Protein AF-0000000084448997 (afdb_homodimer)

Sequence (476 aa):
MPVSAATRRRLIRLTQALVGGPIVVFGGLALWTRKCSFEPFGPDTDSLFKHPVLKQLNPRCLPSSHDSCVRRVPFGQLRPELLEDARRGGGALVQEFSRGMWGGYGYRIQRRIMEFTKGPENASDVWAPEELGRDTFEPGTVLTNHFLVLEKSPTELLFRGCLTPKETPFRPRDLDNFFALTAELNEQRQEADFRLKAISFDAVTTAPKEDPLGGVPGMLHRVYSKLLVEAAVGWCVRMPVSAATRRRLIRLTQALVGGPIVVFGGLALWTRKCSFEPFGPDTDSLFKHPVLKQLNPRCLPSSHDSCVRRVPFGQLRPELLEDARRGGGALVQEFSRGMWGGYGYRIQRRIMEFTKGPENASDVWAPEELGRDTFEPGTVLTNHFLVLEKSPTELLFRGCLTPKETPFRPRDLDNFFALTAELNEQRQEADFRLKAISFDAVTTAPKEDPLGGVPGMLHRVYSKLLVEAAVGWCVR

Radius of gyration: 23.67 Å; Cα contacts (8 Å, |Δi|>4): 933; chains: 2; bounding box: 52×69×56 Å

Secondary structure (DSSP, 8-state):
----HHHHHHHHHHHHHTTTSHHHHHHHHHHHTTTEEE---STTT-GGGG-HHHHHH-TT---EEEEEEEEEEEGGGB-HHHHHHHHTT-SHHHHHHHHHHHHSGGGHHHHHHHGGG--GGGTTSB-SHHHHTT----TT-EETTTEEEEEE-SSEEEEEESS-TT-SS----SSEEEEEEEEEEETTTTEEEEEEEEEEE-SS-SS--SSTTTTHHHHHHHHHHHHHHHHHHTTTB-/----HHHHHHHHHHHHHTTTSHHHHHHHHHHHTTTEEE---STTT-GGGG-HHHHHH-TT---EEEEEEEEEEEGGGB-HHHHHHHHTT-SHHHHHHHHHHHHSGGGHHHHHHHGGG--GGGTTSB-SHHHHTT----TT-EETTTEEEEEE-SSEEEEEESS-TT-SS----SSEEEEEEEEEEETTTTEEEEEEEEEEE-SS-SS--SSTTTTHHHHHHHHHHHHHHHHHHTTTB-

Structure (mmCIF, N/CA/C/O backbone):
data_AF-0000000084448997-model_v1
#
loop_
_entity.id
_entity.type
_entity.pdbx_description
1 polymer 'Uncharacterized protein'
#
loop_
_atom_site.group_PDB
_atom_site.id
_atom_site.type_symbol
_atom_site.label_atom_id
_atom_site.label_alt_id
_atom_site.label_comp_id
_atom_site.label_asym_id
_atom_site.label_entity_id
_atom_site.label_seq_id
_atom_site.pdbx_PDB_ins_code
_atom_site.Cartn_x
_atom_site.Cartn_y
_atom_site.Cartn_z
_atom_site.occupancy
_atom_site.B_iso_or_equiv
_atom_site.auth_seq_id
_atom_site.auth_comp_id
_atom_site.auth_asym_id
_atom_site.auth_atom_id
_atom_site.pdbx_PDB_model_num
ATOM 1 N N . MET A 1 1 ? 16.875 -13.812 9.453 1 30.17 1 MET A N 1
ATOM 2 C CA . MET A 1 1 ? 18.203 -13.375 9.844 1 30.17 1 MET A CA 1
ATOM 3 C C . MET A 1 1 ? 18.234 -11.867 10.094 1 30.17 1 MET A C 1
ATOM 5 O O . MET A 1 1 ? 17.562 -11.109 9.391 1 30.17 1 MET A O 1
ATOM 9 N N . PRO A 1 2 ? 18.719 -11.445 11.305 1 42.59 2 PRO A N 1
ATOM 10 C CA . PRO A 1 2 ? 18.859 -10.008 11.578 1 42.59 2 PRO A CA 1
ATOM 11 C C . PRO A 1 2 ? 19.578 -9.266 10.453 1 42.59 2 PRO A C 1
ATOM 13 O O . PRO A 1 2 ? 20.5 -9.805 9.836 1 42.59 2 PRO A O 1
ATOM 16 N N . VAL A 1 3 ? 18.844 -8.453 9.766 1 49.03 3 VAL A N 1
ATOM 17 C CA . VAL A 1 3 ? 19.594 -7.598 8.844 1 49.03 3 VAL A CA 1
ATOM 18 C C . VAL A 1 3 ? 20.969 -7.305 9.422 1 49.03 3 VAL A C 1
ATOM 20 O O . VAL A 1 3 ? 21.094 -6.914 10.586 1 49.03 3 VAL A O 1
ATOM 23 N N . SER A 1 4 ? 21.969 -7.73 8.727 1 55.41 4 SER A N 1
ATOM 24 C CA . SER A 1 4 ? 23.328 -7.453 9.18 1 55.41 4 SER A CA 1
ATOM 25 C C . SER A 1 4 ? 23.5 -5.984 9.547 1 55.41 4 SER A C 1
ATOM 27 O O . SER A 1 4 ? 22.75 -5.125 9.062 1 55.41 4 SER A O 1
ATOM 29 N N . ALA A 1 5 ? 24.359 -5.68 10.523 1 52.22 5 ALA A N 1
ATOM 30 C CA . ALA A 1 5 ? 24.641 -4.316 10.961 1 52.22 5 ALA A CA 1
ATOM 31 C C . ALA A 1 5 ? 24.984 -3.418 9.773 1 52.22 5 ALA A C 1
ATOM 33 O O . ALA A 1 5 ? 24.594 -2.248 9.742 1 52.22 5 ALA A O 1
ATOM 34 N N . ALA A 1 6 ? 25.734 -4.031 8.859 1 51.88 6 ALA A N 1
ATOM 35 C CA . ALA A 1 6 ? 26.141 -3.242 7.703 1 51.88 6 ALA A CA 1
ATOM 36 C C . ALA A 1 6 ? 24.953 -2.902 6.816 1 51.88 6 ALA A C 1
ATOM 38 O O . ALA A 1 6 ? 24.828 -1.769 6.344 1 51.88 6 ALA A O 1
ATOM 39 N N . THR A 1 7 ? 24.109 -3.826 6.574 1 52.19 7 THR A N 1
ATOM 40 C CA . THR A 1 7 ? 22.922 -3.574 5.777 1 52.19 7 THR A CA 1
ATOM 41 C C . THR A 1 7 ? 21.969 -2.627 6.508 1 52.19 7 THR A C 1
ATOM 43 O O . THR A 1 7 ? 21.375 -1.739 5.895 1 52.19 7 THR A O 1
ATOM 46 N N . ARG A 1 8 ? 21.891 -2.793 7.727 1 50.94 8 ARG A N 1
ATOM 47 C CA . ARG A 1 8 ? 21.125 -1.854 8.539 1 50.94 8 ARG A CA 1
ATOM 48 C C . ARG A 1 8 ? 21.656 -0.434 8.383 1 50.94 8 ARG A C 1
ATOM 50 O O . ARG A 1 8 ? 20.891 0.513 8.219 1 50.94 8 ARG A O 1
ATOM 57 N N . ARG A 1 9 ? 23.016 -0.293 8.508 1 48.25 9 ARG A N 1
ATOM 58 C CA . ARG A 1 9 ? 23.625 1.032 8.375 1 48.25 9 ARG A CA 1
ATOM 59 C C . ARG A 1 9 ?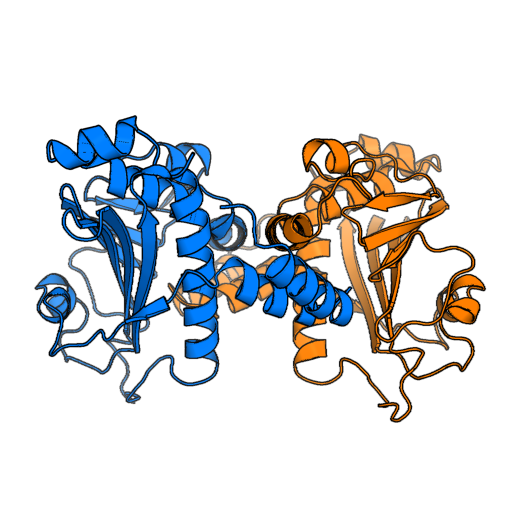 23.359 1.607 6.98 1 48.25 9 ARG A C 1
ATOM 61 O O . ARG A 1 9 ? 23.062 2.795 6.84 1 48.25 9 ARG A O 1
ATOM 68 N N . ARG A 1 10 ? 23.641 0.839 6 1 48.28 10 ARG A N 1
ATOM 69 C CA . ARG A 1 10 ? 23.359 1.338 4.656 1 48.28 10 ARG A CA 1
ATOM 70 C C . ARG A 1 10 ? 21.875 1.665 4.484 1 48.28 10 ARG A C 1
ATOM 72 O O . ARG A 1 10 ? 21.531 2.684 3.883 1 48.28 10 ARG A O 1
ATOM 79 N N . LEU A 1 11 ? 21.062 0.79 4.887 1 48.62 11 LEU A N 1
ATOM 80 C CA . LEU A 1 11 ? 19.625 1.025 4.871 1 48.62 11 LEU A CA 1
ATOM 81 C C . LEU A 1 11 ? 19.266 2.266 5.68 1 48.62 11 LEU A C 1
ATOM 83 O O . LEU A 1 11 ? 18.422 3.061 5.266 1 48.62 11 LEU A O 1
ATOM 87 N N . ILE A 1 12 ? 19.891 2.373 6.852 1 47.62 12 ILE A N 1
ATOM 88 C CA . ILE A 1 12 ? 19.719 3.602 7.617 1 47.62 12 ILE A CA 1
ATOM 89 C C . ILE A 1 12 ? 20.125 4.801 6.766 1 47.62 12 ILE A C 1
ATOM 91 O O . ILE A 1 12 ? 19.406 5.805 6.711 1 47.62 12 ILE A O 1
ATOM 95 N N . ARG A 1 13 ? 21.312 4.664 6.156 1 46.66 13 ARG A N 1
ATOM 96 C CA . ARG A 1 13 ? 21.766 5.785 5.344 1 46.66 13 ARG A CA 1
ATOM 97 C C . ARG A 1 13 ? 20.828 6.059 4.184 1 46.66 13 ARG A C 1
ATOM 99 O O . ARG A 1 13 ? 20.547 7.215 3.861 1 46.66 13 ARG A O 1
ATOM 106 N N . LEU A 1 14 ? 20.516 5.004 3.496 1 44.94 14 LEU A N 1
ATOM 107 C CA . LEU A 1 14 ? 19.578 5.176 2.387 1 44.94 14 LEU A CA 1
ATOM 108 C C . LEU A 1 14 ? 18.234 5.68 2.883 1 44.94 14 LEU A C 1
ATOM 110 O O . LEU A 1 14 ? 17.625 6.574 2.275 1 44.94 14 LEU A O 1
ATOM 114 N N . THR A 1 15 ? 17.688 5.016 3.865 1 45.19 15 THR A N 1
ATOM 115 C CA . THR A 1 15 ? 16.453 5.512 4.484 1 45.19 15 THR A CA 1
ATOM 116 C C . THR A 1 15 ? 16.656 6.93 5.016 1 45.19 15 THR A C 1
ATOM 118 O O . THR A 1 15 ? 15.75 7.762 4.922 1 45.19 15 THR A O 1
ATOM 121 N N . GLN A 1 16 ? 17.906 7.059 5.613 1 42.22 16 GLN A N 1
ATOM 122 C CA . GLN A 1 16 ? 18.266 8.367 6.152 1 42.22 16 GLN A CA 1
ATOM 123 C C . GLN A 1 16 ? 18.25 9.438 5.062 1 42.22 16 GLN A C 1
ATOM 125 O O . GLN A 1 16 ? 17.828 10.57 5.309 1 42.22 16 GLN A O 1
ATOM 130 N N . ALA A 1 17 ? 18.781 8.961 3.924 1 40.31 17 ALA A N 1
ATOM 131 C CA . ALA A 1 17 ? 18.797 9.953 2.852 1 40.31 17 ALA A CA 1
ATOM 132 C C . ALA A 1 17 ? 17.391 10.234 2.346 1 40.31 17 ALA A C 1
ATOM 134 O O . ALA A 1 17 ? 17.125 11.297 1.772 1 40.31 17 ALA A O 1
ATOM 135 N N . LEU A 1 18 ? 16.469 9.383 2.547 1 43.66 18 LEU A N 1
ATOM 136 C CA . LEU A 1 18 ? 15.203 9.508 1.853 1 43.66 18 LEU A CA 1
ATOM 137 C C . LEU A 1 18 ? 14.07 9.766 2.84 1 43.66 18 LEU A C 1
ATOM 139 O O . LEU A 1 18 ? 12.89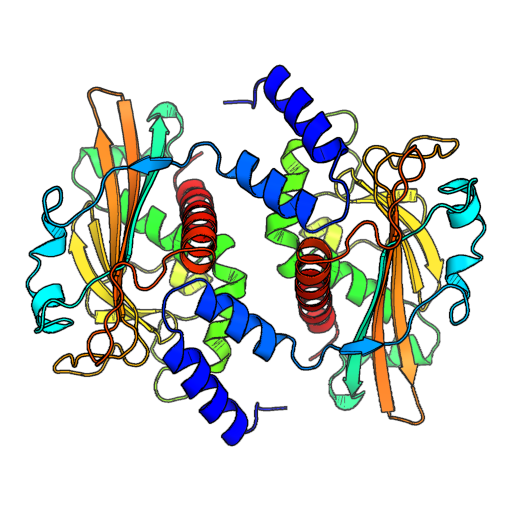1 9.57 2.51 1 43.66 18 LEU A O 1
ATOM 143 N N . VAL A 1 19 ? 14.25 10.375 4 1 45.5 19 VAL A N 1
ATOM 144 C CA . VAL A 1 19 ? 13.203 10.539 5 1 45.5 19 VAL A CA 1
ATOM 145 C C . VAL A 1 19 ? 12.102 11.438 4.445 1 45.5 19 VAL A C 1
ATOM 147 O O . VAL A 1 19 ? 12.352 12.578 4.059 1 45.5 19 VAL A O 1
ATOM 150 N N . GLY A 1 20 ? 10.992 11.133 4.242 1 51.88 20 GLY A N 1
ATOM 151 C CA . GLY A 1 20 ? 9.773 11.914 4.105 1 51.88 20 GLY A CA 1
ATOM 152 C C . GLY A 1 20 ? 9.391 12.18 2.662 1 51.88 20 GLY A C 1
ATOM 153 O O . GLY A 1 20 ? 8.562 13.047 2.383 1 51.88 20 GLY A O 1
ATOM 154 N N . GLY A 1 21 ? 9.141 11.086 1.874 1 60.69 21 GLY A N 1
ATOM 155 C CA . GLY A 1 21 ? 8.57 11.219 0.544 1 60.69 21 GLY A CA 1
ATOM 156 C C . GLY A 1 21 ? 8.578 9.922 -0.24 1 60.69 21 GLY A C 1
ATOM 157 O O . GLY A 1 21 ? 8.984 8.875 0.28 1 60.69 21 GLY A O 1
ATOM 158 N N . PRO A 1 22 ? 7.941 9.961 -1.347 1 64.44 22 PRO A N 1
ATOM 159 C CA . PRO A 1 22 ? 7.812 8.773 -2.195 1 64.44 22 PRO A CA 1
ATOM 160 C C . PRO A 1 22 ? 9.156 8.102 -2.475 1 64.44 22 PRO A C 1
ATOM 162 O O . PRO A 1 22 ? 9.211 6.883 -2.654 1 64.44 22 PRO A O 1
ATOM 165 N N . ILE A 1 23 ? 10.211 8.859 -2.35 1 65.31 23 ILE A N 1
ATOM 166 C CA . ILE A 1 23 ? 11.508 8.258 -2.637 1 65.31 23 ILE A CA 1
ATOM 167 C C . ILE A 1 23 ? 11.898 7.312 -1.506 1 65.31 23 ILE A C 1
ATOM 169 O O . ILE A 1 23 ? 12.445 6.23 -1.753 1 65.31 23 ILE A O 1
ATOM 173 N N . VAL A 1 24 ? 11.539 7.73 -0.389 1 69 24 VAL A N 1
ATOM 174 C CA . VAL A 1 24 ? 11.82 6.898 0.776 1 69 24 VAL A CA 1
ATOM 175 C C . VAL A 1 24 ? 11 5.609 0.699 1 69 24 VAL A C 1
ATOM 177 O O . VAL A 1 24 ? 11.516 4.527 0.992 1 69 24 VAL A O 1
ATOM 180 N N . VAL A 1 25 ? 9.867 5.777 0.194 1 76.25 25 VAL A N 1
ATOM 181 C CA . VAL A 1 25 ? 8.984 4.613 0.132 1 76.25 25 VAL A CA 1
ATOM 182 C C . VAL A 1 25 ? 9.516 3.627 -0.908 1 76.25 25 VAL A C 1
ATOM 184 O O . VAL A 1 25 ? 9.648 2.434 -0.627 1 76.25 25 VAL A O 1
ATOM 187 N N . PHE A 1 26 ? 10 4.133 -2.066 1 78 26 PHE A N 1
ATOM 188 C CA . PHE A 1 26 ? 10.461 3.238 -3.123 1 78 26 PHE A CA 1
ATOM 189 C C . PHE A 1 26 ? 11.797 2.605 -2.756 1 78 26 PHE A C 1
ATOM 191 O O . PHE A 1 26 ? 12.031 1.432 -3.047 1 78 26 PHE A O 1
ATOM 198 N N . GLY A 1 27 ? 12.68 3.426 -2.15 1 81.12 27 GLY A N 1
ATOM 199 C CA . GLY A 1 27 ? 13.922 2.85 -1.668 1 81.12 27 GLY A CA 1
ATOM 200 C C . GLY A 1 27 ? 13.719 1.812 -0.579 1 81.12 27 GLY A C 1
ATOM 201 O O . GLY A 1 27 ? 14.367 0.762 -0.585 1 81.12 27 GLY A O 1
ATOM 202 N N . GLY A 1 28 ? 12.875 2.107 0.318 1 86 28 GLY A N 1
ATOM 203 C CA . GLY A 1 28 ? 12.539 1.155 1.364 1 86 28 GLY A CA 1
ATOM 204 C C . GLY A 1 28 ? 11.914 -0.12 0.831 1 86 28 GLY A C 1
ATOM 205 O O . GLY A 1 28 ? 12.219 -1.214 1.315 1 86 28 GLY A O 1
ATOM 206 N N . LEU A 1 29 ? 11.047 0.115 -0.14 1 88.56 29 LEU A N 1
ATOM 207 C CA . LEU A 1 29 ? 10.438 -1.052 -0.769 1 88.56 29 LEU A CA 1
ATOM 208 C C . LEU A 1 29 ? 11.5 -1.94 -1.408 1 88.56 29 LEU A C 1
ATOM 210 O O . LEU A 1 29 ? 11.453 -3.166 -1.273 1 88.56 29 LEU A O 1
ATOM 214 N N . ALA A 1 30 ? 12.438 -1.319 -2.146 1 89.12 30 ALA A N 1
ATOM 215 C CA . ALA A 1 30 ? 13.516 -2.076 -2.775 1 89.12 30 ALA A CA 1
ATOM 216 C C . ALA A 1 30 ? 14.305 -2.867 -1.737 1 89.12 30 ALA A C 1
ATOM 218 O O . ALA A 1 30 ? 14.625 -4.039 -1.949 1 89.12 30 ALA A O 1
ATOM 219 N N . LEU A 1 31 ? 14.562 -2.273 -0.615 1 89.12 31 LEU A N 1
ATOM 220 C CA . LEU A 1 31 ? 15.305 -2.938 0.449 1 89.12 31 LEU A CA 1
ATOM 221 C C . LEU A 1 31 ? 14.484 -4.059 1.073 1 89.12 31 LEU A C 1
ATOM 223 O O . LEU A 1 31 ? 14.992 -5.152 1.311 1 89.12 31 LEU A O 1
ATOM 227 N N . TRP A 1 32 ? 13.219 -3.754 1.306 1 91.69 32 TRP A N 1
ATOM 228 C CA . TRP A 1 32 ? 12.328 -4.715 1.947 1 91.69 32 TRP A CA 1
ATOM 229 C C . TRP A 1 32 ? 12.148 -5.957 1.08 1 91.69 32 TRP A C 1
ATOM 231 O O . TRP A 1 32 ? 12.102 -7.078 1.591 1 91.69 32 TRP A O 1
ATOM 241 N N . THR A 1 33 ? 12.141 -5.758 -0.217 1 95.81 33 THR A N 1
ATOM 242 C CA . THR A 1 33 ? 11.844 -6.859 -1.127 1 95.81 33 THR A CA 1
ATOM 243 C C . THR A 1 33 ? 13.117 -7.371 -1.792 1 95.81 33 THR A C 1
ATOM 245 O O . THR A 1 33 ? 13.062 -8.016 -2.844 1 95.81 33 THR A O 1
ATOM 248 N N . ARG A 1 34 ? 14.266 -7.129 -1.25 1 94.62 34 ARG A N 1
ATOM 249 C CA . ARG A 1 34 ? 15.555 -7.418 -1.877 1 94.62 34 ARG A CA 1
ATOM 250 C C . ARG A 1 34 ? 15.758 -8.922 -2.035 1 94.62 34 ARG A C 1
ATOM 252 O O . ARG A 1 34 ? 16.562 -9.359 -2.859 1 94.62 34 ARG A O 1
ATOM 259 N N . LYS A 1 35 ? 15.086 -9.711 -1.281 1 97.06 35 LYS A N 1
ATOM 260 C CA . LYS A 1 35 ? 15.258 -11.156 -1.368 1 97.06 35 LYS A CA 1
ATOM 261 C C . LYS A 1 35 ? 14.391 -11.75 -2.477 1 97.06 35 LYS A C 1
ATOM 263 O O . LYS A 1 35 ? 14.5 -12.93 -2.797 1 97.06 35 LYS A O 1
ATOM 268 N N . CYS A 1 36 ? 13.531 -10.922 -3.012 1 98.25 36 CYS A N 1
ATOM 269 C CA . CYS A 1 36 ? 12.781 -11.312 -4.203 1 98.25 36 CYS A CA 1
ATOM 270 C C . CYS A 1 36 ? 13.586 -11.031 -5.469 1 98.25 36 CYS A C 1
ATOM 272 O O . CYS A 1 36 ? 14.273 -10.016 -5.555 1 98.25 36 CYS A O 1
ATOM 274 N N . SER A 1 37 ? 13.484 -11.914 -6.406 1 98.12 37 SER A N 1
ATOM 275 C CA . SER A 1 37 ? 14.156 -11.734 -7.688 1 98.12 37 SER A CA 1
ATOM 276 C C . SER A 1 37 ? 13.305 -12.258 -8.836 1 98.12 37 SER A C 1
ATOM 278 O O . SER A 1 37 ? 12.359 -13.023 -8.617 1 98.12 37 SER A O 1
ATOM 280 N N . PHE A 1 38 ? 13.656 -11.781 -10.047 1 97.94 38 PHE A N 1
ATOM 281 C CA . PHE A 1 38 ? 12.961 -12.266 -11.234 1 97.94 38 PHE A CA 1
ATOM 282 C C . PHE A 1 38 ? 13.82 -13.281 -11.984 1 97.94 38 PHE A C 1
ATOM 284 O O . PHE A 1 38 ? 15.023 -13.086 -12.133 1 97.94 38 PHE A O 1
ATOM 291 N N . GLU A 1 39 ? 13.211 -14.336 -12.406 1 97.56 39 GLU A N 1
ATOM 292 C CA . GLU A 1 39 ? 13.875 -15.375 -13.18 1 97.56 39 GLU A CA 1
ATOM 293 C C . GLU A 1 39 ? 13.336 -15.43 -14.609 1 97.56 39 GLU A C 1
ATOM 295 O O . GLU A 1 39 ? 12.227 -14.969 -14.875 1 97.56 39 GLU A O 1
ATOM 300 N N . PRO A 1 40 ? 14.195 -16.031 -15.5 1 96.19 40 PRO A N 1
ATOM 301 C CA . PRO A 1 40 ? 13.695 -16.203 -16.859 1 96.19 40 PRO A CA 1
ATOM 302 C C . PRO A 1 40 ? 12.367 -16.953 -16.922 1 96.19 40 PRO A C 1
ATOM 304 O O . PRO A 1 40 ? 12.195 -17.953 -16.219 1 96.19 40 PRO A O 1
ATOM 307 N N . PHE A 1 41 ? 11.469 -16.422 -17.625 1 97.5 41 PHE A N 1
ATOM 308 C CA . PHE A 1 41 ? 10.102 -16.938 -17.75 1 97.5 41 PHE A CA 1
ATOM 309 C C . PHE A 1 41 ? 9.5 -16.547 -19.094 1 97.5 41 PHE A C 1
ATOM 311 O O . PHE A 1 41 ? 9.344 -15.367 -19.391 1 97.5 41 PHE A O 1
ATOM 318 N N . GLY A 1 42 ? 9.266 -17.594 -19.859 1 96 42 GLY A N 1
ATOM 319 C CA . GLY A 1 42 ? 8.75 -17.375 -21.203 1 96 42 GLY A CA 1
ATOM 320 C C . GLY A 1 42 ? 8.219 -18.625 -21.859 1 96 42 GLY A C 1
ATOM 321 O O . GLY A 1 42 ? 8.25 -19.703 -21.266 1 96 42 GLY A O 1
ATOM 322 N N . PRO A 1 43 ? 7.723 -18.453 -23.094 1 94.12 43 PRO A N 1
ATOM 323 C CA . PRO A 1 43 ? 7.094 -19.578 -23.812 1 94.12 43 PRO A CA 1
ATOM 324 C C . PRO A 1 43 ? 8.047 -20.75 -24.031 1 94.12 43 PRO A C 1
ATOM 326 O O . PRO A 1 43 ? 7.609 -21.891 -24.094 1 94.12 43 PRO A O 1
ATOM 329 N N . ASP A 1 44 ? 9.336 -20.5 -24.031 1 93.5 44 ASP A N 1
ATOM 330 C CA . ASP A 1 44 ? 10.305 -21.547 -24.312 1 93.5 44 ASP A CA 1
ATOM 331 C C . ASP A 1 44 ? 10.797 -22.203 -23.031 1 93.5 44 ASP A C 1
ATOM 333 O O . ASP A 1 44 ? 11.453 -23.25 -23.062 1 93.5 44 ASP A O 1
ATOM 337 N N . THR A 1 45 ? 10.445 -21.625 -21.922 1 92.69 45 THR A N 1
ATOM 338 C CA . THR A 1 45 ? 11.094 -22.094 -20.703 1 92.69 45 THR A CA 1
ATOM 339 C C . THR A 1 45 ? 10.062 -22.641 -19.734 1 92.69 45 THR A C 1
ATOM 341 O O . THR A 1 45 ? 10.414 -23.328 -18.766 1 92.69 45 THR A O 1
ATOM 344 N N . ASP A 1 46 ? 8.812 -22.375 -20 1 96.31 46 ASP A N 1
ATOM 345 C CA . ASP A 1 46 ? 7.848 -22.75 -18.969 1 96.31 46 ASP A CA 1
ATOM 346 C C . ASP A 1 46 ? 6.574 -23.312 -19.578 1 96.31 46 ASP A C 1
ATOM 348 O O . ASP A 1 46 ? 6.031 -22.734 -20.531 1 96.31 46 ASP A O 1
ATOM 352 N N . SER A 1 47 ? 6.066 -24.359 -19 1 95.12 47 SER A N 1
ATOM 353 C CA . SER A 1 47 ? 4.922 -25.109 -19.516 1 95.12 47 SER A CA 1
ATOM 354 C C . SER A 1 47 ? 3.627 -24.328 -19.328 1 95.12 47 SER A C 1
ATOM 356 O O . SER A 1 47 ? 2.609 -24.641 -19.953 1 95.12 47 SER A O 1
ATOM 358 N N . LEU A 1 48 ? 3.613 -23.312 -18.469 1 96.94 48 LEU A N 1
ATOM 359 C CA . LEU A 1 48 ? 2.418 -22.5 -18.25 1 96.94 48 LEU A CA 1
ATOM 360 C C . LEU A 1 48 ? 1.926 -21.891 -19.547 1 96.94 48 LEU A C 1
ATOM 362 O O . LEU A 1 48 ? 0.721 -21.703 -19.734 1 96.94 48 LEU A O 1
ATOM 366 N N . PHE A 1 49 ? 2.799 -21.656 -20.531 1 97.5 49 PHE A N 1
ATOM 367 C CA . PHE A 1 49 ? 2.463 -21 -21.797 1 97.5 49 PHE A CA 1
ATOM 368 C C . PHE A 1 49 ? 1.732 -21.969 -22.719 1 97.5 49 PHE A C 1
ATOM 370 O O . PHE A 1 49 ? 1.145 -21.547 -23.719 1 97.5 49 PHE A O 1
ATOM 377 N N . LYS A 1 50 ? 1.778 -23.219 -22.375 1 96.12 50 LYS A N 1
ATOM 378 C CA . LYS A 1 50 ? 1.125 -24.219 -23.203 1 96.12 50 LYS A CA 1
ATOM 379 C C . LYS A 1 50 ? -0.182 -24.688 -22.562 1 96.12 50 LYS A C 1
ATOM 381 O O . LYS A 1 50 ? -0.819 -25.625 -23.047 1 96.12 50 LYS A O 1
ATOM 386 N N . HIS A 1 51 ? -0.453 -24.125 -21.438 1 97.12 51 HIS A N 1
ATOM 387 C CA . HIS A 1 51 ? -1.677 -24.531 -20.75 1 97.12 51 HIS A CA 1
ATOM 388 C C . HIS A 1 51 ? -2.9 -24.312 -21.641 1 97.12 51 HIS A C 1
ATOM 390 O O . HIS A 1 51 ? -3.021 -23.266 -22.297 1 97.12 51 HIS A O 1
ATOM 396 N N . PRO A 1 52 ? -3.852 -25.219 -21.656 1 96.62 52 PRO A N 1
ATOM 397 C CA . PRO A 1 52 ? -5.016 -25.109 -22.547 1 96.62 52 PRO A CA 1
ATOM 398 C C . PRO A 1 52 ? -5.871 -23.891 -22.25 1 96.62 52 PRO A C 1
ATOM 400 O O . PRO A 1 52 ? -6.414 -23.281 -23.172 1 96.62 52 PRO A O 1
ATOM 403 N N . VAL A 1 53 ? -6.004 -23.531 -21.016 1 96.44 53 VAL A N 1
ATOM 404 C CA . VAL A 1 53 ? -6.82 -22.375 -20.656 1 96.44 53 VAL A CA 1
ATOM 405 C C . VAL A 1 53 ? -6.227 -21.109 -21.266 1 96.44 53 VAL A C 1
ATOM 407 O O . VAL A 1 53 ? -6.961 -20.234 -21.719 1 96.44 53 VAL A O 1
ATOM 410 N N . LEU A 1 54 ? -4.906 -21 -21.203 1 96.94 54 LEU A N 1
ATOM 411 C CA . LEU A 1 54 ? -4.266 -19.828 -21.797 1 96.94 54 LEU A CA 1
ATOM 412 C C . LEU A 1 54 ? -4.555 -19.75 -23.297 1 96.94 54 LEU A C 1
ATOM 414 O O . LEU A 1 54 ? -4.785 -18.672 -23.828 1 96.94 54 LEU A O 1
ATOM 418 N N . LYS A 1 55 ? -4.57 -20.859 -23.969 1 94.88 55 LYS A N 1
ATOM 419 C CA . LYS A 1 55 ? -4.891 -20.906 -25.406 1 94.88 55 LYS A CA 1
ATOM 420 C C . LYS A 1 55 ? -6.328 -20.453 -25.656 1 94.88 55 LYS A C 1
ATOM 422 O O . LYS A 1 55 ? -6.613 -19.828 -26.672 1 94.88 55 LYS A O 1
ATOM 427 N N . GLN A 1 56 ? -7.148 -20.812 -24.766 1 95.88 56 GLN A N 1
ATOM 428 C CA . GLN A 1 56 ? -8.539 -20.375 -24.859 1 95.88 56 GLN A CA 1
ATOM 429 C C . GLN A 1 56 ? -8.664 -18.875 -24.656 1 95.88 56 GLN A C 1
ATOM 431 O O . GLN A 1 56 ? -9.469 -18.219 -25.328 1 95.88 56 GLN A O 1
ATOM 436 N N . LEU A 1 57 ? -7.926 -18.312 -23.781 1 96.38 57 LEU A N 1
ATOM 437 C CA . LEU A 1 57 ? -8.031 -16.906 -23.406 1 96.38 57 LEU A CA 1
ATOM 438 C C . LEU A 1 57 ? -7.363 -16.016 -24.453 1 96.38 57 LEU A C 1
ATOM 440 O O . LEU A 1 57 ? -7.746 -14.852 -24.625 1 96.38 57 LEU A O 1
ATOM 444 N N . ASN A 1 58 ? -6.391 -16.547 -25.062 1 96.81 58 ASN A N 1
ATOM 445 C CA . ASN A 1 58 ? -5.648 -15.836 -26.094 1 96.81 58 ASN A CA 1
ATOM 446 C C . ASN A 1 58 ? -5.492 -16.672 -27.359 1 96.81 58 ASN A C 1
ATOM 448 O O . ASN A 1 58 ? -4.379 -17.031 -27.734 1 96.81 58 ASN A O 1
ATOM 452 N N . PRO A 1 59 ? -6.617 -16.906 -28.031 1 95.62 59 PRO A N 1
ATOM 453 C CA . PRO A 1 59 ? -6.625 -17.859 -29.141 1 95.62 59 PRO A CA 1
ATOM 454 C C . PRO A 1 59 ? -5.766 -17.391 -30.328 1 95.62 59 PRO A C 1
ATOM 456 O O . PRO A 1 59 ? -5.293 -18.219 -31.109 1 95.62 59 PRO A O 1
ATOM 459 N N . ARG A 1 60 ? -5.5 -16.094 -30.438 1 95.62 60 ARG A N 1
ATOM 460 C CA . ARG A 1 60 ? -4.695 -15.578 -31.547 1 95.62 60 ARG A CA 1
ATOM 461 C C . ARG A 1 60 ? -3.217 -15.539 -31.172 1 95.62 60 ARG A C 1
ATOM 463 O O . ARG A 1 60 ? -2.385 -15.094 -31.969 1 95.62 60 ARG A O 1
ATOM 470 N N . CYS A 1 61 ? -2.916 -15.992 -30.031 1 94.75 61 CYS A N 1
ATOM 471 C CA . CYS A 1 61 ? -1.546 -16.031 -29.531 1 94.75 61 CYS A CA 1
ATOM 472 C C . CYS A 1 61 ? -0.895 -14.656 -29.625 1 94.75 61 CYS A C 1
ATOM 474 O O . CYS A 1 61 ? 0.222 -14.531 -30.141 1 94.75 61 CYS A O 1
ATOM 476 N N . LEU A 1 62 ? -1.63 -13.633 -29.25 1 96.56 62 LEU A N 1
ATOM 477 C CA . LEU A 1 62 ? -1.087 -12.281 -29.234 1 96.56 62 LEU A CA 1
ATOM 478 C C . LEU A 1 62 ? -0.008 -12.141 -28.156 1 96.56 62 LEU A C 1
ATOM 480 O O . LEU A 1 62 ? 0.01 -12.898 -27.188 1 96.56 62 LEU A O 1
ATOM 484 N N . PRO A 1 63 ? 0.838 -11.148 -28.344 1 96.06 63 PRO A N 1
ATOM 485 C CA . PRO A 1 63 ? 1.954 -10.977 -27.422 1 96.06 63 PRO A CA 1
ATOM 486 C C . PRO A 1 63 ? 1.491 -10.719 -25.984 1 96.06 63 PRO A C 1
ATOM 488 O O . PRO A 1 63 ? 0.406 -10.172 -25.766 1 96.06 63 PRO A O 1
ATOM 491 N N . SER A 1 64 ? 2.342 -11.172 -25.031 1 95.5 64 SER A N 1
ATOM 492 C CA . SER A 1 64 ? 2.053 -11 -23.609 1 95.5 64 SER A CA 1
ATOM 493 C C . SER A 1 64 ? 3.242 -10.391 -22.875 1 95.5 64 SER A C 1
ATOM 495 O O . SER A 1 64 ? 4.379 -10.484 -23.344 1 95.5 64 SER A O 1
ATOM 497 N N . SER A 1 65 ? 2.98 -9.617 -21.812 1 94.5 65 SER A N 1
ATOM 498 C CA . SER A 1 65 ? 3.975 -9.336 -20.781 1 94.5 65 SER A CA 1
ATOM 499 C C . SER A 1 65 ? 4.004 -10.43 -19.719 1 94.5 65 SER A C 1
ATOM 501 O O . SER A 1 65 ? 2.955 -10.914 -19.297 1 94.5 65 SER A O 1
ATOM 503 N N . HIS A 1 66 ? 5.176 -10.875 -19.438 1 96 66 HIS A N 1
ATOM 504 C CA . HIS A 1 66 ? 5.23 -11.969 -18.469 1 96 66 HIS A CA 1
ATOM 505 C C . HIS A 1 66 ? 6.488 -11.875 -17.609 1 96 66 HIS A C 1
ATOM 507 O O . HIS A 1 66 ? 7.527 -11.406 -18.062 1 96 66 HIS A O 1
ATOM 513 N N . ASP A 1 67 ? 6.371 -12.211 -16.359 1 95.62 67 ASP A N 1
ATOM 514 C CA . ASP A 1 67 ? 7.488 -12.25 -15.414 1 95.62 67 ASP A CA 1
ATOM 515 C C . ASP A 1 67 ? 7.25 -13.289 -14.328 1 95.62 67 ASP A C 1
ATOM 517 O O . ASP A 1 67 ? 6.141 -13.812 -14.18 1 95.62 67 ASP A O 1
ATOM 521 N N . SER A 1 68 ? 8.32 -13.727 -13.719 1 98.12 68 SER A N 1
ATOM 522 C CA . SER A 1 68 ? 8.32 -14.68 -12.617 1 98.12 68 SER A CA 1
ATOM 523 C C . SER A 1 68 ? 9.109 -14.148 -11.422 1 98.12 68 SER A C 1
ATOM 525 O O . SER A 1 68 ? 10.344 -14.094 -11.461 1 98.12 68 SER A O 1
ATOM 527 N N . CYS A 1 69 ? 8.383 -13.75 -10.406 1 98.31 69 CYS A N 1
ATOM 528 C CA . CYS A 1 69 ? 8.984 -13.266 -9.172 1 98.31 69 CYS A CA 1
ATOM 529 C C . CYS A 1 69 ? 9.195 -14.414 -8.188 1 98.31 69 CYS A C 1
ATOM 531 O O . CYS A 1 69 ? 8.25 -15.133 -7.852 1 98.31 69 CYS A O 1
ATOM 533 N N . VAL A 1 70 ? 10.453 -14.578 -7.652 1 98.88 70 VAL A N 1
ATOM 534 C CA . VAL A 1 70 ? 10.758 -15.703 -6.781 1 98.88 70 VAL A CA 1
ATOM 535 C C . VAL A 1 70 ? 11.328 -15.195 -5.457 1 98.88 70 VAL A C 1
ATOM 537 O O . VAL A 1 70 ? 12.109 -14.242 -5.434 1 98.88 70 VAL A O 1
ATOM 540 N N . ARG A 1 71 ? 10.906 -15.703 -4.375 1 98.88 71 ARG A N 1
ATOM 541 C CA . ARG A 1 71 ? 11.422 -15.523 -3.021 1 98.88 71 ARG A CA 1
ATOM 542 C C . ARG A 1 71 ? 11.789 -16.859 -2.396 1 98.88 71 ARG A C 1
ATOM 544 O O . ARG A 1 71 ? 10.938 -17.75 -2.254 1 98.88 71 ARG A O 1
ATOM 551 N N . ARG A 1 72 ? 13.055 -17.031 -2.025 1 98.81 72 ARG A N 1
ATOM 552 C CA . ARG A 1 72 ? 13.531 -18.281 -1.437 1 98.81 72 ARG A CA 1
ATOM 553 C C . ARG A 1 72 ? 13.695 -18.141 0.073 1 98.81 72 ARG A C 1
ATOM 555 O O . ARG A 1 72 ? 14.164 -17.125 0.562 1 98.81 72 ARG A O 1
ATOM 562 N N . VAL A 1 73 ? 13.273 -19.188 0.769 1 98.88 73 VAL A N 1
ATOM 563 C CA . VAL A 1 73 ? 13.305 -19.172 2.229 1 98.88 73 VAL A CA 1
ATOM 564 C C . VAL A 1 73 ? 13.961 -20.453 2.736 1 98.88 73 VAL A C 1
ATOM 566 O O . VAL A 1 73 ? 13.523 -21.562 2.408 1 98.88 73 VAL A O 1
ATOM 569 N N . PRO A 1 74 ? 15.016 -20.328 3.559 1 98.75 74 PRO A N 1
ATOM 570 C CA . PRO A 1 74 ? 15.57 -21.531 4.172 1 98.75 74 PRO A CA 1
ATOM 571 C C . PRO A 1 74 ? 14.539 -22.312 5 1 98.75 74 PRO A C 1
ATOM 573 O O . PRO A 1 74 ? 13.703 -21.688 5.668 1 98.75 74 PRO A O 1
ATOM 576 N N . PHE A 1 75 ? 14.672 -23.609 4.984 1 98.75 75 PHE A N 1
ATOM 577 C CA . PHE A 1 75 ? 13.758 -24.453 5.73 1 98.75 75 PHE A CA 1
ATOM 578 C C . PHE A 1 75 ? 13.695 -24.047 7.195 1 98.75 75 PHE A C 1
ATOM 580 O O . PHE A 1 75 ? 12.625 -24.062 7.805 1 98.75 75 PHE A O 1
ATOM 587 N N . GLY A 1 76 ? 14.805 -23.609 7.727 1 98.25 76 GLY A N 1
ATOM 588 C CA . GLY A 1 76 ? 14.883 -23.25 9.133 1 98.25 76 GLY A CA 1
ATOM 589 C C . GLY A 1 76 ? 14.055 -22.031 9.5 1 98.25 76 GLY A C 1
ATOM 590 O O . GLY A 1 76 ? 13.781 -21.797 10.672 1 98.25 76 GLY A O 1
ATOM 591 N N . GLN A 1 77 ? 13.625 -21.297 8.516 1 98.56 77 GLN A N 1
ATOM 592 C CA . GLN A 1 77 ? 12.844 -20.078 8.758 1 98.56 77 GLN A CA 1
ATOM 593 C C . GLN A 1 77 ? 11.352 -20.328 8.539 1 98.56 77 GLN A C 1
ATOM 595 O O . GLN A 1 77 ? 10.516 -19.516 8.914 1 98.56 77 GLN A O 1
ATOM 600 N N . LEU A 1 78 ? 11.016 -21.422 7.992 1 98.75 78 LEU A N 1
ATOM 601 C CA . LEU A 1 78 ? 9.617 -21.734 7.699 1 98.75 78 LEU A CA 1
ATOM 602 C C . LEU A 1 78 ? 8.883 -22.172 8.961 1 98.75 78 LEU A C 1
ATOM 604 O O . LEU A 1 78 ? 9.492 -22.766 9.867 1 98.75 78 LEU A O 1
ATOM 608 N N . ARG A 1 79 ? 7.594 -21.859 9.023 1 98.69 79 ARG A N 1
ATOM 609 C CA . ARG A 1 79 ? 6.758 -22.516 10.023 1 98.69 79 ARG A CA 1
ATOM 610 C C . ARG A 1 79 ? 6.855 -24.031 9.914 1 98.69 79 ARG A C 1
ATOM 612 O O . ARG A 1 79 ? 6.605 -24.594 8.852 1 98.69 79 ARG A O 1
ATOM 619 N N . PRO A 1 80 ? 7.164 -24.641 10.992 1 98.44 80 PRO A N 1
ATOM 620 C CA . PRO A 1 80 ? 7.48 -26.062 10.93 1 98.44 80 PRO A CA 1
ATOM 621 C C . PRO A 1 80 ? 6.309 -26.906 10.43 1 98.44 80 PRO A C 1
ATOM 623 O O . PRO A 1 80 ? 6.512 -27.906 9.719 1 98.44 80 PRO A O 1
ATOM 626 N N . GLU A 1 81 ? 5.074 -26.547 10.805 1 98.62 81 GLU A N 1
ATOM 627 C CA . GLU A 1 81 ? 3.92 -27.344 10.398 1 98.62 81 GLU A CA 1
ATOM 628 C C . GLU A 1 81 ? 3.705 -27.266 8.891 1 98.62 81 GLU A C 1
ATOM 630 O O . GLU A 1 81 ? 3.234 -28.234 8.281 1 98.62 81 GLU A O 1
ATOM 635 N N . LEU A 1 82 ? 4.07 -26.188 8.273 1 98.81 82 LEU A N 1
ATOM 636 C CA . LEU A 1 82 ? 3.943 -26.047 6.828 1 98.81 82 LEU A CA 1
ATOM 637 C C . LEU A 1 82 ? 5 -26.891 6.109 1 98.81 82 LEU A C 1
ATOM 639 O O . LEU A 1 82 ? 4.707 -27.531 5.109 1 98.81 82 LEU A O 1
ATOM 643 N N . LEU A 1 83 ? 6.211 -26.844 6.621 1 98.75 83 LEU A N 1
ATOM 644 C CA . LEU A 1 83 ? 7.297 -27.625 6.039 1 98.75 83 LEU A CA 1
ATOM 645 C C . LEU A 1 83 ? 7 -29.125 6.121 1 98.75 83 LEU A C 1
ATOM 647 O O . LEU A 1 83 ? 7.176 -29.844 5.137 1 98.75 83 LEU A O 1
ATOM 651 N N . GLU A 1 84 ? 6.578 -29.547 7.297 1 98.56 84 GLU A N 1
ATOM 652 C CA . GLU A 1 84 ? 6.258 -30.953 7.48 1 98.56 84 GLU A CA 1
ATOM 653 C C . GLU A 1 84 ? 5.141 -31.391 6.539 1 98.56 84 GLU A C 1
ATOM 655 O O . GLU A 1 84 ? 5.227 -32.469 5.926 1 98.56 84 GLU A O 1
ATOM 660 N N . ASP A 1 85 ? 4.109 -30.641 6.438 1 98.81 85 ASP A N 1
ATOM 661 C CA . ASP A 1 85 ? 3.01 -30.953 5.531 1 98.81 85 ASP A CA 1
ATOM 662 C C . ASP A 1 85 ? 3.496 -31.047 4.09 1 98.81 85 ASP A C 1
ATOM 664 O O . ASP A 1 85 ? 3.125 -31.984 3.363 1 98.81 85 ASP A O 1
ATOM 668 N N . ALA A 1 86 ? 4.293 -30.125 3.701 1 98.69 86 ALA A N 1
ATOM 669 C CA . ALA A 1 86 ? 4.805 -30.109 2.332 1 98.69 86 ALA A CA 1
ATOM 670 C C . ALA A 1 86 ? 5.66 -31.344 2.051 1 98.69 86 ALA A C 1
ATOM 672 O O . ALA A 1 86 ? 5.586 -31.922 0.963 1 98.69 86 ALA A O 1
ATOM 673 N N . ARG A 1 87 ? 6.469 -31.734 3 1 98.06 87 ARG A N 1
ATOM 674 C CA . ARG A 1 87 ? 7.32 -32.906 2.844 1 98.06 87 ARG A CA 1
ATOM 675 C C . ARG A 1 87 ? 6.484 -34.156 2.656 1 98.06 87 ARG A C 1
ATOM 677 O O . ARG A 1 87 ? 6.922 -35.125 2.002 1 98.06 87 ARG A O 1
ATOM 684 N N . ARG A 1 88 ? 5.324 -34.094 3.131 1 98.19 88 ARG A N 1
ATOM 685 C CA . ARG A 1 88 ? 4.43 -35.219 3.014 1 98.19 88 ARG A CA 1
ATOM 686 C C . ARG A 1 88 ? 3.535 -35.094 1.784 1 98.19 88 ARG A C 1
ATOM 688 O O . ARG A 1 88 ? 2.59 -35.875 1.616 1 98.19 88 ARG A O 1
ATOM 695 N N . GLY A 1 89 ? 3.689 -34.125 1.059 1 97.88 89 GLY A N 1
ATOM 696 C CA . GLY A 1 89 ? 2.951 -33.969 -0.184 1 97.88 89 GLY A CA 1
ATOM 697 C C . GLY A 1 89 ? 1.696 -33.125 -0.024 1 97.88 89 GLY A C 1
ATOM 698 O O . GLY A 1 89 ? 0.849 -33.094 -0.919 1 97.88 89 GLY A O 1
ATOM 699 N N . GLY A 1 90 ? 1.583 -32.438 1.111 1 98.31 90 GLY A N 1
ATOM 700 C CA . GLY A 1 90 ? 0.413 -31.594 1.369 1 98.31 90 GLY A CA 1
ATOM 701 C C . GLY A 1 90 ? 0.478 -30.25 0.695 1 98.31 90 GLY A C 1
ATOM 702 O O . GLY A 1 90 ? 1.534 -29.844 0.203 1 98.31 90 GLY A O 1
ATOM 703 N N . GLY A 1 91 ? -0.653 -29.531 0.678 1 98.62 91 GLY A N 1
ATOM 704 C CA . GLY A 1 91 ? -0.773 -28.266 -0.04 1 98.62 91 GLY A CA 1
ATOM 705 C C . GLY A 1 91 ? -0.82 -27.062 0.877 1 98.62 91 GLY A C 1
ATOM 706 O O . GLY A 1 91 ? -1.084 -25.953 0.428 1 98.62 91 GLY A O 1
ATOM 707 N N . ALA A 1 92 ? -0.515 -27.234 2.176 1 98.81 92 ALA A N 1
ATOM 708 C CA . ALA A 1 92 ? -0.688 -26.172 3.148 1 98.81 92 ALA A CA 1
ATOM 709 C C . ALA A 1 92 ? 0.261 -25 2.861 1 98.81 92 ALA A C 1
ATOM 711 O O . ALA A 1 92 ? -0.078 -23.844 3.098 1 98.81 92 ALA A O 1
ATOM 712 N N . LEU A 1 93 ? 1.407 -25.344 2.318 1 98.88 93 LEU A N 1
ATOM 713 C CA . LEU A 1 93 ? 2.404 -24.297 2.076 1 98.88 93 LEU A CA 1
ATOM 714 C C . LEU A 1 93 ? 1.932 -23.328 0.998 1 98.88 93 LEU A C 1
ATOM 716 O O . LEU A 1 93 ? 1.91 -22.109 1.214 1 98.88 93 LEU A O 1
ATOM 720 N N . VAL A 1 94 ? 1.501 -23.797 -0.129 1 98.94 94 VAL A N 1
ATOM 721 C CA . VAL A 1 94 ? 1.051 -22.922 -1.209 1 98.94 94 VAL A CA 1
ATOM 722 C C . VAL A 1 94 ? -0.267 -22.266 -0.819 1 98.94 94 VAL A C 1
ATOM 724 O O . VAL A 1 94 ? -0.518 -21.109 -1.183 1 98.94 94 VAL A O 1
ATOM 727 N N . GLN A 1 95 ? -1.071 -22.906 -0.051 1 98.88 95 GLN A N 1
ATOM 728 C CA . GLN A 1 95 ? -2.32 -22.312 0.419 1 98.88 95 GLN A CA 1
ATOM 729 C C . GLN A 1 95 ? -2.055 -21.141 1.352 1 98.88 95 GLN A C 1
ATOM 731 O O . GLN A 1 95 ? -2.691 -20.094 1.231 1 98.88 95 GLN A O 1
ATOM 736 N N . GLU A 1 96 ? -1.111 -21.344 2.305 1 98.94 96 GLU A N 1
ATOM 737 C CA . GLU A 1 96 ? -0.764 -20.266 3.227 1 98.94 96 GLU A CA 1
ATOM 738 C C . GLU A 1 96 ? -0.144 -19.078 2.486 1 98.94 96 GLU A C 1
ATOM 740 O O . GLU A 1 96 ? -0.43 -17.922 2.801 1 98.94 96 GLU A O 1
ATOM 745 N N . PHE A 1 97 ? 0.678 -19.406 1.527 1 98.94 97 PHE A N 1
ATOM 746 C CA . PHE A 1 97 ? 1.243 -18.391 0.652 1 98.94 97 PHE A CA 1
ATOM 747 C C . PHE A 1 97 ? 0.14 -17.594 -0.026 1 98.94 97 PHE A C 1
ATOM 749 O O . PHE A 1 97 ? 0.163 -16.359 -0.012 1 98.94 97 PHE A O 1
ATOM 756 N N . SER A 1 98 ? -0.845 -18.203 -0.525 1 98.88 98 SER A N 1
ATOM 757 C CA . SER A 1 98 ? -1.975 -17.562 -1.19 1 98.88 98 SER A CA 1
ATOM 758 C C . SER A 1 98 ? -2.812 -16.766 -0.204 1 98.88 98 SER A C 1
ATOM 760 O O . SER A 1 98 ? -3.229 -15.641 -0.506 1 98.88 98 SER A O 1
ATOM 762 N N . ARG A 1 99 ? -3.047 -17.344 0.963 1 98.88 99 ARG A N 1
ATOM 763 C CA . ARG A 1 99 ? -3.762 -16.609 2.002 1 98.88 99 ARG A CA 1
ATOM 764 C C . ARG A 1 99 ? -3.047 -15.312 2.344 1 98.88 99 ARG A C 1
ATOM 766 O O . ARG A 1 99 ? -3.684 -14.266 2.488 1 98.88 99 ARG A O 1
ATOM 773 N N . GLY A 1 100 ? -1.753 -15.398 2.422 1 98.56 100 GLY A N 1
ATOM 774 C CA . GLY A 1 100 ? -0.964 -14.211 2.695 1 98.56 100 GLY A CA 1
ATOM 775 C C . GLY A 1 100 ? -1.054 -13.172 1.594 1 98.56 100 GLY A C 1
ATOM 776 O O . GLY A 1 100 ? -1.066 -11.969 1.866 1 98.56 100 GLY A O 1
ATOM 777 N N . MET A 1 101 ? -1.133 -13.609 0.39 1 97.94 101 MET A N 1
ATOM 778 C CA . MET A 1 101 ? -1.209 -12.688 -0.742 1 97.94 101 MET A CA 1
ATOM 779 C C . MET A 1 101 ? -2.541 -11.945 -0.753 1 97.94 101 MET A C 1
ATOM 781 O O . MET A 1 101 ? -2.572 -10.719 -0.822 1 97.94 101 MET A O 1
ATOM 785 N N . TRP A 1 102 ? -3.623 -12.664 -0.607 1 97.81 102 TRP A N 1
ATOM 786 C CA . TRP A 1 102 ? -4.953 -12.102 -0.792 1 97.81 102 TRP A CA 1
ATOM 787 C C . TRP A 1 102 ? -5.461 -11.469 0.501 1 97.81 102 TRP A C 1
ATOM 789 O O . TRP A 1 102 ? -6.109 -10.422 0.474 1 97.81 102 TRP A O 1
ATOM 799 N N . GLY A 1 103 ? -5.184 -12.125 1.601 1 97.38 103 GLY A N 1
ATOM 800 C CA . GLY A 1 103 ? -5.695 -11.664 2.883 1 97.38 103 GLY A CA 1
ATOM 801 C C . GLY A 1 103 ? -4.738 -10.734 3.607 1 97.38 103 GLY A C 1
ATOM 802 O O . GLY A 1 103 ? -5.129 -10.055 4.555 1 97.38 103 GLY A O 1
ATOM 803 N N . GLY A 1 104 ? -3.551 -10.688 3.182 1 96 104 GLY A N 1
ATOM 804 C CA . GLY A 1 104 ? -2.525 -9.914 3.867 1 96 104 GLY A CA 1
ATOM 805 C C . GLY A 1 104 ? -2.543 -8.445 3.502 1 96 104 GLY A C 1
ATOM 806 O O . GLY A 1 104 ? -3.355 -8.008 2.682 1 96 104 GLY A O 1
ATOM 807 N N . TYR A 1 105 ? -1.618 -7.707 4.121 1 93.25 105 TYR A N 1
ATOM 808 C CA . TYR A 1 105 ? -1.638 -6.25 4.004 1 93.25 105 TYR A CA 1
ATOM 809 C C . TYR A 1 105 ? -1.113 -5.805 2.645 1 93.25 105 TYR A C 1
ATOM 811 O O . TYR A 1 105 ? -1.362 -4.676 2.217 1 93.25 105 TYR A O 1
ATOM 819 N N . GLY A 1 106 ? -0.302 -6.691 1.954 1 93.69 106 GLY A N 1
ATOM 820 C CA . GLY A 1 106 ? 0.213 -6.332 0.643 1 93.69 106 GLY A CA 1
ATOM 821 C C . GLY A 1 106 ? -0.879 -6.027 -0.366 1 93.69 106 GLY A C 1
ATOM 822 O O . GLY A 1 106 ? -0.705 -5.18 -1.243 1 93.69 106 GLY A O 1
ATOM 823 N N . TYR A 1 107 ? -2.043 -6.668 -0.269 1 94.06 107 TYR A N 1
ATOM 824 C CA . TYR A 1 107 ? -3.162 -6.547 -1.198 1 94.06 107 TYR A CA 1
ATOM 825 C C . TYR A 1 107 ? -4.234 -5.621 -0.643 1 94.06 107 TYR A C 1
ATOM 827 O O . TYR A 1 107 ? -5.301 -5.461 -1.245 1 94.06 107 TYR A O 1
ATOM 835 N N . ARG A 1 108 ? -4.047 -4.98 0.447 1 93.25 108 ARG A N 1
ATOM 836 C CA . ARG A 1 108 ? -5.102 -4.266 1.161 1 93.25 108 ARG A CA 1
ATOM 837 C C . ARG A 1 108 ? -5.586 -3.061 0.364 1 93.25 108 ARG A C 1
ATOM 839 O O . ARG A 1 108 ? -6.789 -2.816 0.268 1 93.25 108 ARG A O 1
ATOM 846 N N . ILE A 1 109 ? -4.629 -2.281 -0.182 1 90 109 ILE A N 1
ATOM 847 C CA . ILE A 1 109 ? -5.012 -1.101 -0.948 1 90 109 ILE A CA 1
ATOM 848 C C . ILE A 1 109 ? -5.789 -1.522 -2.193 1 90 109 ILE A C 1
ATOM 850 O O . ILE A 1 109 ? -6.855 -0.977 -2.48 1 90 109 ILE A O 1
ATOM 854 N N . GLN A 1 110 ? -5.266 -2.523 -2.914 1 90.12 110 GLN A N 1
ATOM 855 C CA . GLN A 1 110 ? -5.996 -3 -4.086 1 90.12 110 GLN A CA 1
ATOM 856 C C . GLN A 1 110 ? -7.355 -3.574 -3.691 1 90.12 110 GLN A C 1
ATOM 858 O O . GLN A 1 110 ? -8.344 -3.381 -4.398 1 90.12 110 GLN A O 1
ATOM 863 N N . ARG A 1 111 ? -7.438 -4.289 -2.602 1 92.25 111 ARG A N 1
ATOM 864 C CA . ARG A 1 111 ? -8.719 -4.812 -2.143 1 92.25 111 ARG A CA 1
ATOM 865 C C . ARG A 1 111 ? -9.727 -3.688 -1.937 1 92.25 111 ARG A C 1
ATOM 867 O O . ARG A 1 111 ? -10.898 -3.816 -2.309 1 92.25 111 ARG A O 1
ATOM 874 N N . ARG A 1 112 ? -9.336 -2.602 -1.342 1 89.25 112 ARG A N 1
ATOM 875 C CA . ARG A 1 112 ? -10.211 -1.449 -1.138 1 89.25 112 ARG A CA 1
ATOM 876 C C . ARG A 1 112 ? -10.711 -0.9 -2.469 1 89.25 112 A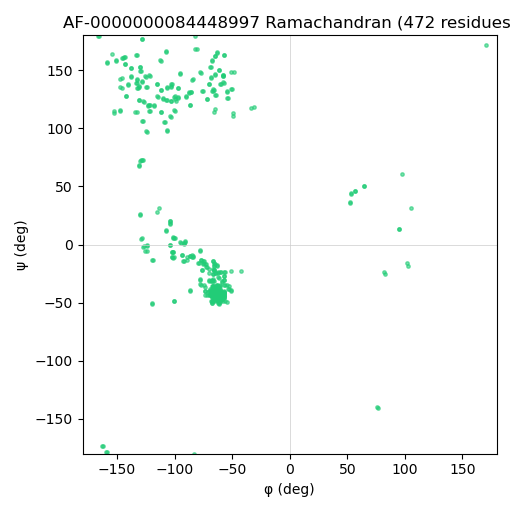RG A C 1
ATOM 878 O O . ARG A 1 112 ? -11.891 -0.571 -2.605 1 89.25 112 ARG A O 1
ATOM 885 N N . ILE A 1 113 ? -9.82 -0.873 -3.422 1 87.38 113 ILE A N 1
ATOM 886 C CA . ILE A 1 113 ? -10.18 -0.38 -4.746 1 87.38 113 ILE A CA 1
ATOM 887 C C . ILE A 1 113 ? -11.195 -1.321 -5.391 1 87.38 113 ILE A C 1
ATOM 889 O O . ILE A 1 113 ? -12.18 -0.871 -5.984 1 87.38 113 ILE A O 1
ATOM 893 N N . MET A 1 114 ? -10.984 -2.602 -5.238 1 89.19 114 MET A N 1
ATOM 894 C CA . MET A 1 114 ? -11.867 -3.592 -5.855 1 89.19 114 MET A CA 1
ATOM 895 C C . MET A 1 114 ? -13.258 -3.539 -5.242 1 89.19 114 MET A C 1
ATOM 897 O O . MET A 1 114 ? -14.242 -3.912 -5.891 1 89.19 114 MET A O 1
ATOM 901 N N . GLU A 1 115 ? -13.367 -3.102 -4.086 1 88.88 115 GLU A N 1
ATOM 902 C CA . GLU A 1 115 ? -14.656 -3.027 -3.395 1 88.88 115 GLU A CA 1
ATOM 903 C C . GLU A 1 115 ? -15.609 -2.07 -4.102 1 88.88 115 GLU A C 1
ATOM 905 O O . GLU A 1 115 ? -16.828 -2.148 -3.918 1 88.88 115 GLU A O 1
ATOM 910 N N . PHE A 1 116 ? -15.094 -1.257 -4.906 1 83.81 116 PHE A N 1
ATOM 911 C CA . PHE A 1 116 ? -15.938 -0.368 -5.695 1 83.81 116 PHE A CA 1
ATOM 912 C C . PHE A 1 116 ? -16.781 -1.161 -6.688 1 83.81 116 PHE A C 1
ATOM 914 O O . PHE A 1 116 ? -17.766 -0.651 -7.219 1 83.81 116 PHE A O 1
ATOM 921 N N . THR A 1 117 ? -16.391 -2.365 -6.949 1 87.12 117 THR A N 1
ATOM 922 C CA . THR A 1 117 ? -17.109 -3.193 -7.91 1 87.12 117 THR A CA 1
ATOM 923 C C . THR A 1 117 ? -18 -4.199 -7.191 1 87.12 117 THR A C 1
ATOM 925 O O . THR A 1 117 ? -18.609 -5.066 -7.828 1 87.12 117 THR A O 1
ATOM 928 N N . LYS A 1 118 ? -18.078 -4.062 -5.91 1 89.44 118 LYS A N 1
ATOM 929 C CA . LYS A 1 118 ? -18.906 -4.977 -5.133 1 89.44 118 LYS A CA 1
ATOM 930 C C . LYS A 1 118 ? -20.391 -4.637 -5.289 1 89.44 118 LYS A C 1
ATOM 932 O O . LYS A 1 118 ? -20.766 -3.465 -5.266 1 89.44 118 LYS A O 1
ATOM 937 N N . GLY A 1 119 ? -21.172 -5.668 -5.555 1 92.19 119 GLY A N 1
ATOM 938 C CA . GLY A 1 119 ? -22.625 -5.574 -5.691 1 92.19 119 GLY A CA 1
ATOM 939 C C . GLY A 1 119 ? -23.328 -6.902 -5.492 1 92.19 119 GLY A C 1
ATOM 940 O O . GLY A 1 119 ? -22.703 -7.895 -5.125 1 92.19 119 GLY A O 1
ATOM 941 N N . PRO A 1 120 ? -24.578 -6.844 -5.629 1 94 120 PRO A N 1
ATOM 942 C CA . PRO A 1 120 ? -25.359 -8.062 -5.414 1 94 120 PRO A CA 1
ATOM 943 C C . PRO A 1 120 ? -24.922 -9.211 -6.324 1 94 120 PRO A C 1
ATOM 945 O O . PRO A 1 120 ? -24.969 -10.375 -5.918 1 94 120 PRO A O 1
ATOM 948 N N . GLU A 1 121 ? -24.438 -8.938 -7.504 1 91.38 121 GLU A N 1
ATOM 949 C CA . GLU A 1 121 ? -24.094 -9.945 -8.5 1 91.38 121 GLU A CA 1
ATOM 950 C C . GLU A 1 121 ? -22.844 -10.719 -8.117 1 91.38 121 GLU A C 1
ATOM 952 O O . GLU A 1 121 ? -22.578 -11.797 -8.641 1 91.38 121 GLU A O 1
ATOM 957 N N . ASN A 1 122 ? -22.047 -10.078 -7.172 1 93.56 122 ASN A N 1
ATOM 958 C CA . ASN A 1 122 ? -20.812 -10.75 -6.773 1 93.56 122 ASN A CA 1
ATOM 959 C C . ASN A 1 122 ? -20.688 -10.828 -5.254 1 93.56 122 ASN A C 1
ATOM 961 O O . ASN A 1 122 ? -19.578 -10.883 -4.723 1 93.56 122 ASN A O 1
ATOM 965 N N . ALA A 1 123 ? -21.766 -10.805 -4.605 1 93.06 123 ALA A N 1
ATOM 966 C CA . ALA A 1 123 ? -21.812 -10.836 -3.146 1 93.06 123 ALA A CA 1
ATOM 967 C C . ALA A 1 123 ? -21.266 -12.164 -2.617 1 93.06 123 ALA A C 1
ATOM 969 O O . ALA A 1 123 ? -20.781 -12.234 -1.488 1 93.06 123 ALA A O 1
ATOM 970 N N . SER A 1 124 ? -21.312 -13.203 -3.428 1 93.69 124 SER A N 1
ATOM 971 C CA . SER A 1 124 ? -20.891 -14.531 -2.996 1 93.69 124 SER A CA 1
ATOM 972 C C . SER A 1 124 ? -19.391 -14.711 -3.184 1 93.69 124 SER A C 1
ATOM 974 O O . SER A 1 124 ? -18.828 -15.719 -2.75 1 93.69 124 SER A O 1
ATOM 976 N N . ASP A 1 125 ? -18.75 -13.789 -3.861 1 96.69 125 ASP A N 1
ATOM 977 C CA . ASP A 1 125 ? -17.297 -13.859 -3.979 1 96.69 125 ASP A CA 1
ATOM 978 C C . ASP A 1 125 ? -16.625 -13.727 -2.611 1 96.69 125 ASP A C 1
ATOM 980 O O . ASP A 1 125 ? -17.281 -13.367 -1.628 1 96.69 125 ASP A O 1
ATOM 984 N N . VAL A 1 126 ? -15.344 -14.086 -2.557 1 97.06 126 VAL A N 1
ATOM 985 C CA . VAL A 1 126 ? -14.609 -13.906 -1.312 1 97.06 126 VAL A CA 1
ATOM 986 C C . VAL A 1 126 ? -14.023 -12.5 -1.257 1 97.06 126 VAL A C 1
ATOM 988 O O . VAL A 1 126 ? -13.234 -12.109 -2.123 1 97.06 126 VAL A O 1
ATOM 991 N N . TRP A 1 127 ? -14.414 -11.742 -0.239 1 95.56 127 TRP A N 1
ATOM 992 C CA . TRP A 1 127 ? -14.062 -10.328 -0.2 1 95.56 127 TRP A CA 1
ATOM 993 C C . TRP A 1 127 ? -13.227 -10.008 1.035 1 95.56 127 TRP A C 1
ATOM 995 O O . TRP A 1 127 ? -12.188 -9.352 0.935 1 95.56 127 TRP A O 1
ATOM 1005 N N . ALA A 1 128 ? -13.727 -10.453 2.217 1 96.38 128 ALA A N 1
ATOM 1006 C CA . ALA A 1 128 ? -13.203 -10.008 3.504 1 96.38 128 ALA A CA 1
ATOM 1007 C C . ALA A 1 128 ? -11.805 -10.578 3.748 1 96.38 128 ALA A C 1
ATOM 1009 O O . ALA A 1 128 ? -11.547 -11.742 3.457 1 96.38 128 ALA A O 1
ATOM 1010 N N . PRO A 1 129 ? -10.914 -9.734 4.273 1 96.06 129 PRO A N 1
ATOM 1011 C CA . PRO A 1 129 ? -9.555 -10.219 4.535 1 96.06 129 PRO A CA 1
ATOM 1012 C C . PRO A 1 129 ? -9.539 -11.492 5.379 1 96.06 129 PRO A C 1
ATOM 1014 O O . PRO A 1 129 ? -8.719 -12.375 5.145 1 96.06 129 PRO A O 1
ATOM 1017 N N . GLU A 1 130 ? -10.43 -11.57 6.336 1 97.31 130 GLU A N 1
ATOM 1018 C CA . GLU A 1 130 ? -10.484 -12.758 7.184 1 97.31 130 GLU A CA 1
ATOM 1019 C C . GLU A 1 130 ? -10.875 -13.992 6.375 1 97.31 130 GLU A C 1
ATOM 1021 O O . GLU A 1 130 ? -10.32 -15.07 6.582 1 97.31 130 GLU A O 1
ATOM 1026 N N . GLU A 1 131 ? -11.836 -13.789 5.484 1 98 131 GLU A N 1
ATOM 1027 C CA . GLU A 1 131 ? -12.258 -14.891 4.625 1 98 131 GLU A CA 1
ATOM 1028 C C . GLU A 1 131 ? -11.156 -15.273 3.641 1 98 131 GLU A C 1
ATOM 1030 O O . GLU A 1 131 ? -10.891 -16.453 3.434 1 98 131 GLU A O 1
ATOM 1035 N N . LEU A 1 132 ? -10.555 -14.289 3.09 1 97.88 132 LEU A N 1
ATOM 1036 C CA . LEU A 1 132 ? -9.438 -14.523 2.18 1 97.88 132 LEU A CA 1
ATOM 1037 C C . LEU A 1 132 ? -8.297 -15.242 2.891 1 97.88 132 LEU A C 1
ATOM 1039 O O . LEU A 1 132 ? -7.684 -16.156 2.324 1 97.88 132 LEU A O 1
ATOM 1043 N N . GLY A 1 133 ? -8.094 -14.93 4.172 1 98.19 133 GLY A N 1
ATOM 1044 C CA . GLY A 1 133 ? -7.008 -15.477 4.969 1 98.19 133 GLY A CA 1
ATOM 1045 C C . GLY A 1 133 ? -7.277 -16.891 5.449 1 98.19 133 GLY A C 1
ATOM 1046 O O . GLY A 1 133 ? -6.395 -17.531 6.02 1 98.19 133 GLY A O 1
ATOM 1047 N N . ARG A 1 134 ? -8.438 -17.391 5.195 1 98 134 ARG A N 1
ATOM 1048 C CA . ARG A 1 134 ? -8.781 -18.75 5.625 1 98 134 ARG A CA 1
ATOM 1049 C C . ARG A 1 134 ? -9.234 -19.594 4.441 1 98 134 ARG A C 1
ATOM 1051 O O . ARG A 1 134 ? -9.578 -20.766 4.609 1 98 134 ARG A O 1
ATOM 1058 N N . ASP A 1 135 ? -9.258 -19.031 3.289 1 98.25 135 ASP A N 1
ATOM 1059 C CA . ASP A 1 135 ? -9.797 -19.719 2.119 1 98.25 135 ASP A CA 1
ATOM 1060 C C . ASP A 1 135 ? -8.898 -20.875 1.703 1 98.25 135 ASP A C 1
ATOM 1062 O O . ASP A 1 135 ? -7.695 -20.859 1.949 1 98.25 135 ASP A O 1
ATOM 1066 N N . THR A 1 136 ? -9.508 -21.891 1.062 1 98.38 136 THR A N 1
ATOM 1067 C CA . THR A 1 136 ? -8.75 -23.031 0.574 1 98.38 136 THR A CA 1
ATOM 1068 C C . THR A 1 136 ? -8.523 -22.922 -0.932 1 98.38 136 THR A C 1
ATOM 1070 O O . THR A 1 136 ? -7.754 -23.703 -1.503 1 98.38 136 THR A O 1
ATOM 1073 N N . PHE A 1 137 ? -9.172 -22.016 -1.577 1 98.62 137 PHE A N 1
ATOM 1074 C CA . PHE A 1 137 ? -8.953 -21.672 -2.979 1 98.62 137 PHE A CA 1
ATOM 1075 C C . PHE A 1 137 ? -9.312 -22.844 -3.885 1 98.62 137 PHE A C 1
ATOM 1077 O O . PHE A 1 137 ? -8.523 -23.234 -4.746 1 98.62 137 PHE A O 1
ATOM 1084 N N . GLU A 1 138 ? -10.5 -23.375 -3.652 1 98.62 138 GLU A N 1
ATOM 1085 C CA . GLU A 1 138 ? -10.984 -24.422 -4.551 1 98.62 138 GLU A CA 1
ATOM 1086 C C . GLU A 1 138 ? -11.289 -23.859 -5.934 1 98.62 138 GLU A C 1
ATOM 1088 O O . GLU A 1 138 ? -11.773 -22.734 -6.062 1 98.62 138 GLU A O 1
ATOM 1093 N N . PRO A 1 139 ? -11 -24.703 -6.984 1 98.44 139 PRO A N 1
ATOM 1094 C CA . PRO A 1 139 ? -11.375 -24.234 -8.328 1 98.44 139 PRO A CA 1
ATOM 1095 C C . PRO A 1 139 ? -12.82 -23.766 -8.406 1 98.44 139 PRO A C 1
ATOM 1097 O O . PRO A 1 139 ? -13.719 -24.406 -7.848 1 98.44 139 PRO A O 1
ATOM 1100 N N . GLY A 1 140 ? -12.977 -22.594 -9.047 1 97.69 140 GLY A N 1
ATOM 1101 C CA . GLY A 1 140 ? -14.305 -21.984 -9.133 1 97.69 140 GLY A CA 1
ATOM 1102 C C . GLY A 1 140 ? -14.508 -20.859 -8.156 1 97.69 140 GLY A C 1
ATOM 1103 O O . GLY A 1 140 ? -15.43 -20.047 -8.305 1 97.69 140 GLY A O 1
ATOM 1104 N N . THR A 1 141 ? -13.672 -20.75 -7.16 1 98.25 141 THR A N 1
ATOM 1105 C CA . THR A 1 141 ? -13.734 -19.656 -6.215 1 98.25 141 THR A CA 1
ATOM 1106 C C . THR A 1 141 ? -13.367 -18.328 -6.895 1 98.25 141 THR A C 1
ATOM 1108 O O . THR A 1 141 ? -12.406 -18.266 -7.664 1 98.25 141 THR A O 1
ATOM 1111 N N . VAL A 1 142 ? -14.172 -17.328 -6.668 1 97.94 142 VAL A N 1
ATOM 1112 C CA . VAL A 1 142 ? -13.875 -16 -7.191 1 97.94 142 VAL A CA 1
ATOM 1113 C C . VAL A 1 142 ? -13.5 -15.07 -6.043 1 97.94 142 VAL A C 1
ATOM 1115 O O . VAL A 1 142 ? -14.227 -14.977 -5.051 1 97.94 142 VAL A O 1
ATOM 1118 N N . LEU A 1 143 ? -12.344 -14.484 -6.215 1 97.25 143 LEU A N 1
ATOM 1119 C CA . LEU A 1 143 ? -11.828 -13.555 -5.215 1 97.25 143 LEU A CA 1
ATOM 1120 C C . LEU A 1 143 ? -12.008 -12.109 -5.676 1 97.25 143 LEU A C 1
ATOM 1122 O O . LEU A 1 143 ? -11.578 -11.75 -6.773 1 97.25 143 LEU A O 1
ATOM 1126 N N . THR A 1 144 ? -12.664 -11.289 -4.926 1 94.56 144 THR A N 1
ATOM 1127 C CA . THR A 1 144 ? -12.805 -9.852 -5.078 1 94.56 144 THR A CA 1
ATOM 1128 C C . THR A 1 144 ? -13.281 -9.5 -6.484 1 94.56 144 THR A C 1
ATOM 1130 O O . THR A 1 144 ? -12.766 -8.562 -7.102 1 94.56 144 THR A O 1
ATOM 1133 N N . ASN A 1 145 ? -14.109 -10.32 -7.004 1 92 145 ASN A N 1
ATOM 1134 C CA . ASN A 1 145 ? -14.828 -10.094 -8.25 1 92 145 ASN A CA 1
ATOM 1135 C C . ASN A 1 145 ? -13.977 -10.445 -9.461 1 92 145 ASN A C 1
ATOM 1137 O O . ASN A 1 145 ? -14.5 -10.891 -10.484 1 92 145 ASN A O 1
ATOM 1141 N N . HIS A 1 146 ? -12.656 -10.422 -9.406 1 92.06 146 HIS A N 1
ATOM 1142 C CA . HIS A 1 146 ? -11.898 -10.336 -10.648 1 92.06 146 HIS A CA 1
ATOM 1143 C C . HIS A 1 146 ? -10.906 -11.484 -10.773 1 92.06 146 HIS A C 1
ATOM 1145 O O . HIS A 1 146 ? -10.25 -11.633 -11.805 1 92.06 146 HIS A O 1
ATOM 1151 N N . PHE A 1 147 ? -10.773 -12.281 -9.773 1 95.69 147 PHE A N 1
ATOM 1152 C CA . PHE A 1 147 ? -9.797 -13.359 -9.812 1 95.69 147 PHE A CA 1
ATOM 1153 C C . PHE A 1 147 ? -10.477 -14.711 -9.609 1 95.69 147 PHE A C 1
ATOM 1155 O O . PHE A 1 147 ? -11.094 -14.953 -8.578 1 95.69 147 PHE A O 1
ATOM 1162 N N . LEU A 1 148 ? -10.344 -15.523 -10.547 1 97.56 148 LEU A N 1
ATOM 1163 C CA . LEU A 1 148 ? -10.945 -16.859 -10.547 1 97.56 148 LEU A CA 1
ATOM 1164 C C . LEU A 1 148 ? -9.883 -17.938 -10.328 1 97.56 148 LEU A C 1
ATOM 1166 O O . LEU A 1 148 ? -8.883 -17.969 -11.047 1 97.56 148 LEU A O 1
ATOM 1170 N N . VAL A 1 149 ? -10.094 -18.75 -9.32 1 98.69 149 VAL A N 1
ATOM 1171 C CA . VAL A 1 149 ? -9.234 -19.922 -9.148 1 98.69 149 VAL A CA 1
ATOM 1172 C C . VAL A 1 149 ? -9.562 -20.953 -10.219 1 98.69 149 VAL A C 1
ATOM 1174 O O . VAL A 1 149 ? -10.703 -21.422 -10.312 1 98.69 149 VAL A O 1
ATOM 1177 N N . LEU A 1 150 ? -8.562 -21.375 -10.953 1 98.38 150 LEU A N 1
ATOM 1178 C CA . LEU A 1 150 ? -8.781 -22.297 -12.062 1 98.38 150 LEU A CA 1
ATOM 1179 C C . LEU A 1 150 ? -8.422 -23.719 -11.648 1 98.38 150 LEU A C 1
ATOM 1181 O O . LEU A 1 150 ? -9.148 -24.672 -11.953 1 98.38 150 LEU A O 1
ATOM 1185 N N . GLU A 1 151 ? -7.266 -23.875 -11.062 1 98.69 151 GLU A N 1
ATOM 1186 C CA . GLU A 1 151 ? -6.727 -25.188 -10.688 1 98.69 151 GLU A CA 1
ATOM 1187 C C . GLU A 1 151 ? -5.973 -25.109 -9.359 1 98.69 151 GLU A C 1
ATOM 1189 O O . GLU A 1 151 ? -5.504 -24.031 -8.969 1 98.69 151 GLU A O 1
ATOM 1194 N N . LYS A 1 152 ? -5.918 -26.25 -8.742 1 98.56 152 LYS A N 1
ATOM 1195 C CA . LYS A 1 152 ? -5.219 -26.375 -7.465 1 98.56 152 LYS A CA 1
ATOM 1196 C C . LYS A 1 152 ? -4.492 -27.703 -7.371 1 98.56 152 LYS A C 1
ATOM 1198 O O . LYS A 1 152 ? -5.062 -28.766 -7.676 1 98.56 152 LYS A O 1
ATOM 1203 N N . SER A 1 153 ? -3.254 -27.703 -7.066 1 98.31 153 SER A N 1
ATOM 1204 C CA . SER A 1 153 ? -2.438 -28.859 -6.703 1 98.31 153 SER A CA 1
ATOM 1205 C C . SER A 1 153 ? -1.696 -28.625 -5.395 1 98.31 153 SER A C 1
ATOM 1207 O O . SER A 1 153 ? -1.776 -27.531 -4.816 1 98.31 153 SER A O 1
ATOM 1209 N N . PRO A 1 154 ? -0.981 -29.562 -4.883 1 98.5 154 PRO A N 1
ATOM 1210 C CA . PRO A 1 154 ? -0.292 -29.391 -3.602 1 98.5 154 PRO A CA 1
ATOM 1211 C C . PRO A 1 154 ? 0.8 -28.312 -3.664 1 98.5 154 PRO A C 1
ATOM 1213 O O . PRO A 1 154 ? 1.254 -27.828 -2.625 1 98.5 154 PRO A O 1
ATOM 1216 N N . THR A 1 155 ? 1.221 -27.938 -4.895 1 98.75 155 THR A N 1
ATOM 1217 C CA . THR A 1 155 ? 2.332 -27 -4.934 1 98.75 155 THR A CA 1
ATOM 1218 C C . THR A 1 155 ? 1.98 -25.781 -5.789 1 98.75 155 THR A C 1
ATOM 1220 O O . THR A 1 155 ? 2.803 -24.875 -5.961 1 98.75 155 THR A O 1
ATOM 1223 N N . GLU A 1 156 ? 0.749 -25.781 -6.383 1 98.75 156 GLU A N 1
ATOM 1224 C CA . GLU A 1 156 ? 0.449 -24.703 -7.332 1 98.75 156 GLU A CA 1
ATOM 1225 C C . GLU A 1 156 ? -1.03 -24.344 -7.297 1 98.75 156 GLU A C 1
ATOM 1227 O O . GLU A 1 156 ? -1.895 -25.219 -7.219 1 98.75 156 GLU A O 1
ATOM 1232 N N . LEU A 1 157 ? -1.323 -23.062 -7.281 1 98.88 157 LEU A N 1
ATOM 1233 C CA . LEU A 1 157 ? -2.639 -22.484 -7.543 1 98.88 157 LEU A CA 1
ATOM 1234 C C . LEU A 1 157 ? -2.621 -21.641 -8.812 1 98.88 157 LEU A C 1
ATOM 1236 O O . LEU A 1 157 ? -1.771 -20.766 -8.969 1 98.88 157 LEU A O 1
ATOM 1240 N N . LEU A 1 158 ? -3.551 -21.953 -9.703 1 98.81 158 LEU A N 1
ATOM 1241 C CA . LEU A 1 158 ? -3.66 -21.25 -10.977 1 98.81 158 LEU A CA 1
ATOM 1242 C C . LEU A 1 158 ? -4.863 -20.312 -10.977 1 98.81 158 LEU A C 1
ATOM 1244 O O . LEU A 1 158 ? -5.949 -20.688 -10.531 1 98.81 158 LEU A O 1
ATOM 1248 N N . PHE A 1 159 ? -4.633 -19.062 -11.484 1 98 159 PHE A N 1
ATOM 1249 C CA . PHE A 1 159 ? -5.684 -18.047 -11.445 1 98 159 PHE A CA 1
ATOM 1250 C C . PHE A 1 159 ? -5.863 -17.406 -12.812 1 98 159 PHE A C 1
ATOM 1252 O O . PHE A 1 159 ? -4.922 -17.344 -13.609 1 98 159 PHE A O 1
ATOM 1259 N N . ARG A 1 160 ? -7.074 -16.938 -13.031 1 96.94 160 ARG A N 1
ATOM 1260 C CA . ARG A 1 160 ? -7.371 -15.953 -14.062 1 96.94 160 ARG A CA 1
ATOM 1261 C C . ARG A 1 160 ? -7.781 -14.617 -13.445 1 96.94 160 ARG A C 1
ATOM 1263 O O . ARG A 1 160 ? -8.547 -14.586 -12.484 1 96.94 160 ARG A O 1
ATOM 1270 N N . GLY A 1 161 ? -7.234 -13.602 -13.914 1 93.75 161 GLY A N 1
ATOM 1271 C CA . GLY A 1 161 ? -7.648 -12.25 -13.547 1 93.75 161 GLY A CA 1
ATOM 1272 C C . GLY A 1 161 ? -8.164 -11.445 -14.727 1 93.75 161 GLY A C 1
ATOM 1273 O O . GLY A 1 161 ? -7.438 -11.234 -15.703 1 93.75 161 GLY A O 1
ATOM 1274 N N . CYS A 1 162 ? -9.383 -11.016 -14.664 1 91.44 162 CYS A N 1
ATOM 1275 C CA . CYS A 1 162 ? -10 -10.18 -15.68 1 91.44 162 CYS A CA 1
ATOM 1276 C C . CYS A 1 162 ? -11.25 -9.5 -15.148 1 91.44 162 CYS A C 1
ATOM 1278 O O . CYS A 1 162 ? -11.602 -9.664 -13.977 1 91.44 162 CYS A O 1
ATOM 1280 N N . LEU A 1 163 ? -11.969 -8.82 -15.992 1 85 163 LEU A N 1
ATOM 1281 C CA . LEU A 1 163 ? -13.117 -8.047 -15.547 1 85 163 LEU A CA 1
ATOM 1282 C C . LEU A 1 163 ? -14.312 -8.953 -15.273 1 85 163 LEU A C 1
ATOM 1284 O O . LEU A 1 163 ? -15.133 -8.664 -14.398 1 85 163 LEU A O 1
ATOM 1288 N N . THR A 1 164 ? -14.414 -9.969 -16.062 1 87.69 164 THR A N 1
ATOM 1289 C CA . THR A 1 164 ? -15.547 -10.875 -15.945 1 87.69 164 THR A CA 1
ATOM 1290 C C . THR A 1 164 ? -15.078 -12.328 -15.867 1 87.69 164 THR A C 1
ATOM 1292 O O . THR A 1 164 ? -15.391 -13.133 -16.75 1 87.69 164 THR A O 1
ATOM 1295 N N . PRO A 1 165 ? -14.531 -12.664 -14.766 1 91 165 PRO A N 1
ATOM 1296 C CA . PRO A 1 165 ? -13.898 -13.977 -14.703 1 91 165 PRO A CA 1
ATOM 1297 C C . PRO A 1 165 ? -14.906 -15.117 -14.609 1 91 165 PRO A C 1
ATOM 1299 O O . PRO A 1 165 ? -14.562 -16.281 -14.867 1 91 165 PRO A O 1
ATOM 1302 N N . LYS A 1 166 ? -16.141 -14.852 -14.32 1 90.62 166 LYS A N 1
ATOM 1303 C CA . LYS A 1 166 ? -17.172 -15.875 -14.125 1 90.62 166 LYS A CA 1
ATOM 1304 C C . LYS A 1 166 ? -17.859 -16.219 -15.438 1 90.62 166 LYS A C 1
ATOM 1306 O O . LYS A 1 166 ? -18.625 -17.188 -15.508 1 90.62 166 LYS A O 1
ATOM 1311 N N . GLU A 1 167 ? -17.641 -15.453 -16.344 1 91.38 167 GLU A N 1
ATOM 1312 C CA . GLU A 1 167 ? -18.297 -15.688 -17.625 1 91.38 167 GLU A CA 1
ATOM 1313 C C . GLU A 1 167 ? -17.828 -17 -18.25 1 91.38 167 GLU A C 1
ATOM 1315 O O . GLU A 1 167 ? -16.625 -17.25 -18.344 1 91.38 167 GLU A O 1
ATOM 1320 N N . THR A 1 168 ? -18.766 -17.906 -18.672 1 90.5 168 THR A N 1
ATOM 1321 C CA . THR A 1 168 ? -18.5 -19.172 -19.359 1 90.5 168 THR A CA 1
ATOM 1322 C C . THR A 1 168 ? -19.312 -19.297 -20.625 1 90.5 168 THR A C 1
ATOM 1324 O O . THR A 1 168 ? -20.484 -18.891 -20.656 1 90.5 168 THR A O 1
ATOM 1327 N N . PRO A 1 169 ? -18.828 -19.797 -21.688 1 92.94 169 PRO A N 1
ATOM 1328 C CA . PRO A 1 169 ? -17.406 -20.125 -21.797 1 92.94 169 PRO A CA 1
ATOM 1329 C C . PRO A 1 169 ? -16.5 -18.906 -21.719 1 92.94 169 PRO A C 1
ATOM 1331 O O . PRO A 1 169 ? -16.969 -17.766 -21.875 1 92.94 169 PRO A O 1
ATOM 1334 N N . PHE A 1 170 ? -15.242 -19.062 -21.453 1 94.75 170 PHE A N 1
ATOM 1335 C CA . PHE A 1 170 ? -14.281 -17.969 -21.406 1 94.75 170 PHE A CA 1
ATOM 1336 C C . PHE A 1 170 ? -14.203 -17.25 -22.75 1 94.75 170 PHE A C 1
ATOM 1338 O O . PHE A 1 170 ? -14.281 -17.891 -23.797 1 94.75 170 PHE A O 1
ATOM 1345 N N . ARG A 1 171 ? -14.148 -15.945 -22.719 1 92.25 171 ARG A N 1
ATOM 1346 C CA . ARG A 1 171 ? -13.992 -15.133 -23.922 1 92.25 171 ARG A CA 1
ATOM 1347 C C . ARG A 1 171 ? -12.75 -14.258 -23.828 1 92.25 171 ARG A C 1
ATOM 1349 O O . ARG A 1 171 ? -12.391 -13.781 -22.75 1 92.25 171 ARG A O 1
ATOM 1356 N N . PRO A 1 172 ? -12.133 -14.078 -25.016 1 93.81 172 PRO A N 1
ATOM 1357 C CA . PRO A 1 172 ? -11.008 -13.148 -25.031 1 93.81 172 PRO A CA 1
ATOM 1358 C C . PRO A 1 172 ? -11.391 -11.742 -24.562 1 93.81 172 PRO A C 1
ATOM 1360 O O . PRO A 1 172 ? -12.484 -11.266 -24.875 1 93.81 172 PRO A O 1
ATOM 1363 N N . ARG A 1 173 ? -10.422 -11.141 -23.891 1 92 173 ARG A N 1
ATOM 1364 C CA . ARG A 1 173 ? -10.68 -9.82 -23.328 1 92 173 ARG A CA 1
ATOM 1365 C C . ARG A 1 173 ? -9.539 -8.859 -23.641 1 92 173 ARG A C 1
ATOM 1367 O O . ARG A 1 173 ? -8.477 -9.281 -24.094 1 92 173 ARG A O 1
ATOM 1374 N N . ASP A 1 174 ? -9.766 -7.609 -23.5 1 87.69 174 ASP A N 1
ATOM 1375 C CA . ASP A 1 174 ? -8.773 -6.574 -23.781 1 87.69 174 ASP A CA 1
ATOM 1376 C C . ASP A 1 174 ? -7.727 -6.504 -22.672 1 87.69 174 ASP A C 1
ATOM 1378 O O . ASP A 1 174 ? -6.648 -5.934 -22.875 1 87.69 174 ASP A O 1
ATOM 1382 N N . LEU A 1 175 ? -7.973 -7.051 -21.562 1 88.12 175 LEU A N 1
ATOM 1383 C CA . LEU A 1 175 ? -7.004 -7.203 -20.484 1 88.12 175 LEU A CA 1
ATOM 1384 C C . LEU A 1 175 ? -7.266 -8.484 -19.703 1 88.12 175 LEU A C 1
ATOM 1386 O O . LEU A 1 175 ? -8.297 -8.617 -19.047 1 88.12 175 LEU A O 1
ATOM 1390 N N . ASP A 1 176 ? -6.359 -9.336 -19.766 1 92.62 176 ASP A N 1
ATOM 1391 C CA . ASP A 1 176 ? -6.457 -10.617 -19.078 1 92.62 176 ASP A CA 1
ATOM 1392 C C . ASP A 1 176 ? -5.129 -10.992 -18.422 1 92.62 176 ASP A C 1
ATOM 1394 O O . ASP A 1 176 ? -4.066 -10.547 -18.859 1 92.62 176 ASP A O 1
ATOM 1398 N N . ASN A 1 177 ? -5.273 -11.609 -17.312 1 93.94 177 ASN A N 1
ATOM 1399 C CA . ASN A 1 177 ? -4.117 -12.102 -16.578 1 93.94 177 ASN A CA 1
ATOM 1400 C C . ASN A 1 177 ? -4.258 -13.586 -16.234 1 93.94 177 ASN A C 1
ATOM 1402 O O . ASN A 1 177 ? -5.297 -14.016 -15.734 1 93.94 177 ASN A O 1
ATOM 1406 N N . PHE A 1 178 ? -3.311 -14.352 -16.656 1 96.31 178 PHE A N 1
ATOM 1407 C CA . PHE A 1 178 ? -3.15 -15.758 -16.328 1 96.31 178 PHE A CA 1
ATOM 1408 C C . PHE A 1 178 ? -1.917 -15.977 -15.461 1 96.31 178 PHE A C 1
ATOM 1410 O O . PHE A 1 178 ? -0.79 -15.758 -15.914 1 96.31 178 PHE A O 1
ATOM 1417 N N . PHE A 1 179 ? -2.193 -16.422 -14.141 1 97.06 179 PHE A N 1
ATOM 1418 C CA . PHE A 1 179 ? -1.021 -16.422 -13.273 1 97.06 179 PHE A CA 1
ATOM 1419 C C . PHE A 1 179 ? -1.064 -17.578 -12.289 1 97.06 179 PHE A C 1
ATOM 1421 O O . PHE A 1 179 ? -2.125 -18.156 -12.055 1 97.06 179 PHE A O 1
ATOM 1428 N N . ALA A 1 180 ? 0.102 -17.891 -11.75 1 98.56 180 ALA A N 1
ATOM 1429 C CA . ALA A 1 180 ? 0.255 -19.031 -10.844 1 98.56 180 ALA A CA 1
ATOM 1430 C C . ALA A 1 180 ? 1.014 -18.625 -9.578 1 98.56 180 ALA A C 1
ATOM 1432 O O . ALA A 1 180 ? 1.982 -17.875 -9.648 1 98.56 180 ALA A O 1
ATOM 1433 N N . LEU A 1 181 ? 0.545 -19.062 -8.469 1 98.81 181 LEU A N 1
ATOM 1434 C CA . LEU A 1 181 ? 1.305 -19.094 -7.223 1 98.81 181 LEU A CA 1
ATOM 1435 C C . LEU A 1 181 ? 1.854 -20.5 -6.957 1 98.81 181 LEU A C 1
ATOM 1437 O O . LEU A 1 181 ? 1.097 -21.469 -6.93 1 98.81 181 LEU A O 1
ATOM 1441 N N . THR A 1 182 ? 3.152 -20.578 -6.773 1 98.81 182 THR A N 1
ATOM 1442 C CA . THR A 1 182 ? 3.75 -21.891 -6.504 1 98.81 182 THR A CA 1
ATOM 1443 C C . THR A 1 182 ? 4.574 -21.844 -5.223 1 98.81 182 THR A C 1
ATOM 1445 O O . THR A 1 182 ? 5.168 -20.812 -4.887 1 98.81 182 THR A O 1
ATOM 1448 N N . ALA A 1 183 ? 4.586 -22.875 -4.496 1 98.88 183 ALA A N 1
ATOM 1449 C CA . ALA A 1 183 ? 5.445 -23.141 -3.342 1 98.88 183 ALA A CA 1
ATOM 1450 C C . ALA A 1 183 ? 6.035 -24.547 -3.396 1 98.88 183 ALA A C 1
ATOM 1452 O O . ALA A 1 183 ? 5.316 -25.531 -3.246 1 98.88 183 ALA A O 1
ATOM 1453 N N . GLU A 1 184 ? 7.34 -24.594 -3.545 1 98.56 184 GLU A N 1
ATOM 1454 C CA . GLU A 1 184 ? 8.008 -25.875 -3.754 1 98.56 184 GLU A CA 1
ATOM 1455 C C . GLU A 1 184 ? 9.234 -26.016 -2.852 1 98.56 184 GLU A C 1
ATOM 1457 O O . GLU A 1 184 ? 9.961 -25.047 -2.635 1 98.56 184 GLU A O 1
ATOM 1462 N N . LEU A 1 185 ? 9.406 -27.234 -2.377 1 98.69 185 LEU A N 1
ATOM 1463 C CA . LEU A 1 185 ? 10.602 -27.516 -1.586 1 98.69 185 LEU A CA 1
ATOM 1464 C C . LEU A 1 185 ? 11.766 -27.922 -2.482 1 98.69 185 LEU A C 1
ATOM 1466 O O . LEU A 1 185 ? 11.586 -28.688 -3.428 1 98.69 185 LEU A O 1
ATOM 1470 N N . ASN A 1 186 ? 12.859 -27.297 -2.264 1 98.38 186 ASN A N 1
ATOM 1471 C CA . ASN A 1 186 ? 14.141 -27.734 -2.814 1 98.38 186 ASN A CA 1
ATOM 1472 C C . ASN A 1 186 ? 15.031 -28.359 -1.743 1 98.38 186 ASN A C 1
ATOM 1474 O O . ASN A 1 186 ? 15.734 -27.656 -1.025 1 98.38 186 ASN A O 1
ATOM 1478 N N . GLU A 1 187 ? 15.023 -29.688 -1.689 1 97.69 187 GLU A N 1
ATOM 1479 C CA . GLU A 1 187 ? 15.711 -30.406 -0.627 1 97.69 187 GLU A CA 1
ATOM 1480 C C . GLU A 1 187 ? 17.219 -30.25 -0.75 1 97.69 187 GLU A C 1
ATOM 1482 O O . GLU A 1 187 ? 17.938 -30.234 0.256 1 97.69 187 GLU A O 1
ATOM 1487 N N . GLN A 1 188 ? 17.703 -30.125 -1.931 1 98 188 GLN A N 1
ATOM 1488 C CA . GLN A 1 188 ? 19.141 -29.969 -2.146 1 98 188 GLN A CA 1
ATOM 1489 C C . GLN A 1 188 ? 19.625 -28.656 -1.544 1 98 188 GLN A C 1
ATOM 1491 O O . GLN A 1 188 ? 20.656 -28.625 -0.848 1 98 188 GLN A O 1
ATOM 1496 N N . ARG A 1 189 ? 18.922 -27.547 -1.822 1 98.25 189 ARG A N 1
ATOM 1497 C CA . ARG A 1 189 ? 19.328 -26.234 -1.313 1 98.25 189 ARG A CA 1
ATOM 1498 C C . ARG A 1 189 ? 18.797 -26.016 0.098 1 98.25 189 ARG A C 1
ATOM 1500 O O . ARG A 1 189 ? 19.188 -25.062 0.772 1 98.25 189 ARG A O 1
ATOM 1507 N N . GLN A 1 190 ? 17.891 -26.891 0.582 1 98.5 190 GLN A N 1
ATOM 1508 C CA . GLN A 1 190 ? 17.219 -26.75 1.869 1 98.5 190 GLN A CA 1
ATOM 1509 C C . GLN A 1 190 ? 16.484 -25.406 1.967 1 98.5 190 GLN A C 1
ATOM 1511 O O . GLN A 1 190 ? 16.641 -24.688 2.949 1 98.5 190 GLN A O 1
ATOM 1516 N N . GLU A 1 191 ? 15.781 -25.109 0.889 1 98.81 191 GLU A N 1
ATOM 1517 C CA . GLU A 1 191 ? 14.984 -23.891 0.784 1 98.81 191 GLU A CA 1
ATOM 1518 C C . GLU A 1 191 ? 13.625 -24.172 0.139 1 98.81 191 GLU A C 1
ATOM 1520 O O . GLU A 1 191 ? 13.477 -25.141 -0.599 1 98.81 191 GLU A O 1
ATOM 1525 N N . ALA A 1 192 ? 12.703 -23.375 0.505 1 98.88 192 ALA A N 1
ATOM 1526 C CA . ALA A 1 192 ? 11.438 -23.328 -0.221 1 98.88 192 ALA A CA 1
ATOM 1527 C C . ALA A 1 192 ? 11.422 -22.188 -1.229 1 98.88 192 ALA A C 1
ATOM 1529 O O . ALA A 1 192 ? 11.867 -21.078 -0.925 1 98.88 192 ALA A O 1
ATOM 1530 N N . ASP A 1 193 ? 10.961 -22.469 -2.459 1 98.88 193 ASP A N 1
ATOM 1531 C CA . ASP A 1 193 ? 10.797 -21.453 -3.498 1 98.88 193 ASP A CA 1
ATOM 1532 C C . ASP A 1 193 ? 9.336 -21.016 -3.605 1 98.88 193 ASP A C 1
ATOM 1534 O O . ASP A 1 193 ? 8.469 -21.812 -3.951 1 98.88 193 ASP A O 1
ATOM 1538 N N . PHE A 1 194 ? 9.094 -19.781 -3.301 1 98.94 194 PHE A N 1
ATOM 1539 C CA . PHE A 1 194 ? 7.797 -19.156 -3.525 1 98.94 194 PHE A CA 1
ATOM 1540 C C . PHE A 1 194 ? 7.812 -18.312 -4.797 1 98.94 194 PHE A C 1
ATOM 1542 O O . PHE A 1 194 ? 8.672 -17.438 -4.957 1 98.94 194 PHE A O 1
ATOM 1549 N N . ARG A 1 195 ? 6.809 -18.578 -5.703 1 98.81 195 ARG A N 1
ATOM 1550 C CA . ARG A 1 195 ? 6.844 -17.891 -6.988 1 98.81 195 ARG A CA 1
ATOM 1551 C C . ARG A 1 195 ? 5.473 -17.328 -7.34 1 98.81 195 ARG A C 1
ATOM 1553 O O . ARG A 1 195 ? 4.449 -17.953 -7.094 1 98.81 195 ARG A O 1
ATOM 1560 N N . LEU A 1 196 ? 5.484 -16.141 -7.871 1 98.69 196 LEU A N 1
ATOM 1561 C CA . LEU A 1 196 ? 4.383 -15.555 -8.633 1 98.69 196 LEU A CA 1
ATOM 1562 C C . LEU A 1 196 ? 4.742 -15.469 -10.117 1 98.69 196 LEU A C 1
ATOM 1564 O O . LEU A 1 196 ? 5.578 -14.648 -10.508 1 98.69 196 LEU A O 1
ATOM 1568 N N . LYS A 1 197 ? 4.164 -16.344 -10.891 1 98.25 197 LYS A N 1
ATOM 1569 C CA . LYS A 1 197 ? 4.273 -16.281 -12.352 1 98.25 197 LYS A CA 1
ATOM 1570 C C . LYS A 1 197 ? 3.057 -15.594 -12.961 1 98.25 197 LYS A C 1
ATOM 1572 O O . LYS A 1 197 ? 1.917 -15.984 -12.703 1 98.25 197 LYS A O 1
ATOM 1577 N N . ALA A 1 198 ? 3.336 -14.594 -13.766 1 96.75 198 ALA A N 1
ATOM 1578 C CA . ALA A 1 198 ? 2.205 -13.844 -14.305 1 96.75 198 ALA A CA 1
ATOM 1579 C C . ALA A 1 198 ? 2.355 -13.633 -15.812 1 96.75 198 ALA A C 1
ATOM 1581 O O . ALA A 1 198 ? 3.447 -13.328 -16.297 1 96.75 198 ALA A O 1
ATOM 1582 N N . ILE A 1 199 ? 1.288 -13.852 -16.516 1 96.12 199 ILE A N 1
ATOM 1583 C CA . ILE A 1 199 ? 1.157 -13.594 -17.938 1 96.12 199 ILE A CA 1
ATOM 1584 C C . ILE A 1 199 ? -0 -12.625 -18.188 1 96.12 199 ILE A C 1
ATOM 1586 O O . ILE A 1 199 ? -1.157 -12.953 -17.906 1 96.12 199 ILE A O 1
ATOM 1590 N N . SER A 1 200 ? 0.297 -11.438 -18.688 1 94.25 200 SER A N 1
ATOM 1591 C CA . SER A 1 200 ? -0.697 -10.414 -18.969 1 94.25 200 SER A CA 1
ATOM 1592 C C . SER A 1 200 ? -0.767 -10.117 -20.469 1 94.25 200 SER A C 1
ATOM 1594 O O . SER A 1 200 ? 0.265 -10.039 -21.141 1 94.25 200 SER A O 1
ATOM 1596 N N . PHE A 1 201 ? -1.966 -9.977 -20.953 1 92.81 201 PHE A N 1
ATOM 1597 C CA . PHE A 1 201 ? -2.105 -9.805 -22.391 1 92.81 201 PHE A CA 1
ATOM 1598 C C . PHE A 1 201 ? -3.438 -9.148 -22.734 1 92.81 201 PHE A C 1
ATOM 1600 O O . PHE A 1 201 ? -4.344 -9.102 -21.906 1 92.81 201 PHE A O 1
ATOM 1607 N N . ASP A 1 202 ? -3.475 -8.547 -23.844 1 92.81 202 ASP A N 1
ATOM 1608 C CA . ASP A 1 202 ? -4.668 -8.062 -24.531 1 92.81 202 ASP A CA 1
ATOM 1609 C C . ASP A 1 202 ? -5.039 -8.977 -25.703 1 92.81 202 ASP A C 1
ATOM 1611 O O . ASP A 1 202 ? -4.398 -8.938 -26.75 1 92.81 202 ASP A O 1
ATOM 1615 N N . ALA A 1 203 ? -6.168 -9.68 -25.5 1 95.62 203 ALA A N 1
ATOM 1616 C CA . ALA A 1 203 ? -6.469 -10.758 -26.438 1 95.62 203 ALA A CA 1
ATOM 1617 C C . ALA A 1 203 ? -7.336 -10.258 -27.578 1 95.62 203 ALA A C 1
ATOM 1619 O O . ALA A 1 203 ? -7.648 -11.008 -28.516 1 95.62 203 ALA A O 1
ATOM 1620 N N . VAL A 1 204 ? -7.684 -8.984 -27.594 1 95.25 204 VAL A N 1
ATOM 1621 C CA . VAL A 1 204 ? -8.594 -8.516 -28.625 1 95.25 204 VAL A CA 1
ATOM 1622 C C . VAL A 1 204 ? -8.008 -7.297 -29.328 1 95.25 204 VAL A C 1
ATOM 1624 O O . VAL A 1 204 ? -8.641 -6.707 -30.203 1 95.25 204 VAL A O 1
ATOM 1627 N N . THR A 1 205 ? -6.828 -6.973 -28.984 1 93.88 205 THR A N 1
ATOM 1628 C CA . THR A 1 205 ? -6.203 -5.801 -29.594 1 93.88 205 THR A CA 1
ATOM 1629 C C . THR A 1 205 ? -5.984 -6.02 -31.094 1 93.88 205 THR A C 1
ATOM 1631 O O . THR A 1 205 ? -5.695 -7.137 -31.516 1 93.88 205 THR A O 1
ATOM 1634 N N . THR A 1 206 ? -6.105 -4.91 -31.844 1 94.94 206 THR A N 1
ATOM 1635 C CA . THR A 1 206 ? -5.816 -4.93 -33.281 1 94.94 206 THR A CA 1
ATOM 1636 C C . THR A 1 206 ? -4.449 -4.312 -33.562 1 94.94 206 THR A C 1
ATOM 1638 O O . THR A 1 206 ? -3.98 -4.316 -34.688 1 94.94 206 THR A O 1
ATOM 1641 N N . ALA A 1 207 ? -3.859 -3.777 -32.562 1 94.38 207 ALA A N 1
ATOM 1642 C CA . ALA A 1 207 ? -2.525 -3.191 -32.656 1 94.38 207 ALA A CA 1
ATOM 1643 C C . ALA A 1 207 ? -1.599 -3.758 -31.578 1 94.38 207 ALA A C 1
ATOM 1645 O O . ALA A 1 207 ? -1.205 -3.045 -30.656 1 94.38 207 ALA A O 1
ATOM 1646 N N . PRO A 1 208 ? -1.208 -4.996 -31.781 1 93.62 208 PRO A N 1
ATOM 1647 C CA . PRO A 1 208 ? -0.427 -5.664 -30.75 1 93.62 208 PRO A CA 1
ATOM 1648 C C . PRO A 1 208 ? 0.949 -5.035 -30.547 1 93.62 208 PRO A C 1
ATOM 1650 O O . PRO A 1 208 ? 1.596 -4.633 -31.516 1 93.62 208 PRO A O 1
ATOM 1653 N N . LYS A 1 209 ? 1.274 -4.824 -29.312 1 90.94 209 LYS A N 1
ATOM 1654 C CA . LYS A 1 209 ? 2.633 -4.461 -28.906 1 90.94 209 LYS A CA 1
ATOM 1655 C C . LYS A 1 209 ? 3.428 -5.695 -28.484 1 90.94 209 LYS A C 1
ATOM 1657 O O . LYS A 1 209 ? 2.867 -6.645 -27.938 1 90.94 209 LYS A O 1
ATOM 1662 N N . GLU A 1 210 ? 4.73 -5.652 -28.766 1 92.38 210 GLU A N 1
ATOM 1663 C CA . GLU A 1 210 ? 5.586 -6.781 -28.406 1 92.38 210 GLU A CA 1
ATOM 1664 C C . GLU A 1 210 ? 5.508 -7.082 -26.906 1 92.38 210 GLU A C 1
ATOM 1666 O O . GLU A 1 210 ? 5.488 -8.25 -26.5 1 92.38 210 GLU A O 1
ATOM 1671 N N . ASP A 1 211 ? 5.555 -6.07 -26.125 1 92.88 211 ASP A N 1
ATOM 1672 C CA . ASP A 1 211 ? 5.414 -6.145 -24.672 1 92.88 211 ASP A CA 1
ATOM 1673 C C . ASP A 1 211 ? 4.297 -5.223 -24.188 1 92.88 211 ASP A C 1
ATOM 1675 O O . ASP A 1 211 ? 4.527 -4.039 -23.922 1 92.88 211 ASP A O 1
ATOM 1679 N N . PRO A 1 212 ? 3.129 -5.844 -23.984 1 89.44 212 PRO A N 1
ATOM 1680 C CA . PRO A 1 212 ? 1.951 -5.027 -23.688 1 89.44 212 PRO A CA 1
ATOM 1681 C C . PRO A 1 212 ? 2.154 -4.137 -22.453 1 89.44 212 PRO A C 1
ATOM 1683 O O . PRO A 1 212 ? 1.621 -3.023 -22.406 1 89.44 212 PRO A O 1
ATOM 1686 N N . LEU A 1 213 ? 2.93 -4.609 -21.375 1 86.56 213 LEU A N 1
ATOM 1687 C CA . LEU A 1 213 ? 3.18 -3.812 -20.172 1 86.56 213 LEU A CA 1
ATOM 1688 C C . LEU A 1 213 ? 4.598 -3.248 -20.188 1 86.56 213 LEU A C 1
ATOM 1690 O O . LEU A 1 213 ? 5.125 -2.875 -19.141 1 86.56 213 LEU A O 1
ATOM 1694 N N . GLY A 1 214 ? 5.223 -3.205 -21.266 1 86.38 214 GLY A N 1
ATOM 1695 C CA . GLY A 1 214 ? 6.594 -2.725 -21.328 1 86.38 214 GLY A CA 1
ATOM 1696 C C . GLY A 1 214 ? 6.754 -1.318 -20.781 1 86.38 214 GLY A C 1
ATOM 1697 O O . GLY A 1 214 ? 5.766 -0.624 -20.531 1 86.38 214 GLY A O 1
ATOM 1698 N N . GLY A 1 215 ? 8.016 -0.935 -20.469 1 87.38 215 GLY A N 1
ATOM 1699 C CA . GLY A 1 215 ? 8.297 0.407 -19.969 1 87.38 215 GLY A CA 1
ATOM 1700 C C . GLY A 1 215 ? 7.902 0.606 -18.531 1 87.38 215 GLY A C 1
ATOM 1701 O O . GLY A 1 215 ? 8.164 -0.255 -17.688 1 87.38 215 GLY A O 1
ATOM 1702 N N . VAL A 1 216 ? 7.367 1.716 -18.203 1 82.25 216 VAL A N 1
ATOM 1703 C CA . VAL A 1 216 ? 7.055 2.127 -16.844 1 82.25 216 VAL A CA 1
ATOM 1704 C C . VAL A 1 216 ? 5.965 1.227 -16.266 1 82.25 216 VAL A C 1
ATOM 1706 O O . VAL A 1 216 ? 6.078 0.746 -15.133 1 82.25 216 VAL A O 1
ATOM 1709 N N . PRO A 1 217 ? 4.949 0.858 -17.109 1 83.56 217 PRO A N 1
ATOM 1710 C CA . PRO A 1 217 ? 3.939 -0.045 -16.547 1 83.56 217 PRO A CA 1
ATOM 1711 C C . PRO A 1 217 ? 4.523 -1.388 -16.109 1 83.56 217 PRO A C 1
ATOM 1713 O O . PRO A 1 217 ? 4.145 -1.923 -15.07 1 83.56 217 PRO A O 1
ATOM 1716 N N . GLY A 1 218 ? 5.414 -1.868 -16.938 1 87.31 218 GLY A N 1
ATOM 1717 C CA . GLY A 1 218 ? 6.066 -3.121 -16.594 1 87.31 218 GLY A CA 1
ATOM 1718 C C . GLY A 1 218 ? 6.926 -3.023 -15.344 1 87.31 218 GLY A C 1
ATOM 1719 O O . GLY A 1 218 ? 6.918 -3.932 -14.516 1 87.31 218 GLY A O 1
ATOM 1720 N N . MET A 1 219 ? 7.652 -1.908 -15.266 1 86.75 219 MET A N 1
ATOM 1721 C CA . MET A 1 219 ? 8.453 -1.669 -14.07 1 86.75 219 MET A CA 1
ATOM 1722 C C . MET A 1 219 ? 7.578 -1.625 -12.82 1 86.75 219 MET A C 1
ATOM 1724 O O . MET A 1 219 ? 7.887 -2.264 -11.812 1 86.75 219 MET A O 1
ATOM 1728 N N . LEU A 1 220 ? 6.457 -0.955 -12.852 1 85.81 220 LEU A N 1
ATOM 1729 C CA . LEU A 1 220 ? 5.551 -0.836 -11.719 1 85.81 220 LEU A CA 1
ATOM 1730 C C . LEU A 1 220 ? 4.93 -2.186 -11.375 1 85.81 220 LEU A C 1
ATOM 1732 O O . LEU A 1 220 ? 4.723 -2.496 -10.195 1 85.81 220 LEU A O 1
ATOM 1736 N N . HIS A 1 221 ? 4.66 -2.988 -12.453 1 89.56 221 HIS A N 1
ATOM 1737 C CA . HIS A 1 221 ? 4.137 -4.332 -12.234 1 89.56 221 HIS A CA 1
ATOM 1738 C C . HIS A 1 221 ? 5.133 -5.191 -11.461 1 89.56 221 HIS A C 1
ATOM 1740 O O . HIS A 1 221 ? 4.75 -5.906 -10.531 1 89.56 221 HIS A O 1
ATOM 1746 N N . ARG A 1 222 ? 6.363 -5.062 -11.812 1 92.44 222 ARG A N 1
ATOM 1747 C CA . ARG A 1 222 ? 7.398 -5.855 -11.156 1 92.44 222 ARG A CA 1
ATOM 1748 C C . ARG A 1 222 ? 7.586 -5.418 -9.711 1 92.44 222 ARG A C 1
ATOM 1750 O O . ARG A 1 222 ? 7.734 -6.254 -8.812 1 92.44 222 ARG A O 1
ATOM 1757 N N . VAL A 1 223 ? 7.566 -4.156 -9.477 1 89.81 223 VAL A N 1
ATOM 1758 C CA . VAL A 1 223 ? 7.656 -3.641 -8.117 1 89.81 223 VAL A CA 1
ATOM 1759 C C . VAL A 1 223 ? 6.496 -4.176 -7.281 1 89.81 223 VAL A C 1
ATOM 1761 O O . VAL A 1 223 ? 6.695 -4.652 -6.16 1 89.81 223 VAL A O 1
ATOM 1764 N N . TYR A 1 224 ? 5.383 -4.133 -7.824 1 92.12 224 TYR A N 1
ATOM 1765 C CA . TYR A 1 224 ? 4.184 -4.578 -7.121 1 92.12 224 TYR A CA 1
ATOM 1766 C C . TYR A 1 224 ? 4.227 -6.082 -6.875 1 92.12 224 TYR A C 1
ATOM 1768 O O . TYR A 1 224 ? 3.836 -6.555 -5.801 1 92.12 224 TYR A O 1
ATOM 1776 N N . SER A 1 225 ? 4.668 -6.824 -7.824 1 95 225 SER A N 1
ATOM 1777 C CA . SER A 1 225 ? 4.809 -8.266 -7.66 1 95 225 SER A CA 1
ATOM 1778 C C . SER A 1 225 ? 5.723 -8.602 -6.488 1 95 225 SER A C 1
ATOM 1780 O O . SER A 1 225 ? 5.406 -9.477 -5.676 1 95 225 SER A O 1
ATOM 1782 N N . LYS A 1 226 ? 6.836 -7.891 -6.422 1 96.38 226 LYS A N 1
ATOM 1783 C CA . LYS A 1 226 ? 7.758 -8.125 -5.312 1 96.38 226 LYS A CA 1
ATOM 1784 C C . LYS A 1 226 ? 7.09 -7.836 -3.973 1 96.38 226 LYS A C 1
ATOM 1786 O O . LYS A 1 226 ? 7.273 -8.578 -3.008 1 96.38 226 LYS A O 1
ATOM 1791 N N . LEU A 1 227 ? 6.355 -6.746 -3.953 1 94.81 227 LEU A N 1
ATOM 1792 C CA . LEU A 1 227 ? 5.641 -6.383 -2.734 1 94.81 227 LEU A CA 1
ATOM 1793 C C . LEU A 1 227 ? 4.676 -7.488 -2.32 1 94.81 227 LEU A C 1
ATOM 1795 O O . LEU A 1 227 ? 4.672 -7.918 -1.164 1 94.81 227 LEU A O 1
ATOM 1799 N N . LEU A 1 228 ? 3.904 -8 -3.24 1 96.5 228 LEU A N 1
ATOM 1800 C CA . LEU A 1 228 ? 2.902 -9.023 -2.961 1 96.5 228 LEU A CA 1
ATOM 1801 C C . LEU A 1 228 ? 3.562 -10.312 -2.488 1 96.5 228 LEU A C 1
ATOM 1803 O O . LEU A 1 228 ? 3.137 -10.906 -1.494 1 96.5 228 LEU A O 1
ATOM 1807 N N . VAL A 1 229 ? 4.594 -10.703 -3.17 1 98.38 229 VAL A N 1
ATOM 1808 C CA . VAL A 1 229 ? 5.262 -11.961 -2.861 1 98.38 229 VAL A CA 1
ATOM 1809 C C . VAL A 1 229 ? 5.922 -11.875 -1.487 1 98.38 229 VAL A C 1
ATOM 1811 O O . VAL A 1 229 ? 5.75 -12.766 -0.649 1 98.38 229 VAL A O 1
ATOM 1814 N N . GLU A 1 230 ? 6.664 -10.805 -1.244 1 98.12 230 GLU A N 1
ATOM 1815 C CA . GLU A 1 230 ? 7.348 -10.633 0.035 1 98.12 230 GLU A CA 1
ATOM 1816 C C . GLU A 1 230 ? 6.352 -10.625 1.193 1 98.12 230 GLU A C 1
ATOM 1818 O O . GLU A 1 230 ? 6.559 -11.297 2.203 1 98.12 230 GLU A O 1
ATOM 1823 N N . ALA A 1 231 ? 5.277 -9.867 1.034 1 96.94 231 ALA A N 1
ATOM 1824 C CA . ALA A 1 231 ? 4.258 -9.805 2.078 1 96.94 231 ALA A CA 1
ATOM 1825 C C . ALA A 1 231 ? 3.607 -11.164 2.297 1 96.94 231 ALA A C 1
ATOM 1827 O O . ALA A 1 231 ? 3.365 -11.57 3.438 1 96.94 231 ALA A O 1
ATOM 1828 N N . ALA A 1 232 ? 3.355 -11.883 1.284 1 98.62 232 ALA A N 1
ATOM 1829 C CA . ALA A 1 232 ? 2.699 -13.188 1.359 1 98.62 232 ALA A CA 1
ATOM 1830 C C . ALA A 1 232 ? 3.59 -14.211 2.057 1 98.62 232 ALA A C 1
ATOM 1832 O O . ALA A 1 232 ? 3.117 -14.984 2.889 1 98.62 232 ALA A O 1
ATOM 1833 N N . VAL A 1 233 ? 4.863 -14.18 1.706 1 98.81 233 VAL A N 1
ATOM 1834 C CA . VAL A 1 233 ? 5.812 -15.125 2.273 1 98.81 233 VAL A CA 1
ATOM 1835 C C . VAL A 1 233 ? 5.898 -14.938 3.785 1 98.81 233 VAL A C 1
ATOM 1837 O O . VAL A 1 233 ? 6.117 -15.898 4.527 1 98.81 233 VAL A O 1
ATOM 1840 N N . GLY A 1 234 ? 5.66 -13.758 4.258 1 97.75 234 GLY A N 1
ATOM 1841 C CA . GLY A 1 234 ? 5.656 -13.484 5.684 1 97.75 234 GLY A CA 1
ATOM 1842 C C . GLY A 1 234 ? 4.684 -14.352 6.457 1 97.75 234 GLY A C 1
ATOM 1843 O O . GLY A 1 234 ? 4.871 -14.594 7.652 1 97.75 234 GLY A O 1
ATOM 1844 N N . TRP A 1 235 ? 3.715 -14.844 5.828 1 98.31 235 TRP A N 1
ATOM 1845 C CA . TRP A 1 235 ? 2.723 -15.695 6.48 1 98.31 235 TRP A CA 1
ATOM 1846 C C . TRP A 1 235 ? 3.244 -17.125 6.641 1 98.31 235 TRP A C 1
ATOM 1848 O O . TRP A 1 235 ? 2.682 -17.906 7.402 1 98.31 235 TRP A O 1
ATOM 1858 N N . CYS A 1 236 ? 4.293 -17.469 5.922 1 98.81 236 CYS A N 1
ATOM 1859 C CA . CYS A 1 236 ? 4.805 -18.828 5.898 1 98.81 236 CYS A CA 1
ATOM 1860 C C . CYS A 1 236 ? 6.039 -18.969 6.785 1 98.81 236 CYS A C 1
ATOM 1862 O O . CYS A 1 236 ? 6.566 -20.062 6.961 1 98.81 236 CYS A O 1
ATOM 1864 N N . VAL A 1 237 ? 6.535 -17.891 7.316 1 98.25 237 VAL A N 1
ATOM 1865 C CA . VAL A 1 237 ? 7.781 -17.891 8.078 1 98.25 237 VAL A CA 1
ATOM 1866 C C . VAL A 1 237 ? 7.477 -17.703 9.562 1 98.25 237 VAL A C 1
ATOM 1868 O O . VAL A 1 237 ? 6.395 -17.219 9.93 1 98.25 237 VAL A O 1
ATOM 1871 N N . ARG A 1 238 ? 8.453 -17.953 10.406 1 88.94 238 ARG A N 1
ATOM 1872 C CA . ARG A 1 238 ? 8.344 -17.891 11.859 1 88.94 238 ARG A CA 1
ATOM 1873 C C . ARG A 1 238 ? 8.477 -16.438 12.352 1 88.94 238 ARG A C 1
ATOM 1875 O O . ARG A 1 238 ? 9.117 -15.617 11.695 1 88.94 238 ARG A O 1
ATOM 1882 N N . MET B 1 1 ? -22.141 8.883 0.569 1 29.38 1 MET B N 1
ATOM 1883 C CA . MET B 1 1 ? -23.078 8.781 -0.549 1 29.38 1 MET B CA 1
ATOM 1884 C C . MET B 1 1 ? -22.703 7.621 -1.463 1 29.38 1 MET B C 1
ATOM 1886 O O . MET B 1 1 ? -21.516 7.348 -1.683 1 29.38 1 MET B O 1
ATOM 1890 N N . PRO B 1 2 ? -23.656 6.711 -1.78 1 41.66 2 PRO B N 1
ATOM 1891 C CA . PRO B 1 2 ? -23.422 5.633 -2.744 1 41.66 2 PRO B CA 1
ATOM 1892 C C . PRO B 1 2 ? -22.812 6.141 -4.055 1 41.66 2 PRO B C 1
ATOM 1894 O O . PRO B 1 2 ? -23.125 7.254 -4.488 1 41.66 2 PRO B O 1
ATOM 1897 N N . VAL B 1 3 ? -21.688 5.75 -4.223 1 49.59 3 VAL B N 1
ATOM 1898 C CA . VAL B 1 3 ? -21.203 6.062 -5.566 1 49.59 3 VAL B CA 1
ATOM 1899 C C . VAL B 1 3 ? -22.359 6 -6.559 1 49.59 3 VAL B C 1
ATOM 1901 O O . VAL B 1 3 ? -23.078 5.004 -6.609 1 49.59 3 VAL B O 1
ATOM 1904 N N . SER B 1 4 ? -22.672 7.035 -7.172 1 51.53 4 SER B N 1
ATOM 1905 C CA . SER B 1 4 ? -23.75 7.027 -8.164 1 51.53 4 SER B CA 1
ATOM 1906 C C . SER B 1 4 ? -23.547 5.895 -9.172 1 51.53 4 SER B C 1
ATOM 1908 O O . SER B 1 4 ? -22.438 5.422 -9.375 1 51.53 4 SER B O 1
ATOM 1910 N N . ALA B 1 5 ? -24.688 5.32 -9.719 1 52.06 5 ALA B N 1
ATOM 1911 C CA . ALA B 1 5 ? -24.688 4.234 -10.688 1 52.06 5 ALA B CA 1
ATOM 1912 C C . ALA B 1 5 ? -23.766 4.559 -11.867 1 52.06 5 ALA B C 1
ATOM 1914 O O . ALA B 1 5 ? -23.078 3.674 -12.398 1 52.06 5 ALA B O 1
ATOM 1915 N N . ALA B 1 6 ? -23.828 5.832 -12.258 1 51.41 6 ALA B N 1
ATOM 1916 C CA . ALA B 1 6 ? -23.031 6.227 -13.414 1 51.41 6 ALA B CA 1
ATOM 1917 C C . ALA B 1 6 ? -21.531 6.164 -13.094 1 51.41 6 ALA B C 1
ATOM 1919 O O . ALA B 1 6 ? -20.734 5.684 -13.906 1 51.41 6 ALA B O 1
ATOM 1920 N N . THR B 1 7 ? -21.172 6.605 -11.984 1 52.56 7 THR B N 1
ATOM 1921 C CA . THR B 1 7 ? -19.766 6.551 -11.57 1 52.56 7 THR B CA 1
ATOM 1922 C C . THR B 1 7 ? -19.328 5.105 -11.344 1 52.56 7 THR B C 1
ATOM 1924 O O . THR B 1 7 ? -18.219 4.73 -11.711 1 52.56 7 THR B O 1
ATOM 1927 N N . ARG B 1 8 ? -20.203 4.422 -10.836 1 49.81 8 ARG B N 1
ATOM 1928 C CA . ARG B 1 8 ? -19.922 2.996 -10.695 1 49.81 8 ARG B CA 1
ATOM 1929 C C . ARG B 1 8 ? -19.672 2.354 -12.055 1 49.81 8 ARG B C 1
ATOM 1931 O O . ARG B 1 8 ? -18.734 1.568 -12.203 1 49.81 8 ARG B O 1
ATOM 1938 N N . ARG B 1 9 ? -20.578 2.633 -13.023 1 47.34 9 ARG B N 1
ATOM 1939 C CA . ARG B 1 9 ? -20.406 2.053 -14.352 1 47.34 9 ARG B CA 1
ATOM 1940 C C . ARG B 1 9 ? -19.094 2.504 -14.984 1 47.34 9 ARG B C 1
ATOM 1942 O O . ARG B 1 9 ? -18.391 1.704 -15.609 1 47.34 9 ARG B O 1
ATOM 1949 N N . ARG B 1 10 ? -18.844 3.738 -14.977 1 47.16 10 ARG B N 1
ATOM 1950 C CA . ARG B 1 10 ? -17.578 4.195 -15.523 1 47.16 10 ARG B CA 1
ATOM 1951 C C . ARG B 1 10 ? -16.391 3.562 -14.789 1 47.16 10 ARG B C 1
ATOM 1953 O O . ARG B 1 10 ? -15.406 3.17 -15.406 1 47.16 10 ARG B O 1
ATOM 1960 N N . LEU B 1 11 ? -16.469 3.574 -13.539 1 47.53 11 LEU B N 1
ATOM 1961 C CA . LEU B 1 11 ? -15.461 2.924 -12.711 1 47.53 11 LEU B CA 1
ATOM 1962 C C . LEU B 1 11 ? -15.352 1.439 -13.047 1 47.53 11 LEU B C 1
ATOM 1964 O O . LEU B 1 11 ? -14.25 0.891 -13.117 1 47.53 11 LEU B O 1
ATOM 1968 N N . ILE B 1 12 ? -16.531 0.817 -13.172 1 47.31 12 ILE B N 1
ATOM 1969 C CA . ILE B 1 12 ? -16.531 -0.565 -13.641 1 47.31 12 ILE B CA 1
ATOM 1970 C C . ILE B 1 12 ? -15.781 -0.658 -14.977 1 47.31 12 ILE B C 1
ATOM 1972 O O . ILE B 1 12 ? -14.945 -1.544 -15.164 1 47.31 12 ILE B O 1
ATOM 1976 N N . ARG B 1 13 ? -16.172 0.242 -15.875 1 45.94 13 ARG B N 1
ATOM 1977 C CA . ARG B 1 13 ? -15.523 0.194 -17.188 1 45.94 13 ARG B CA 1
ATOM 1978 C C . ARG B 1 13 ? -14.023 0.454 -17.062 1 45.94 13 ARG B C 1
ATOM 1980 O O . ARG B 1 13 ? -13.227 -0.195 -17.75 1 45.94 13 ARG B O 1
ATOM 1987 N N . LEU B 1 14 ? -13.711 1.486 -16.359 1 44.22 14 LEU B N 1
ATOM 1988 C CA . LEU B 1 14 ? -12.297 1.783 -16.172 1 44.22 14 LEU B CA 1
ATOM 1989 C C . LEU B 1 14 ? -11.602 0.651 -15.422 1 44.22 14 LEU B C 1
ATOM 1991 O O . LEU B 1 14 ? -10.484 0.256 -15.781 1 44.22 14 LEU B O 1
ATOM 1995 N N . THR B 1 15 ? -12.164 0.247 -14.328 1 44.5 15 THR B N 1
ATOM 1996 C CA . THR B 1 15 ? -11.633 -0.918 -13.625 1 44.5 15 THR B CA 1
ATOM 1997 C C . THR B 1 15 ? -11.617 -2.139 -14.539 1 44.5 15 THR B C 1
ATOM 1999 O O . THR B 1 15 ? -10.695 -2.949 -14.492 1 44.5 15 THR B O 1
ATOM 2002 N N . GLN B 1 16 ? -12.773 -2.219 -15.297 1 41.91 16 GLN B N 1
ATOM 2003 C CA . GLN B 1 16 ? -12.914 -3.305 -16.25 1 41.91 16 GLN B CA 1
ATOM 2004 C C . GLN B 1 16 ? -11.773 -3.295 -17.266 1 41.91 16 GLN B C 1
ATOM 2006 O O . GLN B 1 16 ? -11.281 -4.352 -17.672 1 41.91 16 GLN B O 1
ATOM 2011 N N . ALA B 1 17 ? -11.484 -2.053 -17.672 1 39.69 17 ALA B N 1
ATOM 2012 C CA . ALA B 1 17 ? -10.406 -2 -18.656 1 39.69 17 ALA B CA 1
ATOM 2013 C C . ALA B 1 17 ? -9.07 -2.346 -18.016 1 39.69 17 ALA B C 1
ATOM 2015 O O . ALA B 1 17 ? -8.148 -2.795 -18.703 1 39.69 17 ALA B O 1
ATOM 2016 N N . LEU B 1 18 ? -8.891 -2.184 -16.75 1 43.56 18 LEU B N 1
ATOM 2017 C CA . LEU B 1 18 ? -7.555 -2.23 -16.172 1 43.56 18 LEU B CA 1
ATOM 2018 C C . LEU B 1 18 ? -7.398 -3.438 -15.25 1 43.56 18 LEU B C 1
ATOM 2020 O O . LEU B 1 18 ? -6.551 -3.438 -14.359 1 43.56 18 LEU B O 1
ATOM 2024 N N . VAL B 1 19 ? -8.031 -4.594 -15.43 1 44.47 19 VAL B N 1
ATOM 2025 C CA . VAL B 1 19 ? -7.984 -5.746 -14.531 1 44.47 19 VAL B CA 1
ATOM 2026 C C . VAL B 1 19 ? -6.57 -6.316 -14.508 1 44.47 19 VAL B C 1
ATOM 2028 O O . VAL B 1 19 ? -6.035 -6.719 -15.547 1 44.47 19 VAL B O 1
ATOM 2031 N N . GLY B 1 20 ? -5.789 -6.348 -13.578 1 51.56 20 GLY B N 1
ATOM 2032 C CA . GLY B 1 20 ? -4.695 -7.199 -13.133 1 51.56 20 GLY B CA 1
ATOM 2033 C C . GLY B 1 20 ? -3.328 -6.582 -13.359 1 51.56 20 GLY B C 1
ATOM 2034 O O . GLY B 1 20 ? -2.305 -7.25 -13.188 1 51.56 20 GLY B O 1
ATOM 2035 N N . GLY B 1 21 ? -3.195 -5.258 -13.305 1 59.78 21 GLY B N 1
ATOM 2036 C CA . GLY B 1 21 ? -1.863 -4.68 -13.391 1 59.78 21 GLY B CA 1
ATOM 2037 C C . GLY B 1 21 ? -1.762 -3.314 -12.734 1 59.78 21 GLY B C 1
ATOM 2038 O O . GLY B 1 21 ? -2.744 -2.809 -12.188 1 59.78 21 GLY B O 1
ATOM 2039 N N . PRO B 1 22 ? -0.551 -2.902 -12.484 1 63.91 22 PRO B N 1
ATOM 2040 C CA . PRO B 1 22 ? -0.276 -1.61 -11.852 1 63.91 22 PRO B CA 1
ATOM 2041 C C . PRO B 1 22 ? -1.147 -0.484 -12.398 1 63.91 22 PRO B C 1
ATOM 2043 O O . PRO B 1 22 ? -1.479 0.456 -11.68 1 63.91 22 PRO B O 1
ATOM 2046 N N . ILE B 1 23 ? -1.624 -0.705 -13.578 1 65.19 23 ILE B N 1
ATOM 2047 C CA . ILE B 1 23 ? -2.453 0.353 -14.141 1 65.19 23 ILE B CA 1
ATOM 2048 C C . ILE B 1 23 ? -3.816 0.365 -13.461 1 65.19 23 ILE B C 1
ATOM 2050 O O . ILE B 1 23 ? -4.367 1.433 -13.172 1 65.19 23 ILE B O 1
ATOM 2054 N N . VAL B 1 24 ? -4.215 -0.78 -13.148 1 68.81 24 VAL B N 1
ATOM 2055 C CA . VAL B 1 24 ? -5.492 -0.908 -12.453 1 68.81 24 VAL B CA 1
ATOM 2056 C C . VAL B 1 24 ? -5.379 -0.311 -11.055 1 68.81 24 VAL B C 1
ATOM 2058 O O . VAL B 1 24 ? -6.285 0.388 -10.594 1 68.81 24 VAL B O 1
ATOM 2061 N N . VAL B 1 25 ? -4.266 -0.511 -10.547 1 76.5 25 VAL B N 1
ATOM 2062 C CA . VAL B 1 25 ? -4.082 -0.028 -9.188 1 76.5 25 VAL B CA 1
ATOM 2063 C C . VAL B 1 25 ? -4.047 1.499 -9.18 1 76.5 25 VAL B C 1
ATOM 2065 O O . VAL B 1 25 ? -4.746 2.139 -8.383 1 76.5 25 VAL B O 1
ATOM 2068 N N . PHE B 1 26 ? -3.391 2.123 -10.188 1 78.12 26 PHE B N 1
ATOM 2069 C CA . PHE B 1 26 ? -3.271 3.576 -10.203 1 78.12 26 PHE B CA 1
ATOM 2070 C C . PHE B 1 26 ? -4.598 4.223 -10.578 1 78.12 26 PHE B C 1
ATOM 2072 O O . PHE B 1 26 ? -4.961 5.27 -10.031 1 78.12 26 PHE B O 1
ATOM 2079 N N . GLY B 1 27 ? -5.285 3.596 -11.555 1 81.44 27 GLY B N 1
ATOM 2080 C CA . GLY B 1 27 ? -6.617 4.094 -11.867 1 81.44 27 GLY B CA 1
ATOM 2081 C C . GLY B 1 27 ? -7.59 3.971 -10.711 1 81.44 27 GLY B C 1
ATOM 2082 O O . GLY B 1 27 ? -8.359 4.891 -10.438 1 81.44 27 GLY B O 1
ATOM 2083 N N . GLY B 1 28 ? -7.57 2.871 -10.07 1 86.12 28 GLY B N 1
ATOM 2084 C CA . GLY B 1 28 ? -8.398 2.676 -8.891 1 86.12 28 GLY B CA 1
ATOM 2085 C C . GLY B 1 28 ? -8.078 3.645 -7.766 1 86.12 28 GLY B C 1
ATOM 2086 O O . GLY B 1 28 ? -8.977 4.145 -7.094 1 86.12 28 GLY B O 1
ATOM 2087 N N . LEU B 1 29 ? -6.777 3.834 -7.621 1 88.75 29 LEU B N 1
ATOM 2088 C CA . LEU B 1 29 ? -6.359 4.797 -6.609 1 88.75 29 LEU B CA 1
ATOM 2089 C C . LEU B 1 29 ? -6.91 6.188 -6.918 1 88.75 29 LEU B C 1
ATOM 2091 O O . LEU B 1 29 ? -7.391 6.883 -6.023 1 88.75 29 LEU B O 1
ATOM 2095 N N . ALA B 1 30 ? -6.789 6.609 -8.188 1 89.44 30 ALA B N 1
ATOM 2096 C CA . ALA B 1 30 ? -7.316 7.906 -8.594 1 89.44 30 ALA B CA 1
ATOM 2097 C C . ALA B 1 30 ? -8.805 8.016 -8.305 1 89.44 30 ALA B C 1
ATOM 2099 O O . ALA B 1 30 ? -9.273 9.039 -7.793 1 89.44 30 ALA B O 1
ATOM 2100 N N . LEU B 1 31 ? -9.539 6.961 -8.547 1 89.62 31 LEU B N 1
ATOM 2101 C CA . LEU B 1 31 ? -10.977 6.949 -8.297 1 89.62 31 LEU B CA 1
ATOM 2102 C C . LEU B 1 31 ? -11.258 6.969 -6.797 1 89.62 31 LEU B C 1
ATOM 2104 O O . LEU B 1 31 ? -12.141 7.703 -6.34 1 89.62 31 LEU B O 1
ATOM 2108 N N . TRP B 1 32 ? -10.5 6.168 -6.074 1 91.75 32 TRP B N 1
ATOM 2109 C CA . TRP B 1 32 ? -10.695 6.051 -4.637 1 91.75 32 TRP B CA 1
ATOM 2110 C C . TRP B 1 32 ? -10.43 7.383 -3.938 1 91.75 32 TRP B C 1
ATOM 2112 O O . TRP B 1 32 ? -11.141 7.75 -3 1 91.75 32 TRP B O 1
ATOM 2122 N N . THR B 1 33 ? -9.484 8.117 -4.441 1 95.94 33 THR B N 1
ATOM 2123 C CA . THR B 1 33 ? -9.055 9.344 -3.77 1 95.94 33 THR B CA 1
ATOM 2124 C C . THR B 1 33 ? -9.602 10.57 -4.492 1 95.94 33 THR B C 1
ATOM 2126 O O . THR B 1 33 ? -9.078 11.68 -4.328 1 95.94 33 THR B O 1
ATOM 2129 N N . ARG B 1 34 ? -10.609 10.461 -5.277 1 94.81 34 ARG B N 1
ATOM 2130 C CA . ARG B 1 34 ? -11.109 11.523 -6.145 1 94.81 34 ARG B CA 1
ATOM 2131 C C . ARG B 1 34 ? -11.664 12.68 -5.328 1 94.81 34 ARG B C 1
ATOM 2133 O O . ARG B 1 34 ? -11.766 13.805 -5.828 1 94.81 34 ARG B O 1
ATOM 2140 N N . LYS B 1 35 ? -12.031 12.461 -4.113 1 97.06 35 LYS B N 1
ATOM 2141 C CA . LYS B 1 35 ? -12.586 13.523 -3.281 1 97.06 35 LYS B CA 1
ATOM 2142 C C . LYS B 1 35 ? -11.477 14.344 -2.629 1 97.06 35 LYS B C 1
ATOM 2144 O O . LYS B 1 35 ? -11.75 15.383 -2.012 1 97.06 35 LYS B O 1
ATOM 2149 N N . CYS B 1 36 ? -10.273 13.852 -2.748 1 98.25 36 CYS B N 1
ATOM 2150 C CA . CYS B 1 36 ? -9.117 14.641 -2.332 1 98.25 36 CYS B CA 1
ATOM 2151 C C . CYS B 1 36 ? -8.68 15.586 -3.443 1 98.25 36 CYS B C 1
ATOM 2153 O O . CYS B 1 36 ? -8.703 15.219 -4.621 1 98.25 36 CYS B O 1
ATOM 2155 N N . SER B 1 37 ? -8.273 16.766 -3.059 1 98.12 37 SER B N 1
ATOM 2156 C CA . SER B 1 37 ? -7.766 17.734 -4.016 1 98.12 37 SER B CA 1
ATOM 2157 C C . SER B 1 37 ? -6.621 18.547 -3.42 1 98.12 37 SER B C 1
ATOM 2159 O O . SER B 1 37 ? -6.441 18.578 -2.199 1 98.12 37 SER B O 1
ATOM 2161 N N . PHE B 1 38 ? -5.852 19.172 -4.34 1 97.94 38 PHE B N 1
ATOM 2162 C CA . PHE B 1 38 ? -4.77 20.031 -3.891 1 97.94 38 PHE B CA 1
ATOM 2163 C C . PHE B 1 38 ? -5.16 21.5 -4.023 1 97.94 38 PHE B C 1
ATOM 2165 O O . PHE B 1 38 ? -5.766 21.906 -5.02 1 97.94 38 PHE B O 1
ATOM 2172 N N . GLU B 1 39 ? -4.867 22.266 -3.023 1 97.62 39 GLU B N 1
ATOM 2173 C CA . GLU B 1 39 ? -5.133 23.703 -3.004 1 97.62 39 GLU B CA 1
ATOM 2174 C C . GLU B 1 39 ? -3.836 24.5 -3.025 1 97.62 39 GLU B C 1
ATOM 2176 O O . GLU B 1 39 ? -2.777 23.984 -2.652 1 97.62 39 GLU B O 1
ATOM 2181 N N . PRO B 1 40 ? -3.988 25.797 -3.48 1 96.25 40 PRO B N 1
ATOM 2182 C CA . PRO B 1 40 ? -2.795 26.641 -3.426 1 96.25 40 PRO B CA 1
ATOM 2183 C C . PRO B 1 40 ? -2.178 26.703 -2.031 1 96.25 40 PRO B C 1
ATOM 2185 O O . PRO B 1 40 ? -2.896 26.828 -1.038 1 96.25 40 PRO B O 1
ATOM 2188 N N . PHE B 1 41 ? -0.936 26.516 -1.969 1 97.5 41 PHE B N 1
ATOM 2189 C CA . PHE B 1 41 ? -0.162 26.438 -0.734 1 97.5 41 PHE B CA 1
ATOM 2190 C C . PHE B 1 41 ? 1.278 26.875 -0.976 1 97.5 41 PHE B C 1
ATOM 2192 O O . PHE B 1 41 ? 2.004 26.25 -1.745 1 97.5 41 PHE B O 1
ATOM 2199 N N . GLY B 1 42 ? 1.585 28.016 -0.352 1 96.06 42 GLY B N 1
ATOM 2200 C CA . GLY B 1 42 ? 2.912 28.578 -0.546 1 96.06 42 GLY B CA 1
ATOM 2201 C C . GLY B 1 42 ? 3.258 29.656 0.467 1 96.06 42 GLY B C 1
ATOM 2202 O O . GLY B 1 42 ? 2.447 29.969 1.339 1 96.06 42 GLY B O 1
ATOM 2203 N N . PRO B 1 43 ? 4.477 30.188 0.334 1 94.12 43 PRO B N 1
ATOM 2204 C CA . PRO B 1 43 ? 4.973 31.172 1.298 1 94.12 43 PRO B CA 1
ATOM 2205 C C . PRO B 1 43 ? 4.098 32.406 1.368 1 94.12 43 PRO B C 1
ATOM 2207 O O . PRO B 1 43 ? 4.02 33.062 2.418 1 94.12 43 PRO B O 1
ATOM 2210 N N . ASP B 1 44 ? 3.363 32.688 0.324 1 93.5 44 ASP B N 1
ATOM 2211 C CA . ASP B 1 44 ? 2.561 33.906 0.275 1 93.5 44 ASP B CA 1
ATOM 2212 C C . ASP B 1 44 ? 1.136 33.656 0.76 1 93.5 44 ASP B C 1
ATOM 2214 O O . ASP B 1 44 ? 0.375 34.594 1.003 1 93.5 44 ASP B O 1
ATOM 2218 N N . THR B 1 45 ? 0.825 32.406 0.946 1 92.69 45 THR B N 1
ATOM 2219 C CA . THR B 1 45 ? -0.587 32.125 1.181 1 92.69 45 THR B CA 1
ATOM 2220 C C . THR B 1 45 ? -0.788 31.484 2.545 1 92.69 45 THR B C 1
ATOM 2222 O O . THR B 1 45 ? -1.912 31.406 3.047 1 92.69 45 THR B O 1
ATOM 2225 N N . ASP B 1 46 ? 0.29 31.047 3.131 1 96.38 46 ASP B N 1
ATOM 2226 C CA . ASP B 1 46 ? 0.08 30.25 4.34 1 96.38 46 ASP B CA 1
ATOM 2227 C C . ASP B 1 46 ? 1.122 30.594 5.402 1 96.38 46 ASP B C 1
ATOM 2229 O O . ASP B 1 46 ? 2.316 30.656 5.109 1 96.38 46 ASP B O 1
ATOM 2233 N N . SER B 1 47 ? 0.685 30.703 6.641 1 95.19 47 SER B N 1
ATOM 2234 C CA . SER B 1 47 ? 1.511 31.141 7.762 1 95.19 47 SER B CA 1
ATOM 2235 C C . SER B 1 47 ? 2.492 30.047 8.18 1 95.19 47 SER B C 1
ATOM 2237 O O . SER B 1 47 ? 3.455 30.312 8.898 1 95.19 47 SER B O 1
ATOM 2239 N N . LEU B 1 48 ? 2.262 28.797 7.75 1 97 48 LEU B N 1
ATOM 2240 C CA . LEU B 1 48 ? 3.158 27.703 8.094 1 97 48 LEU B CA 1
ATOM 2241 C C . LEU B 1 48 ? 4.582 28 7.633 1 97 48 LEU B C 1
ATOM 2243 O O . LEU B 1 48 ? 5.547 27.578 8.273 1 97 48 LEU B O 1
ATOM 2247 N N . PHE B 1 49 ? 4.777 28.812 6.59 1 97.56 49 PHE B N 1
ATOM 2248 C CA . PHE B 1 49 ? 6.082 29.109 6.012 1 97.56 49 PHE B CA 1
ATOM 2249 C C . PHE B 1 49 ? 6.84 30.109 6.883 1 97.56 49 PHE B C 1
ATOM 2251 O O . PHE B 1 49 ? 8.047 30.297 6.707 1 97.56 49 PHE B O 1
ATOM 2258 N N . LYS B 1 50 ? 6.148 30.703 7.781 1 96.19 50 LYS B N 1
ATOM 2259 C CA . LYS B 1 50 ? 6.77 31.688 8.664 1 96.19 50 LYS B CA 1
ATOM 2260 C C . LYS B 1 50 ? 7.004 31.109 10.055 1 96.19 50 LYS B C 1
ATOM 2262 O O . LYS B 1 50 ? 7.41 31.828 10.969 1 96.19 50 LYS B O 1
ATOM 2267 N N . HIS B 1 51 ? 6.609 29.891 10.188 1 97.12 51 HIS B N 1
ATOM 2268 C CA . HIS B 1 51 ? 6.781 29.266 11.5 1 97.12 51 HIS B CA 1
ATOM 2269 C C . HIS B 1 51 ? 8.242 29.281 11.93 1 97.12 51 HIS B C 1
ATOM 2271 O O . HIS B 1 51 ? 9.133 29 11.125 1 97.12 51 HIS B O 1
ATOM 2277 N N . PRO B 1 52 ? 8.547 29.547 13.188 1 96.62 52 PRO B N 1
ATOM 2278 C CA . PRO B 1 52 ? 9.93 29.656 13.656 1 96.62 52 PRO B CA 1
ATOM 2279 C C . PRO B 1 52 ? 10.711 28.359 13.5 1 96.62 52 PRO B C 1
ATOM 2281 O O . PRO B 1 52 ? 11.906 28.391 13.188 1 96.62 52 PRO B O 1
ATOM 2284 N N . VAL B 1 53 ? 10.086 27.266 13.719 1 96.44 53 VAL B N 1
ATOM 2285 C CA . VAL B 1 53 ? 10.766 25.969 13.609 1 96.44 53 VAL B CA 1
ATOM 2286 C C . VAL B 1 53 ? 11.25 25.766 12.172 1 96.44 53 VAL B C 1
ATOM 2288 O O . VAL B 1 53 ? 12.336 25.234 11.953 1 96.44 53 VAL B O 1
ATOM 2291 N N . LEU B 1 54 ? 10.398 26.109 11.211 1 96.81 54 LEU B N 1
ATOM 2292 C CA . LEU B 1 54 ? 10.805 25.969 9.82 1 96.81 54 LEU B CA 1
ATOM 2293 C C . LEU B 1 54 ? 12.039 26.828 9.531 1 96.81 54 LEU B C 1
ATOM 2295 O O . LEU B 1 54 ? 12.938 26.391 8.805 1 96.81 54 LEU B O 1
ATOM 2299 N N . LYS B 1 55 ? 12.117 28 10.078 1 94.88 55 LYS B N 1
ATOM 2300 C CA . LYS B 1 55 ? 13.273 28.875 9.914 1 94.88 55 LYS B CA 1
ATOM 2301 C C . LYS B 1 55 ? 14.523 28.25 10.516 1 94.88 55 LYS B C 1
ATOM 2303 O O . LYS B 1 55 ? 15.625 28.422 9.992 1 94.88 55 LYS B O 1
ATOM 2308 N N . GLN B 1 56 ? 14.32 27.578 11.578 1 95.88 56 GLN B N 1
ATOM 2309 C CA . GLN B 1 56 ? 15.43 26.891 12.211 1 95.88 56 GLN B CA 1
ATOM 2310 C C . GLN B 1 56 ? 15.914 25.719 11.352 1 95.88 56 GLN B C 1
ATOM 2312 O O . GLN B 1 56 ? 17.109 25.469 11.266 1 95.88 56 GLN B O 1
ATOM 2317 N N . LEU B 1 57 ? 15.039 25.016 10.727 1 96.25 57 LEU B N 1
ATOM 2318 C CA . LEU B 1 57 ? 15.352 23.812 9.961 1 96.25 57 LEU B CA 1
ATOM 2319 C C . LEU B 1 57 ? 15.953 24.156 8.609 1 96.25 57 LEU B C 1
ATOM 2321 O O . LEU B 1 57 ? 16.719 23.375 8.047 1 96.25 57 LEU B O 1
ATOM 2325 N N . ASN B 1 58 ? 15.547 25.266 8.133 1 96.81 58 ASN B N 1
ATOM 2326 C CA . ASN B 1 58 ? 16.031 25.75 6.844 1 96.81 58 ASN B CA 1
ATOM 2327 C C . ASN B 1 58 ? 16.5 27.203 6.93 1 96.81 58 ASN B C 1
ATOM 2329 O O . ASN B 1 58 ? 15.922 28.094 6.289 1 96.81 58 ASN B O 1
ATOM 2333 N N . PRO B 1 59 ? 17.594 27.406 7.641 1 95.69 59 PRO B N 1
ATOM 2334 C CA . PRO B 1 59 ? 18.016 28.781 7.961 1 95.69 59 PRO B CA 1
ATOM 2335 C C . PRO B 1 59 ? 18.438 29.562 6.723 1 95.69 59 PRO B C 1
ATOM 2337 O O . PRO B 1 59 ? 18.359 30.797 6.727 1 95.69 59 PRO B O 1
ATOM 2340 N N . ARG B 1 60 ? 18.797 28.891 5.648 1 95.62 60 ARG B N 1
ATOM 2341 C CA . ARG B 1 60 ? 19.219 29.578 4.43 1 95.62 60 ARG B CA 1
ATOM 2342 C C . ARG B 1 60 ? 18.031 29.828 3.5 1 95.62 60 ARG B C 1
ATOM 2344 O O . ARG B 1 60 ? 18.188 30.359 2.4 1 95.62 60 ARG B O 1
ATOM 2351 N N . CYS B 1 61 ? 16.906 29.453 3.926 1 94.69 61 CYS B N 1
ATOM 2352 C CA . CYS B 1 61 ? 15.672 29.625 3.158 1 94.69 61 CYS B CA 1
ATOM 2353 C C . CYS B 1 61 ? 15.812 29.031 1.765 1 94.69 61 CYS B C 1
ATOM 2355 O O . CYS B 1 61 ? 15.492 29.672 0.77 1 94.69 61 CYS B O 1
ATOM 2357 N N . LEU B 1 62 ? 16.391 27.844 1.692 1 96.62 62 LEU B N 1
ATOM 2358 C CA . LEU B 1 62 ? 16.516 27.141 0.419 1 96.62 62 LEU B CA 1
ATOM 2359 C C . LEU B 1 62 ? 15.141 26.719 -0.099 1 96.62 62 LEU B C 1
ATOM 2361 O O . LEU B 1 62 ? 14.195 26.562 0.68 1 96.62 62 LEU B O 1
ATOM 2365 N N . PRO B 1 63 ? 15.07 26.484 -1.397 1 96.06 63 PRO B N 1
ATOM 2366 C CA . PRO B 1 63 ? 13.781 26.141 -2.002 1 96.06 63 PRO B CA 1
ATOM 2367 C C . PRO B 1 63 ? 13.188 24.859 -1.435 1 96.06 63 PRO B C 1
ATOM 2369 O O . PRO B 1 63 ? 13.93 23.969 -1.005 1 96.06 63 PRO B O 1
ATOM 2372 N N . SER B 1 64 ? 11.844 24.812 -1.442 1 95.31 64 SER B N 1
ATOM 2373 C CA . SER B 1 64 ? 11.117 23.656 -0.943 1 95.31 64 SER B CA 1
ATOM 2374 C C . SER B 1 64 ? 10.07 23.188 -1.944 1 95.31 64 SER B C 1
ATOM 2376 O O . SER B 1 64 ? 9.633 23.953 -2.801 1 95.31 64 SER B O 1
ATOM 2378 N N . SER B 1 65 ? 9.773 21.875 -1.962 1 94.44 65 SER B N 1
ATOM 2379 C CA . SER B 1 65 ? 8.539 21.344 -2.527 1 94.44 65 SER B CA 1
ATOM 2380 C C . SER B 1 65 ? 7.406 21.375 -1.503 1 94.44 65 SER B C 1
ATOM 2382 O O . SER B 1 65 ? 7.617 21.031 -0.336 1 94.44 65 SER B O 1
ATOM 2384 N N . HIS B 1 66 ? 6.309 21.875 -1.924 1 95.88 66 HIS B N 1
ATOM 2385 C CA . HIS B 1 66 ? 5.227 21.969 -0.948 1 95.88 66 HIS B CA 1
ATOM 2386 C C . HIS B 1 66 ? 3.869 21.781 -1.614 1 95.88 66 HIS B C 1
ATOM 2388 O O . HIS B 1 66 ? 3.688 22.141 -2.777 1 95.88 66 HIS B O 1
ATOM 2394 N N . ASP B 1 67 ? 2.971 21.109 -0.938 1 95.56 67 ASP B N 1
ATOM 2395 C CA . ASP B 1 67 ? 1.6 20.906 -1.396 1 95.56 67 ASP B CA 1
ATOM 2396 C C . ASP B 1 67 ? 0.639 20.766 -0.216 1 95.56 67 ASP B C 1
ATOM 2398 O O . ASP B 1 67 ? 1.071 20.641 0.93 1 95.56 67 ASP B O 1
ATOM 2402 N N . SER B 1 68 ? -0.613 21.016 -0.488 1 98.06 68 SER B N 1
ATOM 2403 C CA . SER B 1 68 ? -1.704 20.906 0.476 1 98.06 68 SER B CA 1
ATOM 2404 C C . SER B 1 68 ? -2.834 20.047 -0.066 1 98.06 68 SER B C 1
ATOM 2406 O O . SER B 1 68 ? -3.572 20.453 -0.959 1 98.06 68 SER B O 1
ATOM 2408 N N . CYS B 1 69 ? -2.922 18.844 0.468 1 98.31 69 CYS B N 1
ATOM 2409 C CA . CYS B 1 69 ? -3.982 17.906 0.099 1 98.31 69 CYS B CA 1
ATOM 2410 C C . CYS B 1 69 ? -5.191 18.078 1.012 1 98.31 69 CYS B C 1
ATOM 2412 O O . CYS B 1 69 ? -5.07 17.984 2.234 1 98.31 69 CYS B O 1
ATOM 2414 N N . VAL B 1 70 ? -6.418 18.281 0.426 1 98.88 70 VAL B N 1
ATOM 2415 C CA . VAL B 1 70 ? -7.609 18.531 1.229 1 98.88 70 VAL B CA 1
ATOM 2416 C C . VAL B 1 70 ? -8.695 17.516 0.895 1 98.88 70 VAL B C 1
ATOM 2418 O O . VAL B 1 70 ? -8.875 17.156 -0.27 1 98.88 70 VAL B O 1
ATOM 2421 N N . ARG B 1 71 ? -9.336 16.969 1.833 1 98.88 71 ARG B N 1
ATOM 2422 C CA . ARG B 1 71 ? -10.523 16.125 1.766 1 98.88 71 ARG B CA 1
ATOM 2423 C C . ARG B 1 71 ? -11.656 16.703 2.598 1 98.88 71 ARG B C 1
ATOM 2425 O O . ARG B 1 71 ? -11.523 16.875 3.812 1 98.88 71 ARG B O 1
ATOM 2432 N N . ARG B 1 72 ? -12.781 17.016 1.953 1 98.81 72 ARG B N 1
ATOM 2433 C CA . ARG B 1 72 ? -13.93 17.609 2.641 1 98.81 72 ARG B CA 1
ATOM 2434 C C . ARG B 1 72 ? -15.016 16.562 2.885 1 98.81 72 ARG B C 1
ATOM 2436 O O . ARG B 1 72 ? -15.289 15.734 2.018 1 98.81 72 ARG B O 1
ATOM 2443 N N . VAL B 1 73 ? -15.578 16.641 4.07 1 98.88 73 VAL B N 1
ATOM 2444 C CA . VAL B 1 73 ? -16.594 15.664 4.473 1 98.88 73 VAL B CA 1
ATOM 2445 C C . VAL B 1 73 ? -17.812 16.391 5.031 1 98.88 73 VAL B C 1
ATOM 2447 O O . VAL B 1 73 ? -17.688 17.188 5.973 1 98.88 73 VAL B O 1
ATOM 2450 N N . PRO B 1 74 ? -19 16.141 4.465 1 98.75 74 PRO B N 1
ATOM 2451 C CA . PRO B 1 74 ? -20.203 16.719 5.074 1 98.75 74 PRO B CA 1
ATOM 2452 C C . PRO B 1 74 ? -20.375 16.297 6.531 1 98.75 74 PRO B C 1
ATOM 2454 O O . PRO B 1 74 ? -20.078 15.156 6.895 1 98.75 74 PRO B O 1
ATOM 2457 N N . PHE B 1 75 ? -20.906 17.219 7.305 1 98.75 75 PHE B N 1
ATOM 2458 C CA . PHE B 1 75 ? -21.141 16.953 8.719 1 98.75 75 PHE B CA 1
ATOM 2459 C C . PHE B 1 75 ? -21.953 15.672 8.914 1 98.75 75 PHE B C 1
ATOM 2461 O O . PHE B 1 75 ? -21.688 14.906 9.844 1 98.75 75 PHE B O 1
ATOM 2468 N N . GLY B 1 76 ? -22.875 15.422 8.023 1 98.25 76 GLY B N 1
ATOM 2469 C CA . GLY B 1 76 ? -23.766 14.281 8.141 1 98.25 76 GLY B CA 1
ATOM 2470 C C . GLY B 1 76 ? -23.047 12.953 8 1 98.25 76 GLY B C 1
ATOM 2471 O O . GLY B 1 76 ? -23.594 11.906 8.375 1 98.25 76 GLY B O 1
ATOM 2472 N N . GLN B 1 77 ? -21.844 12.961 7.52 1 98.62 77 GLN B N 1
ATOM 2473 C CA . GLN B 1 77 ? -21.078 11.727 7.316 1 98.62 77 GLN B CA 1
ATOM 2474 C C . GLN B 1 77 ? -20.062 11.516 8.438 1 98.62 77 GLN B C 1
ATOM 2476 O O . GLN B 1 77 ? -19.5 10.43 8.578 1 98.62 77 GLN B O 1
ATOM 2481 N N . LEU B 1 78 ? -19.844 12.477 9.227 1 98.75 78 LEU B N 1
ATOM 2482 C CA . LEU B 1 78 ? -18.859 12.383 10.305 1 98.75 78 LEU B CA 1
ATOM 2483 C C . LEU B 1 78 ? -19.406 11.57 11.469 1 98.75 78 LEU B C 1
ATOM 2485 O O . LEU B 1 78 ? -20.625 11.562 11.711 1 98.75 78 LEU B O 1
ATOM 2489 N N . ARG B 1 79 ? -18.516 10.859 12.156 1 98.69 79 ARG B N 1
ATOM 2490 C CA . ARG B 1 79 ? -18.891 10.32 13.461 1 98.69 79 ARG B CA 1
ATOM 2491 C C . ARG B 1 79 ? -19.422 11.414 14.375 1 98.69 79 ARG B C 1
ATOM 2493 O O . ARG B 1 79 ? -18.734 12.406 14.617 1 98.69 79 ARG B O 1
ATOM 2500 N N . PRO B 1 80 ? -20.578 11.219 14.898 1 98.44 80 PRO B N 1
ATOM 2501 C CA . PRO B 1 80 ? -21.234 12.312 15.617 1 98.44 80 PRO B CA 1
ATOM 2502 C C . PRO B 1 80 ? -20.438 12.773 16.844 1 98.44 80 PRO B C 1
ATOM 2504 O O . PRO B 1 80 ? -20.438 13.969 17.156 1 98.44 80 PRO B O 1
ATOM 2507 N N . GLU B 1 81 ? -19.781 11.844 17.531 1 98.62 81 GLU B N 1
ATOM 2508 C CA . GLU B 1 81 ? -19.047 12.227 18.734 1 98.62 81 GLU B CA 1
ATOM 2509 C C . GLU B 1 81 ? -17.859 13.117 18.391 1 98.62 81 GLU B C 1
ATOM 2511 O O . GLU B 1 81 ? -17.469 13.984 19.188 1 98.62 81 GLU B O 1
ATOM 2516 N N . LEU B 1 82 ? -17.281 12.945 17.234 1 98.81 82 LEU B N 1
ATOM 2517 C CA . LEU B 1 82 ? -16.172 13.781 16.797 1 98.81 82 LEU B CA 1
ATOM 2518 C C . LEU B 1 82 ? -16.641 15.18 16.438 1 98.81 82 LEU B C 1
ATOM 2520 O O . LEU B 1 82 ? -16 16.172 16.766 1 98.81 82 LEU B O 1
ATOM 2524 N N . LEU B 1 83 ? -17.75 15.242 15.734 1 98.69 83 LEU B N 1
ATOM 2525 C CA . LEU B 1 83 ? -18.328 16.531 15.344 1 98.69 83 LEU B CA 1
ATOM 2526 C C . LEU B 1 83 ? -18.719 17.344 16.578 1 98.69 83 LEU B C 1
ATOM 2528 O O . LEU B 1 83 ? -18.422 18.531 16.641 1 98.69 83 LEU B O 1
ATOM 2532 N N . GLU B 1 84 ? -19.406 16.688 17.484 1 98.56 84 GLU B N 1
ATOM 2533 C CA . GLU B 1 84 ? -19.812 17.359 18.703 1 98.56 84 GLU B CA 1
ATOM 2534 C C . GLU B 1 84 ? -18.625 17.891 19.484 1 98.56 84 GLU B C 1
ATOM 2536 O O . GLU B 1 84 ? -18.625 19.031 19.969 1 98.56 84 GLU B O 1
ATOM 2541 N N . ASP B 1 85 ? -17.625 17.094 19.641 1 98.81 85 ASP B N 1
ATOM 2542 C CA . ASP B 1 85 ? -16.422 17.516 20.344 1 98.81 85 ASP B CA 1
ATOM 2543 C C . ASP B 1 85 ? -15.773 18.719 19.656 1 98.81 85 ASP B C 1
ATOM 2545 O O . ASP B 1 85 ? -15.367 19.672 20.312 1 98.81 85 ASP B O 1
ATOM 2549 N N . ALA B 1 86 ? -15.703 18.656 18.375 1 98.69 86 ALA B N 1
ATOM 2550 C CA . ALA B 1 86 ? -15.086 19.75 17.609 1 98.69 86 ALA B CA 1
ATOM 2551 C C . ALA B 1 86 ? -15.875 21.047 17.781 1 98.69 86 ALA B C 1
ATOM 2553 O O . ALA B 1 86 ? -15.297 22.125 17.891 1 98.69 86 ALA B O 1
ATOM 2554 N N . ARG B 1 87 ? -17.172 20.953 17.766 1 98.06 87 ARG B N 1
ATOM 2555 C CA . ARG B 1 87 ? -18.016 22.125 17.922 1 98.06 87 ARG B CA 1
ATOM 2556 C C . ARG B 1 87 ? -17.797 22.781 19.281 1 98.06 87 ARG B C 1
ATOM 2558 O O . ARG B 1 87 ? -17.969 23.984 19.422 1 98.06 87 ARG B O 1
ATOM 2565 N N . ARG B 1 88 ? -17.344 21.984 20.156 1 98.19 88 ARG B N 1
ATOM 2566 C CA . ARG B 1 88 ? -17.094 22.5 21.5 1 98.19 88 ARG B CA 1
ATOM 2567 C C . ARG B 1 88 ? -15.641 22.922 21.672 1 98.19 88 ARG B C 1
ATOM 2569 O O . ARG B 1 88 ? -15.203 23.219 22.781 1 98.19 88 ARG B O 1
ATOM 2576 N N . GLY B 1 89 ? -14.906 22.828 20.703 1 97.88 89 GLY B N 1
ATOM 2577 C CA . GLY B 1 89 ? -13.523 23.297 20.734 1 97.88 89 GLY B CA 1
ATOM 2578 C C . GLY B 1 89 ? -12.531 22.203 21.062 1 97.88 89 GLY B C 1
ATOM 2579 O O . GLY B 1 89 ? -11.367 22.469 21.359 1 97.88 89 GLY B O 1
ATOM 2580 N N . GLY B 1 90 ? -12.992 20.953 21 1 98.31 90 GLY B N 1
ATOM 2581 C CA . GLY B 1 90 ? -12.125 19.828 21.328 1 98.31 90 GLY B CA 1
ATOM 2582 C C . GLY B 1 90 ? -11.234 19.406 20.172 1 98.31 90 GLY B C 1
ATOM 2583 O O . GLY B 1 90 ? -11.43 19.859 19.031 1 98.31 90 GLY B O 1
ATOM 2584 N N . GLY B 1 91 ? -10.242 18.547 20.469 1 98.62 91 GLY B N 1
ATOM 2585 C CA . GLY B 1 91 ? -9.234 18.156 19.484 1 98.62 91 GLY B CA 1
ATOM 2586 C C . GLY B 1 91 ? -9.406 16.734 18.984 1 98.62 91 GLY B C 1
ATOM 2587 O O . GLY B 1 91 ? -8.539 16.219 18.281 1 98.62 91 GLY B O 1
ATOM 2588 N N . ALA B 1 92 ? -10.555 16.094 19.266 1 98.81 92 ALA B N 1
ATOM 2589 C CA . ALA B 1 92 ? -10.727 14.68 18.953 1 98.81 92 ALA B CA 1
ATOM 2590 C C . ALA B 1 92 ? -10.734 14.453 17.453 1 98.81 92 ALA B C 1
ATOM 2592 O O . ALA B 1 92 ? -10.266 13.414 16.969 1 98.81 92 ALA B O 1
ATOM 2593 N N . LEU B 1 93 ? -11.211 15.43 16.734 1 98.88 93 LEU B N 1
ATOM 2594 C CA . LEU B 1 93 ? -11.32 15.266 15.289 1 98.88 93 LEU B CA 1
ATOM 2595 C C . LEU B 1 93 ? -9.945 15.188 14.648 1 98.88 93 LEU B C 1
ATOM 2597 O O . LEU B 1 93 ? -9.648 14.242 13.906 1 98.88 93 LEU B O 1
ATOM 2601 N N . VAL B 1 94 ? -9.062 16.094 14.922 1 98.94 94 VAL B N 1
ATOM 2602 C CA . VAL B 1 94 ? -7.73 16.094 14.328 1 98.94 94 VAL B CA 1
ATOM 2603 C C . VAL B 1 94 ? -6.914 14.93 14.891 1 98.94 94 VAL B C 1
ATOM 2605 O O . VAL B 1 94 ? -6.102 14.328 14.18 1 98.94 94 VAL B O 1
ATOM 2608 N N . GLN B 1 95 ? -7.148 14.555 16.094 1 98.88 95 GLN B N 1
ATOM 2609 C CA . GLN B 1 95 ? -6.461 13.414 16.688 1 98.88 95 GLN B CA 1
ATOM 2610 C C . GLN B 1 95 ? -6.852 12.117 15.992 1 98.88 95 GLN B C 1
ATOM 2612 O O . GLN B 1 95 ? -5.992 11.281 15.688 1 98.88 95 GLN B O 1
ATOM 2617 N N . GLU B 1 96 ? -8.188 11.938 15.766 1 98.94 96 GLU B N 1
ATOM 2618 C CA . GLU B 1 96 ? -8.656 10.734 15.078 1 98.94 96 GLU B CA 1
ATOM 2619 C C . GLU B 1 96 ? -8.141 10.68 13.641 1 98.94 96 GLU B C 1
ATOM 2621 O O . GLU B 1 96 ? -7.766 9.617 13.156 1 98.94 96 GLU B O 1
ATOM 2626 N N . PHE B 1 97 ? -8.125 11.828 13.039 1 98.94 97 PHE B N 1
ATOM 2627 C CA . PHE B 1 97 ? -7.535 11.945 11.711 1 98.94 97 PHE B CA 1
ATOM 2628 C C . PHE B 1 97 ? -6.082 11.484 11.727 1 98.94 97 PHE B C 1
ATOM 2630 O O . PHE B 1 97 ? -5.676 10.672 10.891 1 98.94 97 PHE B O 1
ATOM 2637 N N . SER B 1 98 ? -5.312 11.883 12.656 1 98.88 98 SER B N 1
ATOM 2638 C CA . SER B 1 98 ? -3.91 11.508 12.797 1 98.88 98 SER B CA 1
ATOM 2639 C C . SER B 1 98 ? -3.762 10.023 13.117 1 98.88 98 SER B C 1
ATOM 2641 O O . SER B 1 98 ? -2.895 9.352 12.562 1 98.88 98 SER B O 1
ATOM 2643 N N . ARG B 1 99 ? -4.621 9.547 14.016 1 98.88 99 ARG B N 1
ATOM 2644 C CA . ARG B 1 99 ? -4.609 8.117 14.32 1 98.88 99 ARG B CA 1
ATOM 2645 C C . ARG B 1 99 ? -4.84 7.289 13.062 1 98.88 99 ARG B C 1
ATOM 2647 O O . ARG B 1 99 ? -4.16 6.285 12.836 1 98.88 99 ARG B O 1
ATOM 2654 N N . GLY B 1 100 ? -5.758 7.75 12.266 1 98.56 100 GLY B N 1
ATOM 2655 C CA . GLY B 1 100 ? -6.027 7.066 11.016 1 98.56 100 GLY B CA 1
ATOM 2656 C C . GLY B 1 100 ? -4.852 7.09 10.055 1 98.56 100 GLY B C 1
ATOM 2657 O O . GLY B 1 100 ? -4.605 6.117 9.344 1 98.56 100 GLY B O 1
ATOM 2658 N N . MET B 1 101 ? -4.145 8.156 10.039 1 97.88 101 MET B N 1
ATOM 2659 C CA . MET B 1 101 ? -2.998 8.289 9.148 1 97.88 101 MET B CA 1
ATOM 2660 C C . MET B 1 101 ? -1.876 7.34 9.555 1 97.88 101 MET B C 1
ATOM 2662 O O . MET B 1 101 ? -1.376 6.57 8.734 1 97.88 101 MET B O 1
ATOM 2666 N N . TRP B 1 102 ? -1.531 7.328 10.828 1 97.75 102 TRP B N 1
ATOM 2667 C CA . TRP B 1 102 ? -0.353 6.609 11.297 1 97.75 102 TRP B CA 1
ATOM 2668 C C . TRP B 1 102 ? -0.688 5.152 11.602 1 97.75 102 TRP B C 1
ATOM 2670 O O . TRP B 1 102 ? 0.115 4.258 11.328 1 97.75 102 TRP B O 1
ATOM 2680 N N . GLY B 1 103 ? -1.851 4.949 12.172 1 97.44 103 GLY B N 1
ATOM 2681 C CA . GLY B 1 103 ? -2.232 3.609 12.594 1 97.44 103 GLY B CA 1
ATOM 2682 C C . GLY B 1 103 ? -3.01 2.852 11.531 1 97.44 103 GLY B C 1
ATOM 2683 O O . GLY B 1 103 ? -3.168 1.633 11.625 1 97.44 103 GLY B O 1
ATOM 2684 N N . GLY B 1 104 ? -3.457 3.518 10.57 1 95.94 104 GLY B N 1
ATOM 2685 C CA . GLY B 1 104 ? -4.312 2.916 9.555 1 95.94 104 GLY B CA 1
ATOM 2686 C C . GLY B 1 104 ? -3.535 2.189 8.477 1 95.94 104 GLY B C 1
ATOM 2687 O O . GLY B 1 104 ? -2.303 2.16 8.5 1 95.94 104 GLY B O 1
ATOM 2688 N N . TYR B 1 105 ? -4.289 1.631 7.535 1 93.19 105 TYR B N 1
ATOM 2689 C CA . TYR B 1 105 ? -3.689 0.753 6.535 1 93.19 105 TYR B CA 1
ATOM 2690 C C . TYR B 1 105 ? -2.938 1.56 5.484 1 93.19 105 TYR B C 1
ATOM 2692 O O . TYR B 1 105 ? -2.088 1.021 4.77 1 93.19 105 TYR B O 1
ATOM 2700 N N . GLY B 1 106 ? -3.293 2.885 5.32 1 93.5 106 GLY B N 1
ATOM 2701 C CA . GLY B 1 106 ? -2.6 3.711 4.344 1 93.5 106 GLY B CA 1
ATOM 2702 C C . GLY B 1 106 ? -1.105 3.803 4.594 1 93.5 106 GLY B C 1
ATOM 2703 O O . GLY B 1 106 ? -0.319 3.9 3.65 1 93.5 106 GLY B O 1
ATOM 2704 N N . TYR B 1 107 ? -0.66 3.76 5.844 1 94 107 TYR B N 1
ATOM 2705 C CA . TYR B 1 107 ? 0.732 3.908 6.254 1 94 107 TYR B CA 1
ATOM 2706 C C . TYR B 1 107 ? 1.368 2.551 6.527 1 94 107 TYR B C 1
ATOM 2708 O O . TYR B 1 107 ? 2.52 2.473 6.961 1 94 107 TYR B O 1
ATOM 2716 N N . ARG B 1 108 ? 0.728 1.453 6.293 1 93.06 108 ARG B N 1
ATOM 2717 C CA . ARG B 1 108 ? 1.167 0.137 6.746 1 93.06 108 ARG B CA 1
ATOM 2718 C C . ARG B 1 108 ? 2.445 -0.289 6.031 1 93.06 108 ARG B C 1
ATOM 2720 O O . ARG B 1 108 ? 3.367 -0.814 6.66 1 93.06 108 ARG B O 1
ATOM 2727 N N . ILE B 1 109 ? 2.477 -0.087 4.699 1 89.81 109 ILE B N 1
ATOM 2728 C CA . ILE B 1 109 ? 3.66 -0.481 3.941 1 89.81 109 ILE B CA 1
ATOM 2729 C C . ILE B 1 109 ? 4.859 0.348 4.391 1 89.81 109 ILE B C 1
ATOM 2731 O O . ILE B 1 109 ? 5.93 -0.197 4.672 1 89.81 109 ILE B O 1
ATOM 2735 N N . GLN B 1 110 ? 4.672 1.661 4.5 1 89.88 110 GLN B N 1
ATOM 2736 C CA . GLN B 1 110 ? 5.77 2.496 4.973 1 89.88 110 GLN B CA 1
ATOM 2737 C C . GLN B 1 110 ? 6.168 2.121 6.398 1 89.88 110 GLN B C 1
ATOM 2739 O O . GLN B 1 110 ? 7.355 2.117 6.738 1 89.88 110 GLN B O 1
ATOM 2744 N N . ARG B 1 111 ? 5.223 1.829 7.25 1 92.12 111 ARG B N 1
ATOM 2745 C CA . ARG B 1 111 ? 5.543 1.405 8.609 1 92.12 111 ARG B CA 1
ATOM 2746 C C . ARG B 1 111 ? 6.445 0.175 8.602 1 92.12 111 ARG B C 1
ATOM 2748 O O . ARG B 1 111 ? 7.402 0.092 9.375 1 92.12 111 ARG B O 1
ATOM 2755 N N . ARG B 1 112 ? 6.172 -0.786 7.773 1 89.12 112 ARG B N 1
ATOM 2756 C CA . ARG B 1 112 ? 6.996 -1.983 7.652 1 89.12 112 ARG B CA 1
ATOM 2757 C C . ARG B 1 112 ? 8.422 -1.629 7.234 1 89.12 112 ARG B C 1
ATOM 2759 O O . ARG B 1 112 ? 9.383 -2.174 7.773 1 89.12 112 ARG B O 1
ATOM 2766 N N . ILE B 1 113 ? 8.508 -0.702 6.34 1 87.19 113 ILE B N 1
ATOM 2767 C CA . ILE B 1 113 ? 9.812 -0.263 5.867 1 87.19 113 ILE B CA 1
ATOM 2768 C C . ILE B 1 113 ? 10.57 0.417 7.004 1 87.19 113 ILE B C 1
ATOM 2770 O O . ILE B 1 113 ? 11.766 0.17 7.199 1 87.19 113 ILE B O 1
ATOM 2774 N N . MET B 1 114 ? 9.883 1.227 7.766 1 89.12 114 MET B N 1
ATOM 2775 C CA . MET B 1 114 ? 10.516 1.976 8.844 1 89.12 114 MET B CA 1
ATOM 2776 C C . MET B 1 114 ? 11.008 1.036 9.945 1 89.12 114 MET B C 1
ATOM 2778 O O . MET B 1 114 ? 11.938 1.363 10.68 1 89.12 114 MET B O 1
ATOM 2782 N N . GLU B 1 115 ? 10.438 -0.059 10.07 1 88.88 115 GLU B N 1
ATOM 2783 C CA . GLU B 1 115 ? 10.805 -1.024 11.102 1 88.88 115 GLU B CA 1
ATOM 2784 C C . GLU B 1 115 ? 12.242 -1.519 10.906 1 88.88 115 GLU B C 1
ATOM 2786 O O . GLU B 1 115 ? 12.859 -2.016 11.844 1 88.88 115 GLU B O 1
ATOM 2791 N N . PHE B 1 116 ? 12.742 -1.34 9.766 1 83.75 116 PHE B N 1
ATOM 2792 C CA . PHE B 1 116 ? 14.133 -1.696 9.523 1 83.75 116 PHE B CA 1
ATOM 2793 C C . PHE B 1 116 ? 15.07 -0.805 10.328 1 83.75 116 PHE B C 1
ATOM 2795 O O . PHE B 1 116 ? 16.25 -1.128 10.492 1 83.75 116 PHE B O 1
ATOM 2802 N N . THR B 1 117 ? 14.578 0.305 10.797 1 86.94 117 THR B N 1
ATOM 2803 C CA . THR B 1 117 ? 15.406 1.236 11.555 1 86.94 117 THR B CA 1
ATOM 2804 C C . THR B 1 117 ? 15.141 1.097 13.055 1 86.94 117 THR B C 1
ATOM 2806 O O . THR B 1 117 ? 15.656 1.875 13.859 1 86.94 117 THR B O 1
ATOM 2809 N N . LYS B 1 118 ? 14.352 0.131 13.398 1 89.5 118 LYS B N 1
ATOM 2810 C CA . LYS B 1 118 ? 14.039 -0.079 14.805 1 89.5 118 LYS B CA 1
ATOM 2811 C C . LYS B 1 118 ? 15.211 -0.726 15.539 1 89.5 118 LYS B C 1
ATOM 2813 O O . LYS B 1 118 ? 15.844 -1.646 15.023 1 89.5 118 LYS B O 1
ATOM 2818 N N . GLY B 1 119 ? 15.531 -0.147 16.688 1 92.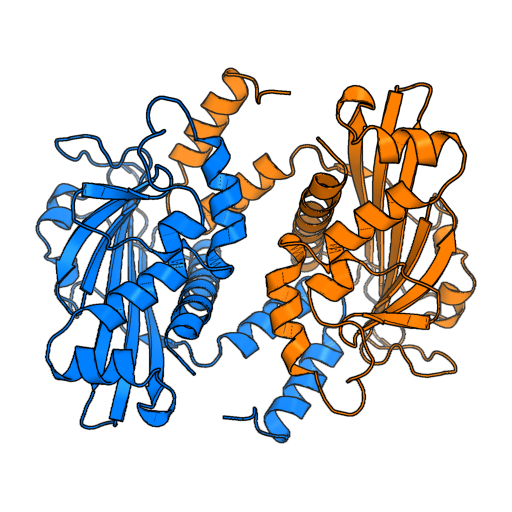12 119 GLY B N 1
ATOM 2819 C CA . GLY B 1 119 ? 16.578 -0.628 17.562 1 92.12 119 GLY B CA 1
ATOM 2820 C C . GLY B 1 119 ? 16.438 -0.141 19 1 92.12 119 GLY B C 1
ATOM 2821 O O . GLY B 1 119 ? 15.438 0.495 19.344 1 92.12 119 GLY B O 1
ATOM 2822 N N . PRO B 1 120 ? 17.344 -0.522 19.781 1 94 120 PRO B N 1
ATOM 2823 C CA . PRO B 1 120 ? 17.281 -0.14 21.188 1 94 120 PRO B CA 1
ATOM 2824 C C . PRO B 1 120 ? 17.219 1.373 21.391 1 94 120 PRO B C 1
ATOM 2826 O O . PRO B 1 120 ? 16.562 1.852 22.312 1 94 120 PRO B O 1
ATOM 2829 N N . GLU B 1 121 ? 17.812 2.154 20.5 1 91.38 121 GLU B N 1
ATOM 2830 C CA . GLU B 1 121 ? 17.938 3.602 20.656 1 91.38 121 GLU B CA 1
ATOM 2831 C C . GLU B 1 121 ? 16.594 4.293 20.438 1 91.38 121 GLU B C 1
ATOM 2833 O O . GLU B 1 121 ? 16.406 5.449 20.812 1 91.38 121 GLU B O 1
ATOM 2838 N N . ASN B 1 122 ? 15.656 3.533 19.75 1 93.38 122 ASN B N 1
ATOM 2839 C CA . ASN B 1 122 ? 14.352 4.145 19.484 1 93.38 122 ASN B CA 1
ATOM 2840 C C . ASN B 1 122 ? 13.211 3.223 19.891 1 93.38 122 ASN B C 1
ATOM 2842 O O . ASN B 1 122 ? 12.117 3.297 19.328 1 93.38 122 ASN B O 1
ATOM 2846 N N . ALA B 1 123 ? 13.469 2.381 20.812 1 93.19 123 ALA B N 1
ATOM 2847 C CA . ALA B 1 123 ? 12.484 1.415 21.297 1 93.19 123 ALA B CA 1
ATOM 2848 C C . ALA B 1 123 ? 11.305 2.119 21.953 1 93.19 123 ALA B C 1
ATOM 2850 O O . ALA B 1 123 ? 10.195 1.585 21.984 1 93.19 123 ALA B O 1
ATOM 2851 N N . SER B 1 124 ? 11.523 3.326 22.438 1 93.75 124 SER B N 1
ATOM 2852 C CA . SER B 1 124 ? 10.492 4.055 23.172 1 93.75 124 SER B CA 1
ATOM 2853 C C . SER B 1 124 ? 9.594 4.832 22.203 1 93.75 124 SER B C 1
ATOM 2855 O O . SER B 1 124 ? 8.578 5.402 22.625 1 93.75 124 SER B O 1
ATOM 2857 N N . ASP B 1 125 ? 9.977 4.902 20.938 1 96.69 125 ASP B N 1
ATOM 2858 C CA . ASP B 1 125 ? 9.102 5.535 19.969 1 96.69 125 ASP B CA 1
ATOM 2859 C C . ASP B 1 125 ? 7.781 4.777 19.828 1 96.69 125 ASP B C 1
ATOM 2861 O O . ASP B 1 125 ? 7.648 3.662 20.328 1 96.69 125 ASP B O 1
ATOM 2865 N N . VAL B 1 126 ? 6.797 5.43 19.203 1 97 126 VAL B N 1
ATOM 2866 C CA . VAL B 1 126 ? 5.535 4.742 18.938 1 97 126 VAL B CA 1
ATOM 2867 C C . VAL B 1 126 ? 5.621 3.982 17.625 1 97 126 VAL B C 1
ATOM 2869 O O . VAL B 1 126 ? 5.848 4.582 16.562 1 97 126 VAL B O 1
ATOM 2872 N N . TRP B 1 127 ? 5.445 2.678 17.688 1 95.56 127 TRP B N 1
ATOM 2873 C CA . TRP B 1 127 ? 5.699 1.843 16.516 1 95.56 127 TRP B CA 1
ATOM 2874 C C . TRP B 1 127 ? 4.438 1.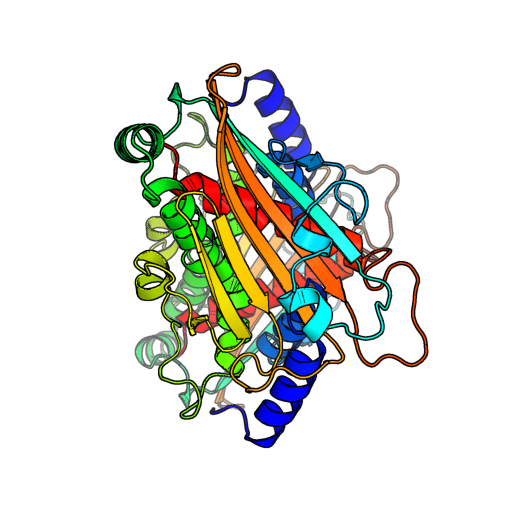101 16.094 1 95.56 127 TRP B C 1
ATOM 2876 O O . TRP B 1 127 ? 4.07 1.109 14.914 1 95.56 127 TRP B O 1
ATOM 2886 N N . ALA B 1 128 ? 3.799 0.421 17.078 1 96.5 128 ALA B N 1
ATOM 2887 C CA . ALA B 1 128 ? 2.738 -0.542 16.797 1 96.5 128 ALA B CA 1
ATOM 2888 C C . ALA B 1 128 ? 1.478 0.159 16.297 1 96.5 128 ALA B C 1
ATOM 2890 O O . ALA B 1 128 ? 1.098 1.21 16.828 1 96.5 128 ALA B O 1
ATOM 2891 N N . PRO B 1 129 ? 0.846 -0.434 15.289 1 96.06 129 PRO B N 1
ATOM 2892 C CA . PRO B 1 129 ? -0.372 0.189 14.766 1 96.06 129 PRO B CA 1
ATOM 2893 C C . PRO B 1 129 ? -1.407 0.466 15.859 1 96.06 129 PRO B C 1
ATOM 2895 O O . PRO B 1 129 ? -2.086 1.495 15.82 1 96.06 129 PRO B O 1
ATOM 2898 N N . GLU B 1 130 ? -1.522 -0.431 16.797 1 97.31 130 GLU B N 1
ATOM 2899 C CA . GLU B 1 130 ? -2.48 -0.242 17.875 1 97.31 130 GLU B CA 1
ATOM 2900 C C . GLU B 1 130 ? -2.117 0.97 18.734 1 97.31 130 GLU B C 1
ATOM 2902 O O . GLU B 1 130 ? -2.992 1.737 19.141 1 97.31 130 GLU B O 1
ATOM 2907 N N . GLU B 1 131 ? -0.816 1.096 18.984 1 98 131 GLU B N 1
ATOM 2908 C CA . GLU B 1 131 ? -0.349 2.244 19.75 1 98 131 GLU B CA 1
ATOM 2909 C C . GLU B 1 131 ? -0.518 3.541 18.969 1 98 131 GLU B C 1
ATOM 2911 O O . GLU B 1 131 ? -0.962 4.551 19.516 1 98 131 GLU B O 1
ATOM 2916 N N . LEU B 1 132 ? -0.18 3.479 17.734 1 97.88 132 LEU B N 1
ATOM 2917 C CA . LEU B 1 132 ? -0.356 4.633 16.859 1 97.88 132 LEU B CA 1
ATOM 2918 C C . LEU B 1 132 ? -1.826 5.031 16.781 1 97.88 132 LEU B C 1
ATOM 2920 O O . LEU B 1 132 ? -2.152 6.219 16.797 1 97.88 132 LEU B O 1
ATOM 2924 N N . GLY B 1 133 ? -2.721 4.043 16.812 1 98.19 133 GLY B N 1
ATOM 2925 C CA . GLY B 1 133 ? -4.152 4.254 16.672 1 98.19 133 GLY B CA 1
ATOM 2926 C C . GLY B 1 133 ? -4.805 4.762 17.938 1 98.19 133 GLY B C 1
ATOM 2927 O O . GLY B 1 133 ? -5.984 5.125 17.938 1 98.19 133 GLY B O 1
ATOM 2928 N N . ARG B 1 134 ? -4.07 4.848 18.984 1 98 134 ARG B N 1
ATOM 2929 C CA . ARG B 1 134 ? -4.617 5.328 20.25 1 98 134 ARG B CA 1
ATOM 2930 C C . ARG B 1 134 ? -3.818 6.512 20.781 1 98 134 ARG B C 1
ATOM 2932 O O . ARG B 1 134 ? -4.125 7.055 21.844 1 98 134 ARG B O 1
ATOM 2939 N N . ASP B 1 135 ? -2.803 6.898 20.078 1 98.25 135 ASP B N 1
ATOM 2940 C CA . ASP B 1 135 ? -1.898 7.938 20.562 1 98.25 135 ASP B CA 1
ATOM 2941 C C . ASP B 1 135 ? -2.598 9.297 20.609 1 98.25 135 ASP B C 1
ATOM 2943 O O . ASP B 1 135 ? -3.533 9.547 19.844 1 98.25 135 ASP B O 1
ATOM 2947 N N . THR B 1 136 ? -2.125 10.172 21.516 1 98.38 136 THR B N 1
ATOM 2948 C CA . THR B 1 136 ? -2.684 11.516 21.625 1 98.38 136 THR B CA 1
ATOM 2949 C C . THR B 1 136 ? -1.769 12.531 20.953 1 98.38 136 THR B C 1
ATOM 2951 O O . THR B 1 136 ? -2.146 13.695 20.781 1 98.38 136 THR B O 1
ATOM 2954 N N . PHE B 1 137 ? -0.604 12.141 20.594 1 98.62 137 PHE B N 1
ATOM 2955 C CA . PHE B 1 137 ? 0.33 12.93 19.797 1 98.62 137 PHE B CA 1
ATOM 2956 C C . PHE B 1 137 ? 0.766 14.172 20.562 1 98.62 137 PHE B C 1
ATOM 2958 O O . PHE B 1 137 ? 0.712 15.289 20.031 1 98.62 137 PHE B O 1
ATOM 2965 N N . GLU B 1 138 ? 1.186 13.953 21.797 1 98.62 138 GLU B N 1
ATOM 2966 C CA . GLU B 1 138 ? 1.74 15.062 22.562 1 98.62 138 GLU B CA 1
ATOM 2967 C C . GLU B 1 138 ? 3.078 15.516 21.984 1 98.62 138 GLU B C 1
ATOM 2969 O O . GLU B 1 138 ? 3.875 14.695 21.531 1 98.62 138 GLU B O 1
ATOM 2974 N N . PRO B 1 139 ? 3.314 16.859 22.031 1 98.44 139 PRO B N 1
ATOM 2975 C CA . PRO B 1 139 ? 4.629 17.328 21.578 1 98.44 139 PRO B CA 1
ATOM 2976 C C . PRO B 1 139 ? 5.777 16.562 22.234 1 98.44 139 PRO B C 1
ATOM 2978 O O . PRO B 1 139 ? 5.746 16.281 23.438 1 98.44 139 PRO B O 1
ATOM 2981 N N . GLY B 1 140 ? 6.734 16.172 21.359 1 97.62 140 GLY B N 1
ATOM 2982 C CA . GLY B 1 140 ? 7.852 15.367 21.844 1 97.62 140 GLY B CA 1
ATOM 2983 C C . GLY B 1 140 ? 7.715 13.891 21.5 1 97.62 140 GLY B C 1
ATOM 2984 O O . GLY B 1 140 ? 8.695 13.148 21.562 1 97.62 140 GLY B O 1
ATOM 2985 N N . THR B 1 141 ? 6.535 13.453 21.172 1 98.25 141 THR B N 1
ATOM 2986 C CA . THR B 1 141 ? 6.32 12.07 20.75 1 98.25 141 THR B CA 1
ATOM 2987 C C . THR B 1 141 ? 7.012 11.797 19.422 1 98.25 141 THR B C 1
ATOM 2989 O O . THR B 1 141 ? 6.945 12.609 18.5 1 98.25 141 THR B O 1
ATOM 2992 N N . VAL B 1 142 ? 7.719 10.711 19.375 1 97.88 142 VAL B N 1
ATOM 2993 C CA . VAL B 1 142 ? 8.352 10.305 18.125 1 97.88 142 VAL B CA 1
ATOM 2994 C C . VAL B 1 142 ? 7.664 9.055 17.578 1 97.88 142 VAL B C 1
ATOM 2996 O O . VAL B 1 142 ? 7.488 8.07 18.297 1 97.88 142 VAL B O 1
ATOM 2999 N N . LEU B 1 143 ? 7.238 9.18 16.328 1 97.25 143 LEU B N 1
ATOM 3000 C CA . LEU B 1 143 ? 6.559 8.086 15.656 1 97.25 143 LEU B CA 1
ATOM 3001 C C . LEU B 1 143 ? 7.496 7.387 14.68 1 97.25 143 LEU B C 1
ATOM 3003 O O . LEU B 1 143 ? 8.094 8.031 13.82 1 97.25 143 LEU B O 1
ATOM 3007 N N . THR B 1 144 ? 7.695 6.125 14.805 1 94.56 144 THR B N 1
ATOM 3008 C CA . THR B 1 144 ? 8.398 5.23 13.891 1 94.56 144 THR B CA 1
ATOM 3009 C C . THR B 1 144 ? 9.789 5.777 13.562 1 94.56 144 THR B C 1
ATOM 3011 O O . THR B 1 144 ? 10.203 5.758 12.398 1 94.56 144 THR B O 1
ATOM 3014 N N . ASN B 1 145 ? 10.383 6.367 14.523 1 92 145 ASN B N 1
ATOM 3015 C CA . ASN B 1 145 ? 11.773 6.801 14.5 1 92 145 ASN B CA 1
ATOM 3016 C C . ASN B 1 145 ? 11.93 8.141 13.789 1 92 145 ASN B C 1
ATOM 3018 O O . ASN B 1 145 ? 12.82 8.93 14.133 1 92 145 ASN B O 1
ATOM 3022 N N . HIS B 1 146 ? 11.039 8.57 12.898 1 92 146 HIS B N 1
ATOM 3023 C CA . HIS B 1 146 ? 11.445 9.617 11.961 1 92 146 HIS B CA 1
ATOM 3024 C C . HIS B 1 146 ? 10.484 10.797 12.016 1 92 146 HIS B C 1
ATOM 3026 O O . HIS B 1 146 ? 10.711 11.82 11.367 1 92 146 HIS B O 1
ATOM 3032 N N . PHE B 1 147 ? 9.438 10.68 12.75 1 95.56 147 PHE B N 1
ATOM 3033 C CA . PHE B 1 147 ? 8.461 11.758 12.797 1 95.56 147 PHE B CA 1
ATOM 3034 C C . PHE B 1 147 ? 8.281 12.273 14.219 1 95.56 147 PHE B C 1
ATOM 3036 O O . PHE B 1 147 ? 7.883 11.516 15.109 1 95.56 147 PHE B O 1
ATOM 3043 N N . LEU B 1 148 ? 8.547 13.484 14.406 1 97.44 148 LEU B N 1
ATOM 3044 C CA . LEU B 1 148 ? 8.461 14.141 15.703 1 97.44 148 LEU B CA 1
ATOM 3045 C C . LEU B 1 148 ? 7.254 15.078 15.758 1 97.44 148 LEU B C 1
ATOM 3047 O O . LEU B 1 148 ? 7.086 15.938 14.891 1 97.44 148 LEU B O 1
ATOM 3051 N N . VAL B 1 149 ? 6.418 14.859 16.75 1 98.69 149 VAL B N 1
ATOM 3052 C CA . VAL B 1 149 ? 5.34 15.805 17 1 98.69 149 VAL B CA 1
ATOM 3053 C C . VAL B 1 149 ? 5.91 17.094 17.594 1 98.69 149 VAL B C 1
ATOM 3055 O O . VAL B 1 149 ? 6.543 17.062 18.656 1 98.69 149 VAL B O 1
ATOM 3058 N N . LEU B 1 150 ? 5.625 18.219 16.969 1 98.38 150 LEU B N 1
ATOM 3059 C CA . LEU B 1 150 ? 6.188 19.484 17.406 1 98.38 150 LEU B CA 1
ATOM 3060 C C . LEU B 1 150 ? 5.176 20.266 18.234 1 98.38 150 LEU B C 1
ATOM 3062 O O . LEU B 1 150 ? 5.523 20.844 19.266 1 98.38 150 LEU B O 1
ATOM 3066 N N . GLU B 1 151 ? 3.98 20.375 17.719 1 98.62 151 GLU B N 1
ATOM 3067 C CA . GLU B 1 151 ? 2.918 21.156 18.344 1 98.62 151 GLU B CA 1
ATOM 3068 C C . GLU B 1 151 ? 1.56 20.484 18.172 1 98.62 151 GLU B C 1
ATOM 3070 O O . GLU B 1 151 ? 1.37 19.688 17.25 1 98.62 151 GLU B O 1
ATOM 3075 N N . LYS B 1 152 ? 0.712 20.828 19.078 1 98.56 152 LYS B N 1
ATOM 3076 C CA . LYS B 1 152 ? -0.652 20.312 19.062 1 98.56 152 LYS B CA 1
ATOM 3077 C C . LYS B 1 152 ? -1.653 21.375 19.5 1 98.56 152 LYS B C 1
ATOM 3079 O O . LYS B 1 152 ? -1.443 22.078 20.5 1 98.56 152 LYS B O 1
ATOM 3084 N N . SER B 1 153 ? -2.66 21.609 18.734 1 98.31 153 SER B N 1
ATOM 3085 C CA . SER B 1 153 ? -3.838 22.406 19.062 1 98.31 153 SER B CA 1
ATOM 3086 C C . SER B 1 153 ? -5.121 21.641 18.781 1 98.31 153 SER B C 1
ATOM 3088 O O . SER B 1 153 ? -5.082 20.516 18.266 1 98.31 153 SER B O 1
ATOM 3090 N N . PRO B 1 154 ? -6.258 22.156 19.062 1 98.5 154 PRO B N 1
ATOM 3091 C CA . PRO B 1 154 ? -7.512 21.438 18.859 1 98.5 154 PRO B CA 1
ATOM 3092 C C . PRO B 1 154 ? -7.793 21.172 17.375 1 98.5 154 PRO B C 1
ATOM 3094 O O . PRO B 1 154 ? -8.617 20.312 17.047 1 98.5 154 PRO B O 1
ATOM 3097 N N . THR B 1 155 ? -7.082 21.891 16.484 1 98.75 155 THR B N 1
ATOM 3098 C CA . THR B 1 155 ? -7.438 21.688 15.078 1 98.75 155 THR B CA 1
ATOM 3099 C C . THR B 1 155 ? -6.203 21.344 14.25 1 98.75 155 THR B C 1
ATOM 3101 O O . THR B 1 155 ? -6.297 21.156 13.031 1 98.75 155 THR B O 1
ATOM 3104 N N . GLU B 1 156 ? -5.008 21.328 14.906 1 98.75 156 GLU B N 1
ATOM 3105 C CA . GLU B 1 156 ? -3.791 21.156 14.117 1 98.75 156 GLU B CA 1
ATOM 3106 C C . GLU B 1 156 ? -2.736 20.359 14.891 1 98.75 156 GLU B C 1
ATOM 3108 O O . GLU B 1 156 ? -2.543 20.578 16.078 1 98.75 156 GLU B O 1
ATOM 3113 N N . LEU B 1 157 ? -2.115 19.406 14.234 1 98.88 157 LEU B N 1
ATOM 3114 C CA . LEU B 1 157 ? -0.895 18.75 14.672 1 98.88 157 LEU B CA 1
ATOM 3115 C C . LEU B 1 157 ? 0.26 19.047 13.719 1 98.88 157 LEU B C 1
ATOM 3117 O O . LEU B 1 157 ? 0.133 18.875 12.508 1 98.88 157 LEU B O 1
ATOM 3121 N N . LEU B 1 158 ? 1.355 19.516 14.305 1 98.81 158 LEU B N 1
ATOM 3122 C CA . LEU B 1 158 ? 2.543 19.875 13.539 1 98.81 158 LEU B CA 1
ATOM 3123 C C . LEU B 1 158 ? 3.645 18.828 13.734 1 98.81 158 LEU B C 1
ATOM 3125 O O . LEU B 1 158 ? 3.896 18.391 14.852 1 98.81 158 LEU B O 1
ATOM 3129 N N . PHE B 1 159 ? 4.281 18.438 12.586 1 97.94 159 PHE B N 1
ATOM 3130 C CA . PHE B 1 159 ? 5.281 17.391 12.641 1 97.94 159 PHE B CA 1
ATOM 3131 C C . PHE B 1 159 ? 6.562 17.812 11.93 1 97.94 159 PHE B C 1
ATOM 3133 O O . PHE B 1 159 ? 6.523 18.641 11.016 1 97.94 159 PHE B O 1
ATOM 3140 N N . ARG B 1 160 ? 7.645 17.234 12.383 1 96.75 160 ARG B N 1
ATOM 3141 C CA . ARG B 1 160 ? 8.891 17.172 11.617 1 96.75 160 ARG B CA 1
ATOM 3142 C C . ARG B 1 160 ? 9.203 15.742 11.188 1 96.75 160 ARG B C 1
ATOM 3144 O O . ARG B 1 160 ? 9.047 14.805 11.969 1 96.75 160 ARG B O 1
ATOM 3151 N N . GLY B 1 161 ? 9.531 15.562 10 1 93.56 161 GLY B N 1
ATOM 3152 C CA . GLY B 1 161 ? 10.023 14.297 9.484 1 93.56 161 GLY B CA 1
ATOM 3153 C C . GLY B 1 161 ? 11.438 14.375 8.953 1 93.56 161 GLY B C 1
ATOM 3154 O O . GLY B 1 161 ? 11.719 15.148 8.039 1 93.56 161 GLY B O 1
ATOM 3155 N N . CYS B 1 162 ? 12.328 13.633 9.523 1 91.31 162 CYS B N 1
ATOM 3156 C CA . CYS B 1 162 ? 13.711 13.547 9.086 1 91.31 162 CYS B CA 1
ATOM 3157 C C . CYS B 1 162 ? 14.391 12.297 9.641 1 91.31 162 CYS B C 1
ATOM 3159 O O . CYS B 1 162 ? 13.75 11.5 10.328 1 91.31 162 CYS B O 1
ATOM 3161 N N . LEU B 1 163 ? 15.656 12.172 9.43 1 84.94 163 LEU B N 1
ATOM 3162 C CA . LEU B 1 163 ? 16.359 10.953 9.82 1 84.94 163 LEU B CA 1
ATOM 3163 C C . LEU B 1 163 ? 16.625 10.953 11.328 1 84.94 163 LEU B C 1
ATOM 3165 O O . LEU B 1 163 ? 16.656 9.883 11.945 1 84.94 163 LEU B O 1
ATOM 3169 N N . THR B 1 164 ? 16.859 12.102 11.852 1 87.44 164 THR B N 1
ATOM 3170 C CA . THR B 1 164 ? 17.203 12.211 13.266 1 87.44 164 THR B CA 1
ATOM 3171 C C . THR B 1 164 ? 16.328 13.266 13.945 1 87.44 164 THR B C 1
ATOM 3173 O O . THR B 1 164 ? 16.844 14.281 14.43 1 87.44 164 THR B O 1
ATOM 3176 N N . PRO B 1 165 ? 15.109 12.945 14.117 1 90.75 165 PRO B N 1
ATOM 3177 C CA . PRO B 1 165 ? 14.195 13.992 14.586 1 90.75 165 PRO B CA 1
ATOM 3178 C C . PRO B 1 165 ? 14.383 14.32 16.062 1 90.75 165 PRO B C 1
ATOM 3180 O O . PRO B 1 165 ? 13.93 15.367 16.531 1 90.75 165 PRO B O 1
ATOM 3183 N N . LYS B 1 166 ? 15.078 13.5 16.828 1 90.38 166 LYS B N 1
ATOM 3184 C CA . LYS B 1 166 ? 15.242 13.688 18.266 1 90.38 166 LYS B CA 1
ATOM 3185 C C . LYS B 1 166 ? 16.469 14.547 18.562 1 90.38 166 LYS B C 1
ATOM 3187 O O . LYS B 1 166 ? 16.672 14.953 19.719 1 90.38 166 LYS B O 1
ATOM 3192 N N . GLU B 1 167 ? 17.188 14.742 17.641 1 91.19 167 GLU B N 1
ATOM 3193 C CA . GLU B 1 167 ? 18.391 15.531 17.859 1 91.19 167 GLU B CA 1
ATOM 3194 C C . GLU B 1 167 ? 18.062 16.969 18.234 1 91.19 167 GLU B C 1
ATOM 3196 O O . GLU B 1 167 ? 17.266 17.625 17.547 1 91.19 167 GLU B O 1
ATOM 3201 N N . THR B 1 168 ? 18.625 17.531 19.344 1 90.19 168 THR B N 1
ATOM 3202 C CA . THR B 1 168 ? 18.469 18.906 19.812 1 90.19 168 THR B CA 1
ATOM 3203 C C . THR B 1 168 ? 19.828 19.547 20.0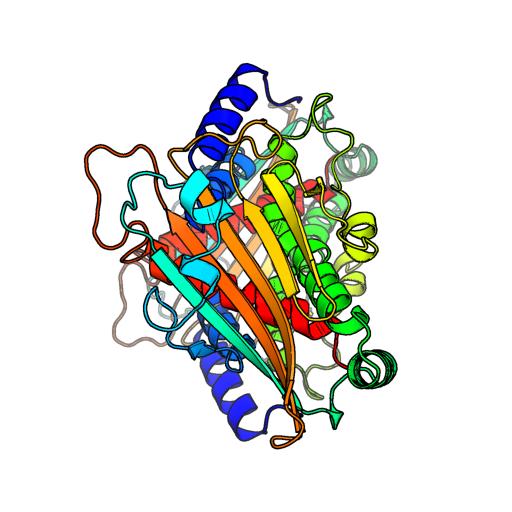62 1 90.19 168 THR B C 1
ATOM 3205 O O . THR B 1 168 ? 20.75 18.906 20.578 1 90.19 168 THR B O 1
ATOM 3208 N N . PRO B 1 169 ? 20.062 20.75 19.75 1 92.81 169 PRO B N 1
ATOM 3209 C CA . PRO B 1 169 ? 19.109 21.547 18.969 1 92.81 169 PRO B CA 1
ATOM 3210 C C . PRO B 1 169 ? 18.906 21.016 17.547 1 92.81 169 PRO B C 1
ATOM 3212 O O . PRO B 1 169 ? 19.719 20.219 17.062 1 92.81 169 PRO B O 1
ATOM 3215 N N . PHE B 1 170 ? 17.875 21.375 16.859 1 94.62 170 PHE B N 1
ATOM 3216 C CA . PHE B 1 170 ? 17.609 20.969 15.492 1 94.62 170 PHE B CA 1
ATOM 3217 C C . PHE B 1 170 ? 18.734 21.438 14.57 1 94.62 170 PHE B C 1
ATOM 3219 O O . PHE B 1 170 ? 19.281 22.531 14.742 1 94.62 170 PHE B O 1
ATOM 3226 N N . ARG B 1 171 ? 19.125 20.578 13.68 1 92.25 171 ARG B N 1
ATOM 3227 C CA . ARG B 1 171 ? 20.141 20.906 12.672 1 92.25 171 ARG B CA 1
ATOM 3228 C C . ARG B 1 171 ? 19.594 20.719 11.266 1 92.25 171 ARG B C 1
ATOM 3230 O O . ARG B 1 171 ? 18.797 19.812 11.016 1 92.25 171 ARG B O 1
ATOM 3237 N N . PRO B 1 172 ? 20.062 21.594 10.398 1 93.69 172 PRO B N 1
ATOM 3238 C CA . PRO B 1 172 ? 19.688 21.406 8.992 1 93.69 172 PRO B CA 1
ATOM 3239 C C . PRO B 1 172 ? 20.109 20.031 8.453 1 93.69 172 PRO B C 1
ATOM 3241 O O . PRO B 1 172 ? 21.188 19.547 8.789 1 93.69 172 PRO B O 1
ATOM 3244 N N . ARG B 1 173 ? 19.25 19.531 7.586 1 91.81 173 ARG B N 1
ATOM 3245 C CA . ARG B 1 173 ? 19.5 18.203 7.047 1 91.81 173 ARG B CA 1
ATOM 3246 C C . ARG B 1 173 ? 19.312 18.172 5.535 1 91.81 173 ARG B C 1
ATOM 3248 O O . ARG B 1 173 ? 18.797 19.125 4.953 1 91.81 173 ARG B O 1
ATOM 3255 N N . ASP B 1 174 ? 19.797 17.203 4.895 1 87.62 174 ASP B N 1
ATOM 3256 C CA . ASP B 1 174 ? 19.719 17.062 3.443 1 87.62 174 ASP B CA 1
ATOM 3257 C C . ASP B 1 174 ? 18.328 16.641 3.004 1 87.62 174 ASP B C 1
ATOM 3259 O O . ASP B 1 174 ? 17.969 16.766 1.829 1 87.62 174 ASP B O 1
ATOM 3263 N N . LEU B 1 175 ? 17.531 16.172 3.871 1 87.75 175 LEU B N 1
ATOM 3264 C CA . LEU B 1 175 ? 16.109 15.891 3.629 1 87.75 175 LEU B CA 1
ATOM 3265 C C . LEU B 1 175 ? 15.289 16.109 4.895 1 87.75 175 LEU B C 1
ATOM 3267 O 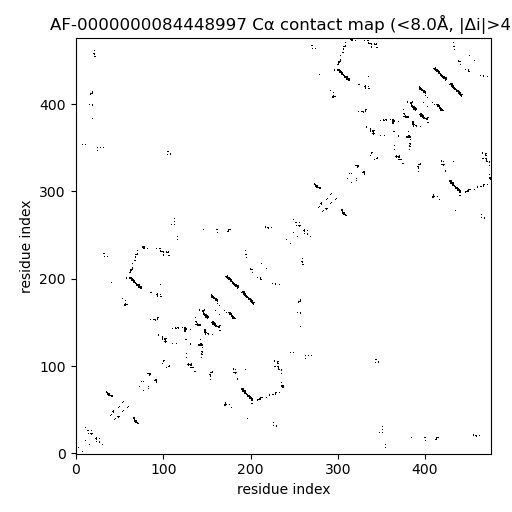O . LEU B 1 175 ? 15.461 15.391 5.883 1 87.75 175 LEU B O 1
ATOM 3271 N N . ASP B 1 176 ? 14.461 17.031 4.828 1 92.5 176 ASP B N 1
ATOM 3272 C CA . ASP B 1 176 ? 13.602 17.375 5.953 1 92.5 176 ASP B CA 1
ATOM 3273 C C . ASP B 1 176 ? 12.172 17.656 5.488 1 92.5 176 ASP B C 1
ATOM 3275 O O . ASP B 1 176 ? 11.953 18.031 4.336 1 92.5 176 ASP B O 1
ATOM 3279 N N . ASN B 1 177 ? 11.281 17.25 6.32 1 93.75 177 ASN B N 1
ATOM 3280 C CA . ASN B 1 177 ? 9.867 17.484 6.078 1 93.75 177 ASN B CA 1
ATOM 3281 C C . ASN B 1 177 ? 9.203 18.172 7.266 1 93.75 177 ASN B C 1
ATOM 3283 O O . ASN B 1 177 ? 9.367 17.75 8.414 1 93.75 177 ASN B O 1
ATOM 3287 N N . PHE B 1 178 ? 8.625 19.297 7.012 1 96.12 178 PHE B N 1
ATOM 3288 C CA . PHE B 1 178 ? 7.801 20.062 7.949 1 96.12 178 PHE B CA 1
ATOM 3289 C C . PHE B 1 178 ? 6.34 20.062 7.512 1 96.12 178 PHE B C 1
ATOM 3291 O O . PHE B 1 178 ? 6 20.609 6.461 1 96.12 178 PHE B O 1
ATOM 3298 N N . PHE B 1 179 ? 5.457 19.375 8.383 1 96.94 179 PHE B N 1
ATOM 3299 C CA . PHE B 1 179 ? 4.117 19.203 7.836 1 96.94 179 PHE B CA 1
ATOM 3300 C C . PHE B 1 179 ? 3.066 19.281 8.938 1 96.94 179 PHE B C 1
ATOM 3302 O O . PHE B 1 179 ? 3.383 19.141 10.117 1 96.94 179 PHE B O 1
ATOM 3309 N N . ALA B 1 180 ? 1.837 19.547 8.5 1 98.5 180 ALA B N 1
ATOM 3310 C CA . ALA B 1 180 ? 0.721 19.734 9.422 1 98.5 180 ALA B CA 1
ATOM 3311 C C . ALA B 1 180 ? -0.482 18.891 9.008 1 98.5 180 ALA B C 1
ATOM 3313 O O . ALA B 1 180 ? -0.784 18.766 7.816 1 98.5 180 ALA B O 1
ATOM 3314 N N . LEU B 1 181 ? -1.089 18.25 9.945 1 98.81 181 LEU B N 1
ATOM 3315 C CA . LEU B 1 181 ? -2.436 17.703 9.82 1 98.81 181 LEU B CA 1
ATOM 3316 C C . LEU B 1 181 ? -3.463 18.625 10.461 1 98.81 181 LEU B C 1
ATOM 3318 O O . LEU B 1 181 ? -3.34 18.984 11.633 1 98.81 181 LEU B O 1
ATOM 3322 N N . THR B 1 182 ? -4.445 19.031 9.672 1 98.81 182 THR B N 1
ATOM 3323 C CA . THR B 1 182 ? -5.473 19.906 10.219 1 98.81 182 THR B CA 1
ATOM 3324 C C . THR B 1 182 ? -6.863 19.328 10.008 1 98.81 182 THR B C 1
ATOM 3326 O O . THR B 1 182 ? -7.105 18.641 9.016 1 98.81 182 THR B O 1
ATOM 3329 N N . ALA B 1 183 ? -7.73 19.5 10.906 1 98.88 183 ALA B N 1
ATOM 3330 C CA . ALA B 1 183 ? -9.156 19.203 10.828 1 98.88 183 ALA B CA 1
ATOM 3331 C C . ALA B 1 183 ? -9.992 20.375 11.352 1 98.88 183 ALA B C 1
ATOM 3333 O O . ALA B 1 183 ? -9.984 20.656 12.547 1 98.88 183 ALA B O 1
ATOM 3334 N N . GLU B 1 184 ? -10.734 20.969 10.453 1 98.56 184 GLU B N 1
ATOM 3335 C CA . GLU B 1 184 ? -11.477 22.188 10.789 1 98.56 184 GLU B CA 1
ATOM 3336 C C . GLU B 1 184 ? -12.922 22.109 10.32 1 98.56 184 GLU B C 1
ATOM 3338 O O . GLU B 1 184 ? -13.195 21.594 9.234 1 98.56 184 GLU B O 1
ATOM 3343 N N . LEU B 1 185 ? -13.789 22.641 11.164 1 98.69 185 LEU B N 1
ATOM 3344 C CA . LEU B 1 185 ? -15.188 22.719 10.766 1 98.69 185 LEU B CA 1
ATOM 3345 C C . LEU B 1 185 ? -15.469 24 9.984 1 98.69 185 LEU B C 1
ATOM 3347 O O . LEU B 1 185 ? -14.984 25.062 10.344 1 98.69 185 LEU B O 1
ATOM 3351 N N . ASN B 1 186 ? -16.109 23.828 8.883 1 98.38 186 ASN B N 1
ATOM 3352 C CA . ASN B 1 186 ? -16.703 24.938 8.148 1 98.38 186 ASN B CA 1
ATOM 3353 C C . ASN B 1 186 ? -18.219 24.953 8.273 1 98.38 186 ASN B C 1
ATOM 3355 O O . ASN B 1 186 ? -18.922 24.25 7.527 1 98.38 186 ASN B O 1
ATOM 3359 N N . GLU B 1 187 ? -18.703 25.781 9.18 1 97.69 187 GLU B N 1
ATOM 3360 C CA . GLU B 1 187 ? -20.125 25.797 9.508 1 97.69 187 GLU B CA 1
ATOM 3361 C C . GLU B 1 187 ? -20.969 26.312 8.336 1 97.69 187 GLU B C 1
ATOM 3363 O O . GLU B 1 187 ? -22.109 25.875 8.141 1 97.69 187 GLU B O 1
ATOM 3368 N N . GLN B 1 188 ? -20.438 27.172 7.582 1 98.06 188 GLN B N 1
ATOM 3369 C CA . GLN B 1 188 ? -21.156 27.719 6.43 1 98.06 188 GLN B CA 1
ATOM 3370 C C . GLN B 1 188 ? -21.422 26.625 5.391 1 98.06 188 GLN B C 1
ATOM 3372 O O . GLN B 1 188 ? -22.531 26.516 4.887 1 98.06 188 GLN B O 1
ATOM 3377 N N . ARG B 1 189 ? -20.391 25.844 5.039 1 98.25 189 ARG B N 1
ATOM 3378 C CA . ARG B 1 189 ? -20.531 24.797 4.043 1 98.25 189 ARG B CA 1
ATOM 3379 C C . ARG B 1 189 ? -21.078 23.516 4.672 1 98.25 189 ARG B C 1
ATOM 3381 O O . ARG B 1 189 ? -21.453 22.578 3.965 1 98.25 189 ARG B O 1
ATOM 3388 N N . GLN B 1 190 ? -21.125 23.453 6.004 1 98.5 190 GLN B N 1
ATOM 3389 C CA . GLN B 1 190 ? -21.531 22.266 6.75 1 98.5 190 GLN B CA 1
ATOM 3390 C C . GLN B 1 190 ? -20.656 21.062 6.383 1 98.5 190 GLN B C 1
ATOM 3392 O O . GLN B 1 190 ? -21.172 19.984 6.082 1 98.5 190 GLN B O 1
ATOM 3397 N N . GLU B 1 191 ? -19.359 21.328 6.355 1 98.88 191 GLU B N 1
ATOM 3398 C CA . GLU B 1 191 ? -18.344 20.312 6.055 1 98.88 191 GLU B CA 1
ATOM 3399 C C . GLU B 1 191 ? -17.141 20.453 6.977 1 98.88 191 GLU B C 1
ATOM 3401 O O . GLU B 1 191 ? -16.875 21.531 7.516 1 98.88 191 GLU B O 1
ATOM 3406 N N . ALA B 1 192 ? -16.516 19.359 7.184 1 98.88 192 ALA B N 1
ATOM 3407 C CA . ALA B 1 192 ? -15.195 19.375 7.805 1 98.88 192 ALA B CA 1
ATOM 3408 C C . ALA B 1 192 ? -14.094 19.297 6.75 1 98.88 192 ALA B C 1
ATOM 3410 O O . ALA B 1 192 ? -14.195 18.516 5.797 1 98.88 192 ALA B O 1
ATOM 3411 N N . ASP B 1 193 ? -13.055 20.141 6.887 1 98.88 193 ASP B N 1
ATOM 3412 C CA . ASP B 1 193 ? -11.883 20.109 6.02 1 98.88 193 ASP B CA 1
ATOM 3413 C C . ASP B 1 193 ? -10.719 19.375 6.688 1 98.88 193 ASP B C 1
ATOM 3415 O O . ASP B 1 193 ? -10.203 19.828 7.715 1 98.88 193 ASP B O 1
ATOM 3419 N N . PHE B 1 194 ? -10.344 18.281 6.117 1 98.94 194 PHE B N 1
ATOM 3420 C CA . PHE B 1 194 ? -9.141 17.562 6.516 1 98.94 194 PHE B CA 1
ATOM 3421 C C . PHE B 1 194 ? -7.992 17.859 5.566 1 98.94 194 PHE B C 1
ATOM 3423 O O . PHE B 1 194 ? -8.125 17.703 4.352 1 98.94 194 PHE B O 1
ATOM 3430 N N . ARG B 1 195 ? -6.824 18.297 6.164 1 98.81 195 ARG B N 1
ATOM 3431 C CA . ARG B 1 195 ? -5.727 18.719 5.297 1 98.81 195 ARG B CA 1
ATOM 3432 C C . ARG B 1 195 ? -4.406 18.094 5.75 1 98.81 195 ARG B C 1
ATOM 3434 O O . ARG B 1 195 ? -4.145 17.984 6.949 1 98.81 195 ARG B O 1
ATOM 3441 N N . LEU B 1 196 ? -3.637 17.672 4.793 1 98.69 196 LEU B N 1
ATOM 3442 C CA . LEU B 1 196 ? -2.205 17.422 4.93 1 98.69 196 LEU B CA 1
ATOM 3443 C C . LEU B 1 196 ? -1.395 18.469 4.191 1 98.69 196 LEU B C 1
ATOM 3445 O O . LEU B 1 196 ? -1.375 18.5 2.957 1 98.69 196 LEU B O 1
ATOM 3449 N N . LYS B 1 197 ? -0.796 19.375 4.934 1 98.12 197 LYS B N 1
ATOM 3450 C CA . LYS B 1 197 ? 0.146 20.344 4.395 1 98.12 197 LYS B CA 1
ATOM 3451 C C . LYS B 1 197 ? 1.587 19.891 4.586 1 98.12 197 LYS B C 1
ATOM 3453 O O . LYS B 1 197 ? 2.002 19.578 5.703 1 98.12 197 LYS B O 1
ATOM 3458 N N . ALA B 1 198 ? 2.307 19.859 3.492 1 96.75 198 ALA B N 1
ATOM 3459 C CA . ALA B 1 198 ? 3.664 19.328 3.604 1 96.75 198 ALA B CA 1
ATOM 3460 C C . ALA B 1 198 ? 4.668 20.25 2.92 1 96.75 198 ALA B C 1
ATOM 3462 O O . ALA B 1 198 ? 4.406 20.766 1.831 1 96.75 198 ALA B O 1
ATOM 3463 N N . ILE B 1 199 ? 5.75 20.5 3.578 1 95.94 199 ILE B N 1
ATOM 3464 C CA . ILE B 1 199 ? 6.898 21.234 3.07 1 95.94 199 ILE B CA 1
ATOM 3465 C C . ILE B 1 199 ? 8.148 20.359 3.145 1 95.94 199 ILE B C 1
ATOM 3467 O O . ILE B 1 199 ? 8.586 19.984 4.234 1 95.94 199 ILE B O 1
ATOM 3471 N N . SER B 1 200 ? 8.719 20.016 2 1 94.12 200 SER B N 1
ATOM 3472 C CA . SER B 1 200 ? 9.914 19.203 1.908 1 94.12 200 SER B CA 1
ATOM 3473 C C . SER B 1 200 ? 11.086 19.984 1.318 1 94.12 200 SER B C 1
ATOM 3475 O O . SER B 1 200 ? 10.914 20.734 0.365 1 94.12 200 SER B O 1
ATOM 3477 N N . PHE B 1 201 ? 12.242 19.797 1.903 1 92.69 201 PHE B N 1
ATOM 3478 C CA . PHE B 1 201 ? 13.367 20.594 1.461 1 92.69 201 PHE B CA 1
ATOM 3479 C C . PHE B 1 201 ? 14.688 19.922 1.83 1 92.69 201 PHE B C 1
ATOM 3481 O O . PHE B 1 201 ? 14.719 19.016 2.666 1 92.69 201 PHE B O 1
ATOM 3488 N N . ASP B 1 202 ? 15.688 20.25 1.122 1 92.69 202 ASP B N 1
ATOM 3489 C CA . ASP B 1 202 ? 17.094 19.984 1.411 1 92.69 202 ASP B CA 1
ATOM 3490 C C . ASP B 1 202 ? 17.797 21.234 1.93 1 92.69 202 ASP B C 1
ATOM 3492 O O . ASP B 1 202 ? 18.125 22.125 1.155 1 92.69 202 ASP B O 1
ATOM 3496 N N . ALA B 1 203 ? 18.125 21.156 3.24 1 95.56 203 ALA B N 1
ATOM 3497 C CA . ALA B 1 203 ? 18.578 22.391 3.887 1 95.56 203 ALA B CA 1
ATOM 3498 C C . ALA B 1 203 ? 20.094 22.516 3.807 1 95.56 203 ALA B C 1
ATOM 3500 O O . ALA B 1 203 ? 20.656 23.531 4.25 1 95.56 203 ALA B O 1
ATOM 3501 N N . VAL B 1 204 ? 20.766 21.578 3.178 1 95.12 204 VAL B N 1
ATOM 3502 C CA . VAL B 1 204 ? 22.219 21.641 3.186 1 95.12 204 VAL B CA 1
ATOM 3503 C C . VAL B 1 204 ? 22.75 21.516 1.759 1 95.12 204 VAL B C 1
ATOM 3505 O O . VAL B 1 204 ? 23.969 21.516 1.539 1 95.12 204 VAL B O 1
ATOM 3508 N N . THR B 1 205 ? 21.891 21.484 0.842 1 93.88 205 THR B N 1
ATOM 3509 C CA . THR B 1 205 ? 22.312 21.344 -0.545 1 93.88 205 THR B CA 1
ATOM 3510 C C . THR B 1 205 ? 23.125 22.562 -0.989 1 93.88 205 THR B C 1
ATOM 3512 O O . THR B 1 205 ? 22.828 23.688 -0.572 1 93.88 205 THR B O 1
ATOM 3515 N N . THR B 1 206 ? 24.109 22.297 -1.874 1 95 206 THR B N 1
ATOM 3516 C CA . THR B 1 206 ? 24.891 23.375 -2.482 1 95 206 THR B CA 1
ATOM 3517 C C . THR B 1 206 ? 24.422 23.641 -3.91 1 95 206 THR B C 1
ATOM 3519 O O . THR B 1 206 ? 24.891 24.562 -4.562 1 95 206 THR B O 1
ATOM 3522 N N . ALA B 1 207 ? 23.547 22.828 -4.363 1 94.5 207 ALA B N 1
ATOM 3523 C CA . ALA B 1 207 ? 22.969 22.969 -5.695 1 94.5 207 ALA B CA 1
ATOM 3524 C C . ALA B 1 207 ? 21.438 22.953 -5.637 1 94.5 207 ALA B C 1
ATOM 3526 O O . ALA B 1 207 ? 20.812 22 -6.105 1 94.5 207 ALA B O 1
ATOM 3527 N N . PRO B 1 208 ? 20.906 24.047 -5.145 1 93.56 208 PRO B N 1
ATOM 3528 C CA . PRO B 1 208 ? 19.453 24.062 -4.922 1 93.56 208 PRO B CA 1
ATOM 3529 C C . PRO B 1 208 ? 18.656 24 -6.223 1 93.56 208 PRO B C 1
ATOM 3531 O O . PRO B 1 208 ? 19.047 24.625 -7.215 1 93.56 208 PRO B O 1
ATOM 3534 N N . LYS B 1 209 ? 17.672 23.156 -6.227 1 91.12 209 LYS B N 1
ATOM 3535 C CA . LYS B 1 209 ? 16.672 23.125 -7.277 1 91.12 209 LYS B CA 1
ATOM 3536 C C . LYS B 1 209 ? 15.43 23.938 -6.867 1 91.12 209 LYS B C 1
ATOM 3538 O O . LYS B 1 209 ? 15.086 23.984 -5.684 1 91.12 209 LYS B O 1
ATOM 3543 N N . GLU B 1 210 ? 14.789 24.547 -7.867 1 92.44 210 GLU B N 1
ATOM 3544 C CA . GLU B 1 210 ? 13.602 25.344 -7.586 1 92.44 210 GLU B CA 1
ATOM 3545 C C . GLU B 1 210 ? 12.531 24.516 -6.887 1 92.44 210 GLU B C 1
ATOM 3547 O O . GLU B 1 210 ? 11.859 25 -5.977 1 92.44 210 GLU B O 1
ATOM 3552 N N . ASP B 1 211 ? 12.305 23.344 -7.375 1 92.88 211 ASP B N 1
ATOM 3553 C CA . ASP B 1 211 ? 11.383 22.375 -6.805 1 92.88 211 ASP B CA 1
ATOM 3554 C C . ASP B 1 211 ? 12.086 21.047 -6.512 1 92.88 211 ASP B C 1
ATOM 3556 O O . ASP B 1 211 ? 12.18 20.172 -7.383 1 92.88 211 ASP B O 1
ATOM 3560 N N . PRO B 1 212 ? 12.484 20.906 -5.242 1 89.38 212 PRO B N 1
ATOM 3561 C CA . PRO B 1 212 ? 13.32 19.75 -4.895 1 89.38 212 PRO B CA 1
ATOM 3562 C C . PRO B 1 212 ? 12.672 18.422 -5.27 1 89.38 212 PRO B C 1
ATOM 3564 O O . PRO B 1 212 ? 13.367 17.469 -5.625 1 89.38 212 PRO B O 1
ATOM 3567 N N . LEU B 1 213 ? 11.266 18.281 -5.164 1 86.44 213 LEU B N 1
ATOM 3568 C CA . LEU B 1 213 ? 10.57 17.047 -5.512 1 86.44 213 LEU B CA 1
ATOM 3569 C C . LEU B 1 213 ? 9.867 17.172 -6.859 1 86.44 213 LEU B C 1
ATOM 3571 O O . LEU B 1 213 ? 8.945 16.422 -7.16 1 86.44 213 LEU B O 1
ATOM 3575 N N . GLY B 1 214 ? 10.219 18.094 -7.629 1 86.38 214 GLY B N 1
ATOM 3576 C CA . GLY B 1 214 ? 9.547 18.312 -8.898 1 86.38 214 GLY B CA 1
ATOM 3577 C C . GLY B 1 214 ? 9.562 17.078 -9.797 1 86.38 214 GLY B C 1
ATOM 3578 O O . GLY B 1 214 ? 10.273 16.109 -9.516 1 86.38 214 GLY B O 1
ATOM 3579 N N . GLY B 1 215 ? 8.672 17.062 -10.828 1 87.62 215 GLY B N 1
ATOM 3580 C CA . GLY B 1 215 ? 8.633 15.961 -11.773 1 87.62 215 GLY B CA 1
ATOM 3581 C C . GLY B 1 215 ? 7.961 14.727 -11.211 1 87.62 215 GLY B C 1
ATOM 3582 O O . GLY B 1 215 ? 6.922 14.812 -10.555 1 87.62 215 GLY B O 1
ATOM 3583 N N . VAL B 1 216 ? 8.469 13.602 -11.492 1 82.31 216 VAL B N 1
ATOM 3584 C CA . VAL B 1 216 ? 7.883 12.305 -11.156 1 82.31 216 VAL B CA 1
ATOM 3585 C C . VAL B 1 216 ? 7.875 12.125 -9.641 1 82.31 216 VAL B C 1
ATOM 3587 O O . VAL B 1 216 ? 6.863 11.719 -9.062 1 82.31 216 VAL B O 1
ATOM 3590 N N . PRO B 1 217 ? 8.969 12.562 -8.945 1 83.69 217 PRO B N 1
ATOM 3591 C CA . PRO B 1 217 ? 8.914 12.422 -7.492 1 83.69 217 PRO B CA 1
ATOM 3592 C C . PRO B 1 217 ? 7.773 13.211 -6.863 1 83.69 217 PRO B C 1
ATOM 3594 O O . PRO B 1 217 ? 7.113 12.727 -5.938 1 83.69 217 PRO B O 1
ATOM 3597 N N . GLY B 1 218 ? 7.594 14.398 -7.383 1 87.31 218 GLY B N 1
ATOM 3598 C CA . GLY B 1 218 ? 6.5 15.219 -6.887 1 87.31 218 GLY B CA 1
ATOM 3599 C C . GLY B 1 218 ? 5.133 14.625 -7.168 1 87.31 218 GLY B C 1
ATOM 3600 O O . GLY B 1 218 ? 4.25 14.656 -6.312 1 87.31 218 GLY B O 1
ATOM 3601 N N . MET B 1 219 ? 5.004 14.094 -8.383 1 86.75 219 MET B N 1
ATOM 3602 C CA . MET B 1 219 ? 3.758 13.422 -8.742 1 86.75 219 MET B CA 1
ATOM 3603 C C . MET B 1 219 ? 3.488 12.25 -7.805 1 86.75 219 MET B C 1
ATOM 3605 O O . MET B 1 219 ? 2.377 12.102 -7.293 1 86.75 219 MET B O 1
ATOM 3609 N N . LEU B 1 220 ? 4.469 11.438 -7.508 1 86 220 LEU B N 1
ATOM 3610 C CA . LEU B 1 220 ? 4.316 10.273 -6.633 1 86 220 LEU B CA 1
ATOM 3611 C C . LEU B 1 220 ? 4.008 10.711 -5.203 1 86 220 LEU B C 1
ATOM 3613 O O . LEU B 1 220 ? 3.229 10.055 -4.508 1 86 220 LEU B O 1
ATOM 3617 N N . HIS B 1 221 ? 4.633 11.852 -4.797 1 89.44 221 HIS B N 1
ATOM 3618 C CA . HIS B 1 221 ? 4.352 12.406 -3.477 1 89.44 221 HIS B CA 1
ATOM 3619 C C . HIS B 1 221 ? 2.883 12.805 -3.35 1 89.44 221 HIS B C 1
ATOM 3621 O O . HIS B 1 221 ? 2.242 12.508 -2.338 1 89.44 221 HIS B O 1
ATOM 3627 N N . ARG B 1 222 ? 2.375 13.383 -4.387 1 92.5 222 ARG B N 1
ATOM 3628 C CA . ARG B 1 222 ? 0.985 13.828 -4.363 1 92.5 222 ARG B CA 1
ATOM 3629 C C . ARG B 1 222 ? 0.031 12.633 -4.359 1 92.5 222 ARG B C 1
ATOM 3631 O O . ARG B 1 222 ? -0.968 12.641 -3.637 1 92.5 222 ARG B O 1
ATOM 3638 N N . VAL B 1 223 ? 0.322 11.641 -5.098 1 89.62 223 VAL B N 1
ATOM 3639 C CA . VAL B 1 223 ? -0.484 10.43 -5.102 1 89.62 223 VAL B CA 1
ATOM 3640 C C . VAL B 1 223 ? -0.493 9.805 -3.707 1 89.62 223 VAL B C 1
ATOM 3642 O O . VAL B 1 223 ? -1.55 9.43 -3.193 1 89.62 223 VAL B O 1
ATOM 3645 N N . TYR B 1 224 ? 0.605 9.75 -3.141 1 91.75 224 TYR B N 1
ATOM 3646 C CA . TYR B 1 224 ? 0.739 9.148 -1.817 1 91.75 224 TYR B CA 1
ATOM 3647 C C . TYR B 1 224 ? 0.017 9.977 -0.765 1 91.75 224 TYR B C 1
ATOM 3649 O O . TYR B 1 224 ? -0.623 9.43 0.136 1 91.75 224 TYR B O 1
ATOM 3657 N N . SER B 1 225 ? 0.125 11.273 -0.874 1 94.88 225 SER B N 1
ATOM 3658 C CA . SER B 1 225 ? -0.588 12.156 0.044 1 94.88 225 SER B CA 1
ATOM 3659 C C . SER B 1 225 ? -2.092 11.914 -0.01 1 94.88 225 SER B C 1
ATOM 3661 O O . SER B 1 225 ? -2.75 11.828 1.028 1 94.88 225 SER B O 1
ATOM 3663 N N . LYS B 1 226 ? -2.586 11.789 -1.22 1 96.31 226 LYS B N 1
ATOM 3664 C CA . LYS B 1 226 ? -4.016 11.523 -1.363 1 96.31 226 LYS B CA 1
ATOM 3665 C C . LYS B 1 226 ? -4.398 10.203 -0.709 1 96.31 226 LYS B C 1
ATOM 3667 O O . LYS B 1 226 ? -5.434 10.102 -0.051 1 96.31 226 LYS B O 1
ATOM 3672 N N . LEU B 1 227 ? -3.564 9.227 -0.923 1 94.56 227 LEU B N 1
ATOM 3673 C CA . LEU B 1 227 ? -3.809 7.918 -0.32 1 94.56 227 LEU B CA 1
ATOM 3674 C C . LEU B 1 227 ? -3.863 8.023 1.2 1 94.56 227 LEU B C 1
ATOM 3676 O O . LEU B 1 227 ? -4.801 7.531 1.828 1 94.56 227 LEU B O 1
ATOM 3680 N N . LEU B 1 228 ? -2.914 8.703 1.791 1 96.44 228 LEU B N 1
ATOM 3681 C CA . LEU B 1 228 ? -2.824 8.836 3.24 1 96.44 228 LEU B CA 1
ATOM 3682 C C . LEU B 1 228 ? -4.023 9.602 3.795 1 96.44 228 LEU B C 1
ATOM 3684 O O . LEU B 1 228 ? -4.637 9.172 4.773 1 96.44 228 LEU B O 1
ATOM 3688 N N . VAL B 1 229 ? -4.359 10.664 3.141 1 98.38 229 VAL B N 1
ATOM 3689 C CA . VAL B 1 229 ? -5.441 11.523 3.621 1 98.38 229 VAL B CA 1
ATOM 3690 C C . VAL B 1 229 ? -6.77 10.773 3.518 1 98.38 229 VAL B C 1
ATOM 3692 O O . VAL B 1 229 ? -7.543 10.734 4.477 1 98.38 229 VAL B O 1
ATOM 3695 N N . GLU B 1 230 ? -7.027 10.172 2.371 1 98.12 230 GLU B N 1
ATOM 3696 C CA . GLU B 1 230 ? -8.281 9.445 2.176 1 98.12 230 GLU B CA 1
ATOM 3697 C C . GLU B 1 230 ? -8.422 8.312 3.186 1 98.12 230 GLU B C 1
ATOM 3699 O O . GLU B 1 230 ? -9.484 8.148 3.797 1 98.12 230 GLU B O 1
ATOM 3704 N N . ALA B 1 231 ? -7.363 7.555 3.371 1 96.88 231 ALA B N 1
ATOM 3705 C CA . ALA B 1 231 ? -7.395 6.453 4.328 1 96.88 231 ALA B CA 1
ATOM 3706 C C . ALA B 1 231 ? -7.609 6.965 5.75 1 96.88 231 ALA B C 1
ATOM 3708 O O . ALA B 1 231 ? -8.375 6.383 6.52 1 96.88 231 ALA B O 1
ATOM 3709 N N . ALA B 1 232 ? -7.008 8.031 6.102 1 98.56 232 ALA B N 1
ATOM 3710 C CA . ALA B 1 232 ? -7.098 8.602 7.445 1 98.56 232 ALA B CA 1
ATOM 3711 C C . ALA B 1 232 ? -8.508 9.117 7.727 1 98.56 232 ALA B C 1
ATOM 3713 O O . ALA B 1 232 ? -9.047 8.906 8.812 1 98.56 232 ALA B O 1
ATOM 3714 N N . VAL B 1 233 ? -9.07 9.773 6.727 1 98.81 233 VAL B N 1
ATOM 3715 C CA . VAL B 1 233 ? -10.406 10.352 6.883 1 98.81 233 VAL B CA 1
ATOM 3716 C C . VAL B 1 233 ? -11.422 9.242 7.145 1 98.81 233 VAL B C 1
ATOM 3718 O O . VAL B 1 233 ? -12.406 9.445 7.852 1 98.81 233 VAL B O 1
ATOM 3721 N N . GLY B 1 234 ? -11.172 8.07 6.664 1 97.75 234 GLY B N 1
ATOM 3722 C CA . GLY B 1 234 ? -12.039 6.934 6.906 1 97.75 234 GLY B CA 1
ATOM 3723 C C . GLY B 1 234 ? -12.25 6.645 8.375 1 97.75 234 GLY B C 1
ATOM 3724 O O . GLY B 1 234 ? -13.273 6.07 8.766 1 97.75 234 GLY B O 1
ATOM 3725 N N . TRP B 1 235 ? -11.375 7.043 9.18 1 98.31 235 TRP B N 1
ATOM 3726 C CA . TRP B 1 235 ? -11.477 6.816 10.617 1 98.31 235 TRP B CA 1
ATOM 3727 C C . TRP B 1 235 ? -12.43 7.82 11.258 1 98.31 235 TRP B C 1
ATOM 3729 O O . TRP B 1 235 ? -12.859 7.637 12.398 1 98.31 235 TRP B O 1
ATOM 3739 N N . CYS B 1 236 ? -12.742 8.898 10.555 1 98.81 236 CYS B N 1
ATOM 3740 C CA . CYS B 1 236 ? -13.539 9.992 11.109 1 98.81 236 CYS B CA 1
ATOM 3741 C C . CYS B 1 236 ? -14.977 9.922 10.625 1 98.81 236 CYS B C 1
ATOM 3743 O O . CYS B 1 236 ? -15.82 10.711 11.047 1 98.81 236 CYS B O 1
ATOM 3745 N N . VAL B 1 237 ? -15.281 9.031 9.719 1 98.25 237 VAL B N 1
ATOM 3746 C CA . VAL B 1 237 ? -16.594 8.961 9.094 1 98.25 237 VAL B CA 1
ATOM 3747 C C . VAL B 1 237 ? -17.344 7.738 9.617 1 98.25 237 VAL B C 1
ATOM 3749 O O . VAL B 1 237 ? -16.734 6.805 10.141 1 98.25 237 VAL B O 1
ATOM 3752 N N . ARG B 1 238 ? -18.641 7.695 9.367 1 88.88 238 ARG B N 1
ATOM 3753 C CA . ARG B 1 238 ? -19.547 6.633 9.828 1 88.88 238 ARG B CA 1
ATOM 3754 C C . ARG B 1 238 ? -19.453 5.414 8.914 1 88.88 238 ARG B C 1
ATOM 3756 O O . ARG B 1 238 ? -19.141 5.543 7.727 1 88.88 238 ARG B O 1
#

Solvent-accessible surface area (backbone atoms only — not comparable to full-atom values): 24431 Å² total; per-residue (Å²): 126,78,73,48,70,64,56,37,49,50,45,42,48,52,46,36,60,26,28,72,46,45,62,23,49,51,52,34,47,52,61,72,30,57,70,42,46,75,49,95,56,45,76,90,73,36,69,74,67,69,34,67,67,55,44,56,42,27,74,80,66,57,47,48,27,59,47,26,42,36,39,72,41,49,55,89,46,37,33,62,71,38,52,54,36,39,76,70,62,36,37,56,43,29,41,40,33,48,14,17,32,62,27,28,77,59,30,43,67,55,50,59,42,44,52,69,70,62,43,85,92,47,62,84,34,46,69,50,44,70,56,34,50,66,48,80,62,51,60,73,41,35,42,57,61,24,33,24,28,64,40,70,56,44,38,36,38,32,36,36,24,17,58,62,50,82,53,75,76,75,65,57,36,68,27,34,25,47,32,36,43,35,32,44,80,35,77,88,80,44,26,33,44,36,34,47,37,40,37,34,33,40,47,61,60,92,72,79,45,78,45,66,37,52,68,67,55,34,51,46,34,51,53,48,49,34,47,32,51,52,46,6,47,57,62,44,39,110,126,79,73,48,70,65,55,39,48,51,44,42,48,52,45,36,59,26,29,75,44,46,63,26,48,53,52,33,47,51,61,72,29,56,69,41,44,76,49,96,56,44,77,89,73,37,70,72,68,70,33,68,67,54,43,56,40,27,73,80,67,57,45,48,28,59,47,26,43,36,38,71,40,48,54,90,48,37,32,62,71,38,52,54,36,38,76,72,62,35,35,56,43,29,41,40,31,49,15,18,32,63,26,27,76,58,30,43,67,57,48,59,42,43,52,66,69,63,43,85,93,49,62,84,34,45,69,50,44,71,54,33,50,66,48,81,61,52,60,73,40,37,41,57,63,25,31,23,28,64,40,68,55,42,38,37,40,32,36,37,24,17,57,62,49,82,53,78,76,74,66,57,36,69,28,33,24,47,32,35,44,34,32,44,78,36,78,88,79,44,25,33,42,35,34,46,37,40,37,34,33,40,48,63,61,90,74,79,45,78,45,67,37,52,70,69,55,35,51,46,33,50,53,49,48,35,46,33,51,51,45,5,48,57,61,44,39,111

Organ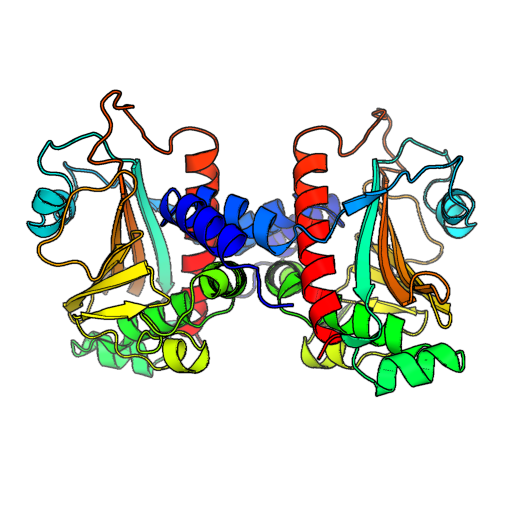ism: NCBI:txid398673

Foldseek 3Di:
DPCPPVNVVVLCVCCVVVPDDPSSVLSVLCSLLVQKDKDDDDPVPDCLCVDVVVCQQQVVPFAKAKIKIKHKFALVFFDVVLVVCVVVFAQVQLQLLQLQLQLHPLCVVVLVVLCVVDDPVCVVAARHSVSSNPDRQPAQHHHSQFKGFHDDGSFKTKIKGDNHPNDPPHYHAQKIKTWMWGWHADVVVNIIMTMIIIIIHGNPDPDGDNYPCPDPSSVVVVSSRSSSSSSSCVSGGD/DPPDPVNVVVLCVCCVVVPDDPSSVLSVLCSLLVQKDKDDDDPVPDCLCVDVVVCQQQVVPFAKAKIKIKHKFALVFFDVVLVVCVVVFAQVQLQLLQLQLQLHPLCVVVLVVLCVVDDPVCVVAARHSVSSNPDNLPAQHHHSQFKGFHDDGSFKTWIKGDNHPNDPPHYHAQKIKTWMWGWDADVVVNIIMTMIIIIIHGNPDPDGDNYPCPDPSSVVVVSSRSSSSSSSCVSGGD

pLDDT: mean 90.46, std 14.55, range [29.38, 98.94]

Nearest PDB structures (foldseek):
  3kdi-assembly1_A  TM=4.240E-01  e=1.298E-02  Arabidopsis thaliana
  5brl-assembly2_B  TM=4.146E-01  e=1.053E-01  Mus musculus
  5jqm-assembly1_A  TM=6.842E-01  e=3.066E+00  Saccharomyces cerevisiae S288C
  5jqm-assembly1_C  TM=7.139E-01  e=4.881E+00  Saccharomyces cerevisiae S288C
  5jqm-assembly1_B  TM=3.063E-01  e=1.359E+00  Saccharomyces cerevisiae S288C